Protein AF-A0A1H2RBJ6-F1 (afdb_monomer)

Secondary structure (DSSP, 8-state):
----HHHHHHHHHHHHHHHHHHHHHHHHTSPPPPP--------SHHHHHTTSPPTTSTT-EE-B-TTSPBPPTTSTHHHH--PBTT-TTHHHHHHHHH--STTEEEEEEE-SSS-EEEEEEEE--TTTHHHHHHHHHH---EEEPBPP-S-S-TTEEEEEEEB--EEESSEEEEEEEEEEEE-TTS-EEEEEEEEEEEEEEETTEEEEEEETT--HHHHHHHHHHHHHHHHHHH---TTSEEE--SSB-------BT--SS---HHHHHHHHHHHHHHHTT-HHHHHHHS-S--EESS----GGGS-----HHHHHHHHTSPPEEETTEEEEEETTEEEEEEEEEETTEEEEEEEEEES-TTTT-HHHHSS--S-GGGG--HHHHTTTSSTT--TTPPPEEEEEEEE--SSSSSPEEEEEEE---SSS--PEEEEEE-TTS-TTS--EEEEEESSPBPTTSSBPEEEEEEEETTEEEEEEEE--TT-GGG---EEEEEEEEE-TTS-EEEEEEEEEE--

Nearest PDB structures (foldseek):
  3uid-assembly1_A  TM=2.727E-01  e=2.117E-02  Mycolicibacterium smegmatis MC2 155
  2bzd-assembly2_B  TM=2.987E-01  e=8.912E-01  Micromonospora viridifaciens
  1w8o-assembly1_A  TM=2.996E-01  e=8.912E-01  Micromonospora viridifaciens
  1wcq-assembly3_C  TM=2.997E-01  e=1.310E+00  Mi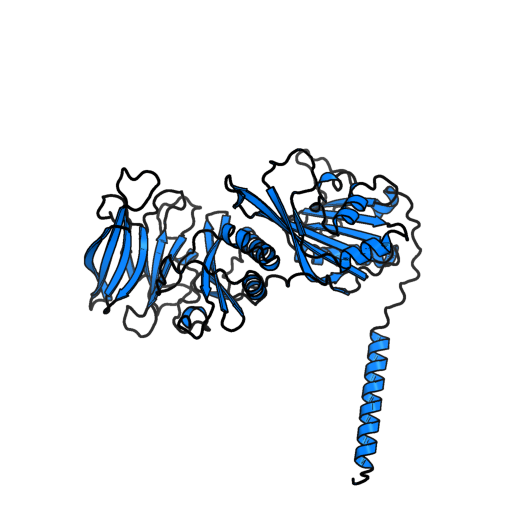cromonospora viridifaciens
  2p4b-assembly1_B  TM=2.225E-01  e=5.782E+00  Escherichia coli K-12

Solvent-accessible surface area (backbone atoms only — not comparable to full-atom values): 27977 Å² total; per-residue (Å²): 133,84,87,50,72,67,58,56,52,51,52,51,50,53,51,49,52,51,51,49,53,50,50,49,49,53,59,73,64,47,74,78,76,71,69,94,47,75,72,65,87,73,73,40,42,74,57,48,50,69,72,52,80,52,66,67,48,82,66,34,31,64,46,60,46,100,86,69,47,70,71,73,75,58,72,71,54,55,80,71,57,52,46,25,66,88,33,56,55,27,71,54,31,47,55,64,37,67,38,86,56,72,40,36,34,34,44,64,28,34,40,92,57,92,41,40,37,39,42,35,41,32,57,49,56,84,81,46,35,59,60,50,51,49,26,34,52,68,31,52,65,40,69,28,51,56,50,83,77,94,78,70,73,97,43,53,37,35,35,37,31,27,35,34,46,83,38,46,7,68,38,18,32,33,32,39,32,27,35,28,32,46,46,101,85,70,42,55,32,67,63,40,60,35,38,15,37,38,38,31,33,24,86,47,38,38,36,40,37,40,24,61,75,34,40,63,64,62,52,60,71,46,46,63,67,58,26,58,53,42,27,53,48,67,60,42,48,32,78,35,78,15,57,10,49,70,38,39,70,58,69,39,77,72,48,48,79,55,60,101,69,65,79,42,72,55,27,50,39,49,54,47,38,38,33,43,35,9,53,72,59,33,41,71,46,33,54,42,54,37,49,75,71,35,48,76,56,82,68,81,64,52,77,94,60,71,75,67,73,58,62,18,57,57,46,20,58,18,39,45,22,68,25,36,46,43,66,58,24,42,35,20,52,49,91,47,29,37,43,34,29,31,68,38,57,42,53,97,45,36,42,54,32,37,24,47,74,41,76,50,29,87,77,80,41,49,68,81,65,40,79,80,79,56,44,56,44,46,71,24,58,56,63,73,73,36,64,76,56,52,80,87,51,64,97,46,69,42,69,39,70,60,34,46,37,77,42,54,77,85,72,80,86,35,23,18,43,34,38,29,34,31,54,48,89,58,96,60,85,35,42,22,32,31,38,34,29,43,14,85,33,53,22,90,60,61,40,75,73,47,72,80,40,67,75,45,69,27,97,54,69,33,47,25,27,69,77,44,63,47,78,57,97,82,25,42,37,39,33,21,39,18,29,50,95,80,42,75,89,75,53,57,57,30,34,34,37,42,30,30,36,70,43,97,88,72,50,73,40,84,71,48,76,50,78,44,74,58,130

Organism: NCBI:txid418495

Foldseek 3Di:
DDPDVVVVVVVVVVVVVVVVVVVVVVVVPPPDQQPPFDADPQQAQVSVVVLDDDAVPDFFHFDQPPVRDGDDKAQPLQPPLFDAPPFLCNVVSCCANVCPDRFKTKDWGQGPPRKIKIKMKGQADQVVQVSVQCSLQVGAKDKHDGDDDDDDDPFKIKTWFWEWDKAFAPGKTKTWMWIFGQDPVGATADIGTAWIWMWHDWNRMIMIMTIGLRDPVVVRVCQVVSVVSCCNHNVTRRRDIDISPHGAYFFALPAPLDPPDGQPSQAVSLLRSLLRCLRVQNVSNNVNSADDAQEEDDDPPDVVPPDDPDRSNVVNVQRNAHWYDWPQWIWGDDPQKIWIWHWDFFFVDIHIHGHDIGPGCPPPVVCRVDPNPAFLQRSAPVQVQCVVPQPPDPPGGTKDFSYWYWDPLLVPRGTKIWTWIFRDPPPPPTQTWIWIWDRVDHNHHTHTLDTPDDQDADPQRHHWDFDDWHQDPSKIKTKTFDPHPPPPPPDGQKIKIWIWHQDPVRDTDTPDMDIDGDD

InterPro domains:
  IPR006311 Twin-arginine translocation pathway, signal sequence [PS51318] (1-36)

Sequence (519 aa):
MPDDPRLRRRLLVLGSVGAIALAAGILLNRSPEPPAGRSIDIHSTEALAKLLPQAGEGPFQSRTEADGSATDNGQLLVSDVAAPEGCPIDAIAEEIVWGGDAGTVAAQYSLPNPAQVLVGVARLDRREVQPVRDALRSGGHCTGQPARYGIVDDEDVDVWTKVSRPWFGEESALYRTASYRLDADQRPADLVPGPAWTFTLSGQWLVAMRVDDGSLETAASIHPQLFARWDSELGTAFLRPAESGGGCGSVDLDVEDLPAERLGDSATRALIGLHDVACQGRGDVALTAVSDPLFLDDRVVGRDFLSEIPDSPTLAALLETRAVHRNGAIIYRNGDSAAVFSTVHDGSWAWIAWSAYVRHCSATATEICGPDPNGPLGGADWQAVLADACSPVDQGDAVLIDHSLFHDVTGDGRKDALLTVACDLGNTIGIGEVRVYDGASDPRNPRLLQVLLRGDQGELGTGLRPDLLAVIDGELWIASLTWRDDDAWKRPSVRQVDRFRRLPNGAFQHAGRSVEPVR

Structure (mmCIF, N/CA/C/O backbone):
data_AF-A0A1H2RBJ6-F1
#
_entry.id   AF-A0A1H2RBJ6-F1
#
loop_
_atom_site.group_PDB
_atom_site.id
_atom_site.type_symbol
_atom_site.label_atom_id
_atom_site.label_alt_id
_atom_site.label_comp_id
_atom_site.label_asym_id
_atom_site.label_entity_id
_atom_site.label_seq_id
_atom_site.pdbx_PDB_ins_code
_atom_site.Cartn_x
_atom_site.Cartn_y
_atom_site.Cartn_z
_atom_site.occupancy
_atom_site.B_iso_or_equiv
_atom_site.auth_seq_id
_atom_site.auth_comp_id
_atom_site.auth_asym_id
_atom_site.auth_atom_id
_atom_site.pdbx_PDB_model_num
ATOM 1 N N . MET A 1 1 ? -9.973 -62.571 13.137 1.00 51.53 1 MET A N 1
ATOM 2 C CA . MET A 1 1 ? -9.202 -61.426 13.669 1.00 51.53 1 MET A CA 1
ATOM 3 C C . MET A 1 1 ? -8.499 -61.905 14.924 1.00 51.53 1 MET A C 1
ATOM 5 O O . MET A 1 1 ? -9.195 -62.450 15.771 1.00 51.53 1 MET A O 1
ATOM 9 N N . PRO A 1 2 ? -7.162 -61.842 15.017 1.00 48.84 2 PRO A N 1
ATOM 10 C CA . PRO A 1 2 ? -6.462 -62.376 16.175 1.00 48.84 2 PRO A CA 1
ATOM 11 C C . PRO A 1 2 ? -6.609 -61.415 17.362 1.00 48.84 2 PRO A C 1
ATOM 13 O O . PRO A 1 2 ? -6.279 -60.234 17.258 1.00 48.84 2 PRO A O 1
ATOM 16 N N . ASP A 1 3 ? -7.116 -61.939 18.477 1.00 63.53 3 ASP A N 1
ATOM 17 C CA . ASP A 1 3 ? -7.125 -61.295 19.790 1.00 63.53 3 ASP A CA 1
ATOM 18 C C . ASP A 1 3 ? -5.684 -61.179 20.305 1.00 63.53 3 ASP A C 1
ATOM 20 O O . ASP A 1 3 ? -5.215 -62.018 21.073 1.00 63.53 3 ASP A O 1
ATOM 24 N N . ASP A 1 4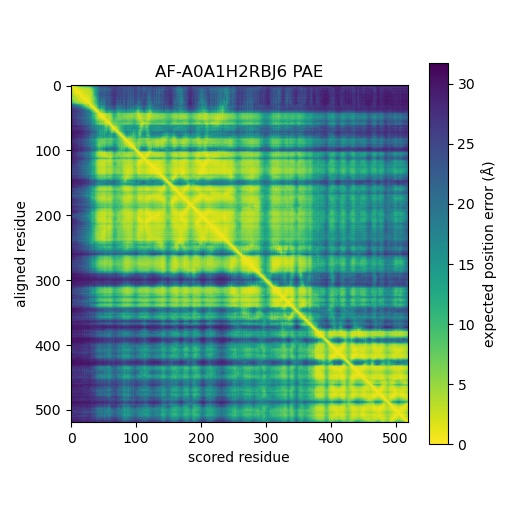 ? -4.946 -60.160 19.857 1.00 73.81 4 ASP A N 1
ATOM 25 C CA . ASP A 1 4 ? -3.645 -59.842 20.444 1.00 73.81 4 ASP A CA 1
ATOM 26 C C . ASP A 1 4 ? -3.849 -58.965 21.700 1.00 73.81 4 ASP A C 1
ATOM 28 O O . ASP A 1 4 ? -4.168 -57.770 21.594 1.00 73.81 4 ASP A O 1
ATOM 32 N N . PRO A 1 5 ? -3.647 -59.512 22.915 1.00 75.94 5 PRO A N 1
ATOM 33 C CA . PRO A 1 5 ? -3.807 -58.766 24.161 1.00 75.94 5 PRO A CA 1
ATOM 34 C C . PRO A 1 5 ? -2.829 -57.585 24.277 1.00 75.94 5 PRO A C 1
ATOM 36 O O . PRO A 1 5 ? -3.085 -56.643 25.033 1.00 75.94 5 PRO A O 1
ATOM 39 N N . ARG A 1 6 ? -1.725 -57.585 23.515 1.00 74.38 6 ARG A N 1
ATOM 40 C CA . ARG A 1 6 ? -0.774 -56.465 23.467 1.00 74.38 6 ARG A CA 1
ATOM 41 C C . ARG A 1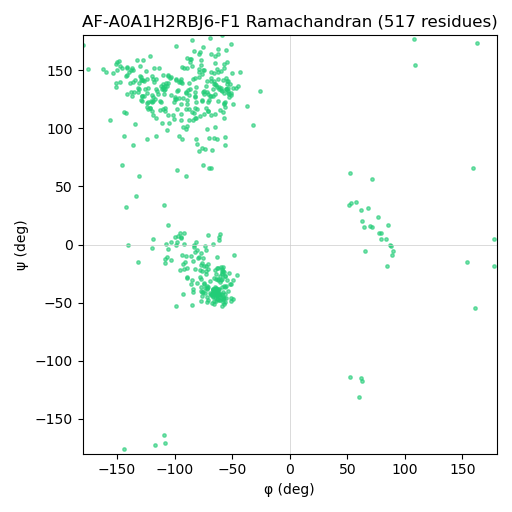 6 ? -1.332 -55.286 22.677 1.00 74.38 6 ARG A C 1
ATOM 43 O O . ARG A 1 6 ? -1.094 -54.144 23.069 1.00 74.38 6 ARG A O 1
ATOM 50 N N . LEU A 1 7 ? -2.118 -55.544 21.631 1.00 73.88 7 LEU A N 1
ATOM 51 C CA . LEU A 1 7 ? -2.774 -54.501 20.841 1.00 73.88 7 LEU A CA 1
ATOM 52 C C . LEU A 1 7 ? -3.862 -53.793 21.663 1.00 73.88 7 LEU A C 1
ATOM 54 O O . LEU A 1 7 ? -3.896 -52.565 21.709 1.00 73.88 7 LEU A O 1
ATOM 58 N N . ARG A 1 8 ? -4.674 -54.553 22.416 1.00 76.38 8 ARG A N 1
ATOM 59 C CA . ARG A 1 8 ? -5.672 -53.992 23.350 1.00 76.38 8 ARG A CA 1
ATOM 60 C C . ARG A 1 8 ? -5.042 -53.127 24.440 1.00 76.38 8 ARG A C 1
ATOM 62 O O . ARG A 1 8 ? -5.549 -52.045 24.719 1.00 76.38 8 ARG A O 1
ATOM 69 N N . ARG A 1 9 ? -3.920 -53.562 25.030 1.00 78.19 9 ARG A N 1
ATOM 70 C CA . ARG A 1 9 ? -3.190 -52.744 26.017 1.00 78.19 9 ARG A CA 1
ATOM 71 C C . ARG A 1 9 ? -2.647 -51.452 25.411 1.00 78.19 9 ARG A C 1
ATOM 73 O O . ARG A 1 9 ? -2.762 -50.411 26.045 1.00 78.19 9 ARG A O 1
ATOM 80 N N . ARG A 1 10 ? -2.095 -51.497 24.195 1.00 77.62 10 ARG A N 1
ATOM 81 C CA . ARG A 1 10 ? -1.584 -50.297 23.512 1.00 77.62 10 ARG A CA 1
ATOM 82 C C . ARG A 1 10 ? -2.698 -49.304 23.185 1.00 77.62 10 ARG A C 1
ATOM 84 O O . ARG A 1 10 ? -2.517 -48.118 23.431 1.00 77.62 10 ARG A O 1
ATOM 91 N N . LEU A 1 11 ? -3.851 -49.782 22.719 1.00 74.69 11 LEU A N 1
ATOM 92 C CA . LEU A 1 11 ? -5.013 -48.932 22.438 1.00 74.69 11 LEU A CA 1
ATOM 93 C C . LEU A 1 11 ? -5.600 -48.301 23.709 1.00 74.69 11 LEU A C 1
ATOM 95 O O . LEU A 1 11 ? -5.947 -47.125 23.693 1.00 74.69 11 LEU A O 1
ATOM 99 N N . LEU A 1 12 ? -5.648 -49.036 24.825 1.00 78.75 12 LEU A N 1
ATOM 100 C CA . LEU A 1 12 ? -6.076 -48.487 26.117 1.00 78.75 12 LEU A CA 1
ATOM 101 C C . LEU A 1 12 ? -5.127 -47.401 26.633 1.00 78.75 12 LEU A C 1
ATOM 103 O O . LEU A 1 12 ? -5.597 -46.375 27.120 1.00 78.75 12 LEU A O 1
ATOM 107 N N . VAL A 1 13 ? -3.811 -47.597 26.501 1.00 81.75 13 VAL A N 1
ATOM 108 C CA . VAL A 1 13 ? -2.805 -46.595 26.896 1.00 81.75 13 VAL A CA 1
ATOM 109 C C . VAL A 1 13 ? -2.887 -45.354 26.003 1.00 81.75 13 VAL A C 1
ATOM 111 O O . VAL A 1 13 ? -2.910 -44.244 26.517 1.00 81.75 13 VAL A O 1
ATOM 114 N N . LEU A 1 14 ? -3.016 -45.518 24.683 1.00 75.38 14 LEU A N 1
ATOM 115 C CA . LEU A 1 14 ? -3.203 -44.394 23.755 1.00 75.38 14 LEU A CA 1
ATOM 116 C C . LEU A 1 14 ? -4.497 -43.619 24.034 1.00 75.38 14 LEU A C 1
ATOM 118 O O . LEU A 1 14 ? -4.473 -42.392 24.069 1.00 75.38 14 LEU A O 1
ATOM 122 N N . GLY A 1 15 ? -5.604 -44.317 24.302 1.00 80.44 15 GLY A N 1
ATOM 123 C CA . GLY A 1 15 ? -6.873 -43.682 24.659 1.00 80.44 15 GLY A CA 1
ATOM 124 C C . GLY A 1 15 ? -6.809 -42.920 25.985 1.00 80.44 15 GLY A C 1
ATOM 125 O O . GLY A 1 15 ? -7.351 -41.824 26.089 1.00 80.44 15 GLY A O 1
ATOM 126 N N . SER A 1 16 ? -6.101 -43.453 26.985 1.00 77.62 16 SER A N 1
ATOM 127 C CA . SER A 1 16 ? -5.936 -42.773 28.277 1.00 77.62 16 SER A CA 1
ATOM 128 C C . SER A 1 16 ? -4.967 -41.590 28.203 1.00 77.62 16 SER A C 1
ATOM 130 O O . SER A 1 16 ? -5.265 -40.550 28.781 1.00 77.62 16 SER A O 1
ATOM 132 N N . VAL A 1 17 ? -3.882 -41.676 27.426 1.00 81.06 17 VAL A N 1
ATOM 133 C CA . VAL A 1 17 ? -3.002 -40.524 27.152 1.00 81.06 17 VAL A CA 1
ATOM 134 C C . VAL A 1 17 ? -3.754 -39.430 26.390 1.00 81.06 17 VAL A C 1
ATOM 136 O O . VAL A 1 17 ? -3.661 -38.265 26.767 1.00 81.06 17 VAL A O 1
ATOM 139 N N . GLY A 1 18 ? -4.558 -39.791 25.384 1.00 79.62 18 GLY A N 1
ATOM 140 C CA . GLY A 1 18 ? -5.400 -38.839 24.654 1.00 79.62 18 GLY A CA 1
ATOM 141 C C . GLY A 1 18 ? -6.434 -38.152 25.550 1.00 79.62 18 GLY A C 1
ATOM 142 O O . GLY A 1 18 ? -6.575 -36.934 25.503 1.00 79.62 18 GLY A O 1
ATOM 143 N N . ALA A 1 19 ? -7.106 -38.905 26.426 1.00 78.31 19 ALA A N 1
ATOM 144 C CA . ALA A 1 19 ? -8.074 -38.347 27.370 1.00 78.31 19 ALA A CA 1
ATOM 145 C C . ALA A 1 19 ? -7.421 -37.434 28.423 1.00 78.31 19 ALA A C 1
ATOM 147 O O . ALA A 1 19 ? -7.986 -36.396 28.761 1.00 78.31 19 ALA A O 1
ATOM 148 N N . ILE A 1 20 ? -6.225 -37.781 28.916 1.00 82.19 20 ILE A N 1
ATOM 149 C CA . ILE A 1 20 ? -5.467 -36.945 29.860 1.00 82.19 20 ILE A CA 1
ATOM 150 C C . ILE A 1 20 ? -4.975 -35.668 29.174 1.00 82.19 20 ILE A C 1
ATOM 152 O O . ILE A 1 20 ? -5.101 -34.597 29.756 1.00 82.19 20 ILE A O 1
ATOM 156 N N . ALA A 1 21 ? -4.472 -35.754 27.940 1.00 73.62 21 ALA A N 1
ATOM 157 C CA . ALA A 1 21 ? -4.057 -34.584 27.168 1.00 73.62 21 ALA A CA 1
ATOM 158 C C . ALA A 1 21 ? -5.241 -33.649 26.871 1.00 73.62 21 ALA A C 1
ATOM 160 O O . ALA A 1 21 ? -5.106 -32.437 27.007 1.00 73.62 21 ALA A O 1
ATOM 161 N N . LEU A 1 22 ? -6.418 -34.200 26.551 1.00 65.19 22 LEU A N 1
ATOM 162 C CA . LEU A 1 22 ? -7.641 -33.421 26.349 1.00 65.19 22 LEU A CA 1
ATOM 163 C C . LEU A 1 22 ? -8.119 -32.768 27.654 1.00 65.19 22 LEU A C 1
ATOM 165 O O . LEU A 1 22 ? -8.446 -31.587 27.669 1.00 65.19 22 LEU A O 1
ATOM 169 N N . ALA A 1 23 ? -8.124 -33.509 28.765 1.00 71.62 23 ALA A N 1
ATOM 170 C CA . ALA A 1 23 ? -8.515 -32.981 30.069 1.00 71.62 23 ALA A CA 1
ATOM 171 C C . ALA A 1 23 ? -7.539 -31.904 30.568 1.00 71.62 23 ALA A C 1
ATOM 173 O O . ALA A 1 23 ? -7.984 -30.885 31.087 1.00 71.62 23 ALA A O 1
ATOM 174 N N . ALA A 1 24 ? -6.232 -32.097 30.370 1.00 74.38 24 ALA A N 1
ATOM 175 C CA . ALA A 1 24 ? -5.205 -31.103 30.664 1.00 74.38 24 ALA A CA 1
ATOM 176 C C . ALA A 1 24 ? -5.329 -29.882 29.745 1.00 74.38 24 ALA A C 1
ATOM 178 O O . ALA A 1 24 ? -5.239 -28.766 30.234 1.00 74.38 24 ALA A O 1
ATOM 179 N N . GLY A 1 25 ? -5.619 -30.073 28.455 1.00 69.50 25 GLY A N 1
ATOM 180 C CA . GLY A 1 25 ? -5.912 -28.986 27.521 1.00 69.50 25 GLY A CA 1
ATOM 181 C C . GLY A 1 25 ? -7.140 -28.179 27.940 1.00 69.50 25 GLY A C 1
ATOM 182 O O . GLY A 1 25 ? -7.082 -26.960 27.965 1.00 69.50 25 GLY A O 1
ATOM 183 N N . ILE A 1 26 ? -8.222 -28.834 28.373 1.00 64.88 26 ILE A N 1
ATOM 184 C CA . ILE A 1 26 ? -9.423 -28.162 28.894 1.00 64.88 26 ILE A CA 1
ATOM 185 C C . ILE A 1 26 ? -9.128 -27.441 30.216 1.00 64.88 26 ILE A C 1
ATOM 187 O O . ILE A 1 26 ? -9.631 -26.345 30.419 1.00 64.88 26 ILE A O 1
ATOM 191 N N . LEU A 1 27 ? -8.326 -28.025 31.113 1.00 61.22 27 LEU A N 1
ATOM 192 C CA . LEU A 1 27 ? -7.951 -27.415 32.396 1.00 61.22 27 LEU A CA 1
ATOM 193 C C . LEU A 1 27 ? -6.971 -26.248 32.246 1.00 61.22 27 LEU A C 1
ATOM 195 O O . LEU A 1 27 ? -7.086 -25.283 32.988 1.00 61.22 27 LEU A O 1
ATOM 199 N N . LEU A 1 28 ? -6.041 -26.320 31.296 1.00 68.81 28 LEU A N 1
ATOM 200 C CA . LEU A 1 28 ? -5.121 -25.230 30.965 1.00 68.81 28 LEU A CA 1
ATOM 201 C C . LEU A 1 28 ? -5.802 -24.145 30.122 1.00 68.81 28 LEU A C 1
ATOM 203 O O . LEU A 1 28 ? -5.365 -23.002 30.143 1.00 68.81 28 LEU A O 1
ATOM 207 N N . ASN A 1 29 ? -6.892 -24.489 29.432 1.00 52.81 29 ASN A N 1
ATOM 208 C CA . ASN A 1 29 ? -7.765 -23.550 28.729 1.00 52.81 29 ASN A CA 1
ATOM 209 C C . ASN A 1 29 ? -8.975 -23.110 29.579 1.00 52.81 29 ASN A C 1
ATOM 211 O O . ASN A 1 29 ? -9.861 -22.414 29.082 1.00 52.81 29 ASN A O 1
ATOM 215 N N . ARG A 1 30 ? -9.049 -23.509 30.862 1.00 41.72 30 ARG A N 1
ATOM 216 C CA . ARG A 1 30 ? -9.979 -22.880 31.806 1.00 41.72 30 ARG A CA 1
ATOM 217 C C . ARG A 1 30 ? -9.436 -21.494 32.084 1.00 41.72 30 ARG A C 1
ATOM 219 O O . ARG A 1 30 ? -8.358 -21.355 32.655 1.00 41.72 30 ARG A O 1
ATOM 226 N N . SER A 1 31 ? -10.196 -20.492 31.661 1.00 43.75 31 SER A N 1
ATOM 227 C CA . SER A 1 31 ? -9.908 -19.100 31.965 1.00 43.75 31 SER A CA 1
ATOM 228 C C . SER A 1 31 ? -9.652 -18.955 33.470 1.00 43.75 31 SER A C 1
ATOM 230 O O . SER A 1 31 ? -10.413 -19.534 34.255 1.00 43.75 31 SER A O 1
ATOM 232 N N . PRO A 1 32 ? -8.600 -18.229 33.890 1.00 51.53 32 PRO A N 1
ATOM 233 C CA . PRO A 1 32 ? -8.496 -17.816 35.280 1.00 51.53 32 PRO A CA 1
ATOM 234 C C . PRO A 1 32 ? -9.817 -17.142 35.660 1.00 51.53 32 PRO A C 1
ATOM 236 O O . PRO A 1 32 ? -10.319 -16.309 34.903 1.00 51.53 32 PRO A O 1
ATOM 239 N N . GLU A 1 33 ? -10.417 -17.554 36.782 1.00 47.31 33 GLU A N 1
ATOM 240 C CA . GLU A 1 33 ? -11.551 -16.814 37.334 1.00 47.31 33 GLU A CA 1
ATOM 241 C C . GLU A 1 33 ? -11.102 -15.355 37.464 1.00 47.31 33 GLU A C 1
ATOM 243 O O . GLU A 1 33 ? -10.017 -15.121 38.016 1.00 47.31 33 GLU A O 1
ATOM 248 N N . PRO A 1 34 ? -11.862 -14.390 36.908 1.00 49.28 34 PRO A N 1
ATOM 249 C CA . PRO A 1 34 ? -11.486 -12.994 37.012 1.00 49.28 34 PRO A CA 1
ATOM 250 C C . PRO A 1 34 ? -11.278 -12.695 38.499 1.00 49.28 34 PRO A C 1
ATOM 252 O O . PRO A 1 34 ? -12.094 -13.129 39.324 1.00 49.28 34 PRO A O 1
ATOM 255 N N . PRO A 1 35 ? -10.163 -12.042 38.874 1.00 48.97 35 PRO A N 1
ATOM 256 C CA . PRO A 1 35 ? -9.913 -11.722 40.267 1.00 48.97 35 PRO A CA 1
ATOM 257 C C . PRO A 1 35 ? -11.150 -11.013 40.814 1.00 48.97 35 PRO A C 1
ATOM 259 O O . PRO A 1 35 ? -11.742 -10.183 40.124 1.00 48.97 35 PRO A O 1
ATOM 262 N N . ALA A 1 36 ? -11.556 -11.349 42.041 1.00 50.06 36 ALA A N 1
ATOM 263 C CA . ALA A 1 36 ? -12.611 -10.641 42.760 1.00 50.06 36 ALA A CA 1
ATOM 264 C C . ALA A 1 36 ? -12.112 -9.229 43.123 1.00 50.06 36 ALA A C 1
ATOM 266 O O . ALA A 1 36 ? -11.845 -8.908 44.281 1.00 50.06 36 ALA A O 1
ATOM 267 N N . GLY A 1 37 ? -11.889 -8.414 42.095 1.00 48.34 37 GLY A N 1
ATOM 268 C CA . GLY A 1 37 ? -11.559 -7.013 42.171 1.00 48.34 37 GLY A CA 1
ATOM 269 C C . GLY A 1 37 ? -12.762 -6.252 42.695 1.00 48.34 37 GLY A C 1
ATOM 270 O O . GLY A 1 37 ? -13.922 -6.625 42.507 1.00 48.34 37 GLY A O 1
ATOM 271 N N . ARG A 1 38 ? -12.472 -5.181 43.420 1.00 46.69 38 ARG A N 1
ATOM 272 C CA . ARG A 1 38 ? -13.466 -4.264 43.959 1.00 46.69 38 ARG A CA 1
ATOM 273 C C . ARG A 1 38 ? -14.150 -3.590 42.765 1.00 46.69 38 ARG A C 1
ATOM 275 O O . ARG A 1 38 ? -13.546 -2.701 42.182 1.00 46.69 38 ARG A O 1
ATOM 282 N N . SER A 1 39 ? -15.355 -4.028 42.385 1.00 50.31 39 SER A N 1
ATOM 283 C CA . SER A 1 39 ? -16.051 -3.457 41.225 1.00 50.31 39 SER A CA 1
ATOM 284 C C . SER A 1 39 ? -16.228 -1.957 41.439 1.00 50.31 39 SER A C 1
ATOM 286 O O . SER A 1 39 ? -16.920 -1.541 42.376 1.00 50.31 39 SER A O 1
ATOM 288 N N . ILE A 1 40 ? -15.572 -1.148 40.615 1.00 54.81 40 ILE A N 1
ATOM 289 C CA . ILE A 1 40 ? -15.766 0.296 40.637 1.00 54.81 40 ILE A CA 1
ATOM 290 C C . ILE A 1 40 ? -17.161 0.550 40.069 1.00 54.81 40 ILE A C 1
ATOM 292 O O . ILE A 1 40 ? -17.483 0.111 38.966 1.00 54.81 40 ILE A O 1
ATOM 296 N N . ASP A 1 41 ? -18.008 1.218 40.847 1.00 60.19 41 ASP A N 1
ATOM 297 C CA . ASP A 1 41 ? -19.338 1.591 40.388 1.00 60.19 41 ASP A CA 1
ATOM 298 C C . ASP A 1 41 ? -19.238 2.860 39.539 1.00 60.19 41 ASP A C 1
ATOM 300 O O . ASP A 1 41 ? -19.193 3.985 40.042 1.00 60.19 41 ASP A O 1
ATOM 304 N N . ILE A 1 42 ? -19.064 2.661 38.235 1.00 64.50 42 ILE A N 1
ATOM 305 C CA . ILE A 1 42 ? -18.830 3.742 37.285 1.00 64.50 42 ILE A CA 1
ATOM 306 C C . ILE A 1 42 ? -20.179 4.227 36.756 1.00 64.50 42 ILE A C 1
ATOM 308 O O . ILE A 1 42 ? -20.785 3.605 35.881 1.00 64.50 42 ILE A O 1
ATOM 312 N N . HIS A 1 43 ? -20.640 5.337 37.332 1.00 68.88 43 HIS A N 1
ATOM 313 C CA . HIS A 1 43 ? -21.907 5.998 37.004 1.00 68.88 43 HIS A CA 1
ATOM 314 C C . HIS A 1 43 ? -21.736 7.429 36.471 1.00 68.88 43 HIS A C 1
ATOM 316 O O . HIS A 1 43 ? -22.727 8.125 36.268 1.00 68.88 43 HIS A O 1
ATOM 322 N N . SER A 1 44 ? -20.502 7.898 36.270 1.00 73.75 44 SER A N 1
ATOM 323 C CA . SER A 1 44 ? -20.236 9.243 35.756 1.00 73.75 44 SER A CA 1
ATOM 324 C C . SER A 1 44 ? -19.114 9.253 34.723 1.00 73.75 44 SER A C 1
ATOM 326 O O . SER A 1 44 ? -18.163 8.474 34.809 1.00 73.75 44 SER A O 1
ATOM 328 N N . THR A 1 45 ? -19.193 10.198 33.786 1.00 72.00 45 THR A N 1
ATOM 329 C CA . THR A 1 45 ? -18.143 10.486 32.798 1.00 72.00 45 THR A CA 1
ATOM 330 C C . THR A 1 45 ? -16.802 10.801 33.465 1.00 72.00 45 THR A C 1
ATOM 332 O O . THR A 1 45 ? -15.763 10.350 33.001 1.00 72.00 45 THR A O 1
ATOM 335 N N . GLU A 1 46 ? -16.804 11.486 34.615 1.00 76.75 46 GLU A N 1
ATOM 336 C CA . GLU A 1 46 ? -15.577 11.771 35.375 1.00 76.75 46 GLU A CA 1
ATOM 337 C C . GLU A 1 46 ? -14.914 10.492 35.920 1.00 76.75 46 GLU A C 1
ATOM 339 O O . GLU A 1 46 ? -13.688 10.388 35.972 1.00 76.75 46 GLU A O 1
ATOM 344 N N . ALA A 1 47 ? -15.707 9.499 36.338 1.00 78.62 47 ALA A N 1
ATOM 345 C CA . ALA A 1 47 ? -15.180 8.213 36.784 1.00 78.62 47 ALA A CA 1
ATOM 346 C C . ALA A 1 47 ? -14.647 7.381 35.607 1.00 78.62 47 ALA A C 1
ATOM 348 O O . ALA A 1 47 ? -13.603 6.748 35.748 1.00 78.62 47 ALA A O 1
ATOM 349 N N . LEU A 1 48 ? -15.310 7.436 34.446 1.00 75.31 48 LEU A N 1
ATOM 350 C CA . LEU A 1 48 ? -14.824 6.828 33.203 1.00 75.31 48 LEU A CA 1
ATOM 351 C C . LEU A 1 48 ? -13.506 7.457 32.739 1.00 75.31 48 LEU A C 1
ATOM 353 O O . LEU A 1 48 ? -12.574 6.738 32.399 1.00 75.31 48 LEU A O 1
ATOM 357 N N . ALA A 1 49 ? -13.384 8.784 32.795 1.00 79.06 49 ALA A N 1
ATOM 358 C CA . ALA A 1 49 ? -12.166 9.495 32.408 1.00 79.06 49 ALA A CA 1
ATOM 359 C C . ALA A 1 49 ? -10.935 9.058 33.213 1.00 79.06 49 ALA A C 1
ATOM 361 O O . ALA A 1 49 ? -9.826 9.061 32.693 1.00 79.06 49 ALA A O 1
ATOM 362 N N . LYS A 1 50 ? -11.119 8.620 34.466 1.00 83.00 50 LYS A N 1
ATOM 363 C CA . LYS A 1 50 ? -10.025 8.103 35.309 1.00 83.00 50 LYS A CA 1
ATOM 364 C C . LYS A 1 50 ? -9.495 6.742 34.850 1.00 83.00 50 LYS A C 1
ATOM 366 O O . LYS A 1 50 ? -8.408 6.359 35.287 1.00 83.00 50 LYS A O 1
ATOM 371 N N . LEU A 1 51 ? -10.236 6.019 34.007 1.00 78.69 51 LEU A N 1
ATOM 372 C CA . LEU A 1 51 ? -9.790 4.765 33.396 1.00 78.69 51 LEU A CA 1
ATOM 373 C C . LEU A 1 51 ? -8.824 4.992 32.232 1.00 78.69 51 LEU A C 1
ATOM 375 O O . LEU A 1 51 ? -8.007 4.117 31.949 1.00 78.69 51 LEU A O 1
ATOM 379 N N . LEU A 1 52 ? -8.931 6.133 31.553 1.00 82.56 52 LEU A N 1
ATOM 380 C CA . LEU A 1 52 ? -8.053 6.482 30.447 1.00 82.56 52 LEU A CA 1
ATOM 381 C C . LEU A 1 52 ? -6.647 6.823 30.983 1.00 82.56 52 LEU A C 1
ATOM 383 O O . LEU A 1 52 ? -6.536 7.446 32.046 1.00 82.56 52 LEU A O 1
ATOM 387 N N . PRO A 1 53 ? -5.566 6.412 30.292 1.00 80.00 53 PRO A N 1
ATOM 388 C CA . PRO A 1 53 ? -4.207 6.793 30.662 1.00 80.00 53 PRO A CA 1
ATOM 389 C C . PRO A 1 53 ? -4.049 8.302 30.776 1.00 80.00 53 PRO A C 1
ATOM 391 O O . PRO A 1 53 ? -4.578 9.060 29.952 1.00 80.00 53 PRO A O 1
ATOM 394 N N . GLN A 1 54 ? -3.282 8.737 31.774 1.00 78.56 54 GLN A N 1
ATOM 395 C CA . GLN A 1 54 ? -2.880 10.136 31.848 1.00 78.56 54 GLN A CA 1
ATOM 396 C C . GLN A 1 54 ? -1.804 10.425 30.799 1.00 78.56 54 GLN A C 1
ATOM 398 O O . GLN A 1 54 ? -0.986 9.571 30.463 1.00 78.56 54 GLN A O 1
ATOM 403 N N . ALA A 1 55 ? -1.766 11.659 30.304 1.00 70.25 55 ALA A N 1
ATOM 404 C CA . ALA A 1 55 ? -0.655 12.106 29.479 1.00 70.25 55 ALA A CA 1
ATOM 405 C C . ALA A 1 55 ? 0.685 11.950 30.224 1.00 70.25 55 ALA A C 1
ATOM 407 O O . ALA A 1 55 ? 0.829 12.389 31.364 1.00 70.25 55 ALA A O 1
ATOM 408 N N . GLY A 1 56 ? 1.666 11.339 29.564 1.00 70.81 56 GLY A N 1
ATOM 409 C CA . GLY A 1 56 ? 2.971 10.974 30.115 1.00 70.81 56 GLY A CA 1
ATOM 410 C C . GLY A 1 56 ? 3.027 9.576 30.744 1.00 70.81 56 GLY A C 1
ATOM 411 O O . GLY A 1 56 ? 4.108 9.134 31.133 1.00 70.81 56 GLY A O 1
ATOM 412 N N . GLU A 1 57 ? 1.901 8.866 30.848 1.00 78.25 57 GLU A N 1
ATOM 413 C CA . GLU A 1 57 ? 1.869 7.471 31.285 1.00 78.25 57 GLU A CA 1
ATOM 414 C C . GLU A 1 57 ? 2.204 6.553 30.099 1.00 78.25 57 GLU A C 1
ATOM 416 O O . GLU A 1 57 ? 1.493 6.520 29.100 1.00 78.25 57 GLU A O 1
ATOM 421 N N . GLY A 1 58 ? 3.305 5.802 30.178 1.00 82.44 58 GLY A N 1
ATOM 422 C CA . GLY A 1 58 ? 3.708 4.897 29.095 1.00 82.44 58 GLY A CA 1
ATOM 423 C C . GLY A 1 58 ? 3.959 5.633 27.762 1.00 82.44 58 GLY A C 1
ATOM 424 O O . GLY A 1 58 ? 4.704 6.615 27.753 1.00 82.44 58 GLY A O 1
ATOM 425 N N . PRO A 1 59 ? 3.405 5.165 26.624 1.00 79.38 59 PRO A N 1
ATOM 426 C CA . PRO A 1 59 ? 3.605 5.788 25.315 1.00 79.38 59 PRO A CA 1
ATOM 427 C C . PRO A 1 59 ? 2.683 6.991 25.057 1.00 79.38 59 PRO A C 1
ATOM 429 O O . PRO A 1 59 ? 2.827 7.645 24.029 1.00 79.38 59 PRO A O 1
ATOM 432 N N . PHE A 1 60 ? 1.727 7.273 25.943 1.00 82.12 60 PHE A N 1
ATOM 433 C CA . PHE A 1 60 ? 0.685 8.267 25.711 1.00 82.12 60 PHE A CA 1
ATOM 434 C C . PHE A 1 60 ? 1.186 9.672 26.042 1.00 82.12 60 PHE A C 1
ATOM 436 O O . PHE A 1 60 ? 1.434 9.984 27.203 1.00 82.12 60 PHE A O 1
ATOM 443 N N . GLN A 1 61 ? 1.315 10.549 25.051 1.00 81.31 61 GLN A N 1
ATOM 444 C CA . GLN A 1 61 ? 1.674 11.956 25.254 1.00 81.31 61 GLN A CA 1
ATOM 445 C C . GLN A 1 61 ? 0.430 12.843 25.106 1.00 81.31 61 GLN A C 1
ATOM 447 O O . GLN A 1 61 ? -0.432 12.564 24.271 1.00 81.31 61 GLN A O 1
ATOM 452 N N . SER A 1 62 ? 0.321 13.910 25.912 1.00 68.62 62 SER A N 1
ATOM 453 C CA . SER A 1 62 ? -0.753 14.900 25.742 1.00 68.62 62 SER A CA 1
ATOM 454 C C . SER A 1 62 ? -0.605 15.577 24.393 1.00 68.62 62 SER A C 1
ATOM 456 O O . SER A 1 62 ? 0.486 16.046 24.055 1.00 68.62 62 SER A O 1
ATOM 458 N N . ARG A 1 63 ? -1.717 15.724 23.677 1.00 66.19 63 ARG A N 1
ATOM 459 C CA . ARG A 1 63 ? -1.783 16.676 22.579 1.00 66.19 63 ARG A CA 1
ATOM 460 C C . ARG A 1 63 ? -1.726 18.083 23.171 1.00 66.19 63 ARG A C 1
ATOM 462 O O . ARG A 1 63 ? -2.638 18.512 23.873 1.00 66.19 63 ARG A O 1
ATOM 469 N N . THR A 1 64 ? -0.624 18.770 22.911 1.00 59.16 64 THR A N 1
ATOM 470 C CA . THR A 1 64 ? -0.555 20.216 23.080 1.00 59.16 64 THR A CA 1
ATOM 471 C C . THR A 1 64 ? -0.994 20.823 21.755 1.00 59.16 64 THR A C 1
ATOM 473 O O . THR A 1 64 ? -0.400 20.522 20.717 1.00 59.16 64 THR A O 1
ATOM 476 N N . GLU A 1 65 ? -2.050 21.630 21.754 1.00 60.34 65 GLU A N 1
ATOM 477 C CA . GLU A 1 65 ? -2.411 22.410 20.576 1.00 60.34 65 GLU A CA 1
ATOM 478 C C . GLU A 1 65 ? -1.292 23.398 20.218 1.00 60.34 65 GLU A C 1
ATOM 480 O O . GLU A 1 65 ? -0.389 23.675 21.014 1.00 60.34 65 GLU A O 1
ATOM 485 N N . ALA A 1 66 ? -1.335 23.940 18.998 1.00 56.53 66 ALA A N 1
ATOM 486 C CA . ALA A 1 66 ? -0.332 24.889 18.509 1.00 56.53 66 ALA A CA 1
ATOM 487 C C . ALA A 1 66 ? -0.204 26.146 19.397 1.00 56.53 66 ALA A C 1
ATOM 489 O O . ALA A 1 66 ? 0.814 26.836 19.347 1.00 56.53 66 ALA A O 1
ATOM 490 N N . ASP A 1 67 ? -1.218 26.431 20.216 1.00 54.19 67 ASP A N 1
ATOM 491 C CA . ASP A 1 67 ? -1.261 27.537 21.170 1.00 54.19 67 ASP A CA 1
ATOM 492 C C . ASP A 1 67 ? -0.766 27.174 22.587 1.00 54.19 67 ASP A C 1
ATOM 494 O O . ASP A 1 67 ? -0.739 28.034 23.470 1.00 54.19 67 ASP A O 1
ATOM 498 N N . GLY A 1 68 ? -0.337 25.929 22.816 1.00 51.78 68 GLY A N 1
ATOM 499 C CA . GLY A 1 68 ? 0.129 25.463 24.121 1.00 51.78 68 GLY A CA 1
ATOM 500 C C . GLY A 1 68 ? -0.972 24.918 25.039 1.00 51.78 68 GLY A C 1
ATOM 501 O O . GLY A 1 68 ? -0.653 24.492 26.152 1.00 51.78 68 GLY A O 1
ATOM 502 N N . SER A 1 69 ? -2.242 24.929 24.622 1.00 50.12 69 SER A N 1
ATOM 503 C CA . SER A 1 69 ? -3.346 24.385 25.416 1.00 50.12 69 SER A CA 1
ATOM 504 C C . SER A 1 69 ? -3.403 22.856 25.329 1.00 50.12 69 SER A C 1
ATOM 506 O O . SER A 1 69 ? -3.069 22.253 24.309 1.00 50.12 69 SER A O 1
ATOM 508 N N . ALA A 1 70 ? -3.774 22.203 26.431 1.00 53.34 70 ALA A N 1
ATOM 509 C CA . ALA A 1 70 ? -4.073 20.776 26.423 1.00 53.34 70 ALA A CA 1
ATOM 510 C C . ALA A 1 70 ? -5.511 20.592 25.931 1.00 53.34 70 ALA A C 1
ATOM 512 O O . ALA A 1 70 ? -6.423 21.212 26.481 1.00 53.34 70 ALA A O 1
ATOM 513 N N . THR A 1 71 ? -5.712 19.757 24.913 1.00 55.84 71 THR A N 1
ATOM 514 C CA . THR A 1 71 ? -7.051 19.465 24.394 1.00 55.84 71 THR A CA 1
ATOM 515 C C . THR A 1 71 ? -7.876 18.743 25.465 1.00 55.84 71 THR A C 1
ATOM 517 O O . THR A 1 71 ? -7.403 17.781 26.073 1.00 55.84 71 THR A O 1
ATOM 520 N N . ASP A 1 72 ? -9.090 19.229 25.733 1.00 53.38 72 ASP A N 1
ATOM 521 C CA . ASP A 1 72 ? -9.943 18.706 26.804 1.00 53.38 72 ASP A CA 1
ATOM 522 C C . ASP A 1 72 ? -10.504 17.318 26.433 1.00 53.38 72 ASP A C 1
ATOM 524 O O . ASP A 1 72 ? -11.014 17.097 25.329 1.00 53.38 72 ASP A O 1
ATOM 528 N N . ASN A 1 73 ? -10.393 16.364 27.360 1.00 54.62 73 ASN A N 1
ATOM 529 C CA . ASN A 1 73 ? -10.809 14.975 27.168 1.00 54.62 73 ASN A CA 1
ATOM 530 C C . ASN A 1 73 ? -12.343 14.893 27.149 1.00 54.62 73 ASN A C 1
ATOM 532 O O . ASN A 1 73 ? -12.973 14.881 28.206 1.00 54.62 73 ASN A O 1
ATOM 536 N N . GLY A 1 74 ? -12.961 14.820 25.966 1.00 49.72 74 GLY A N 1
ATOM 537 C CA . GLY A 1 74 ? -14.370 14.421 25.875 1.00 49.72 74 GLY A CA 1
ATOM 538 C C . GLY A 1 74 ? -15.183 14.906 24.677 1.00 49.72 74 GLY A C 1
ATOM 539 O O . GLY A 1 74 ? -16.245 14.342 24.447 1.00 49.72 74 GLY A O 1
ATOM 540 N N . GLN A 1 75 ? -14.733 15.901 23.900 1.00 51.34 75 GLN A N 1
ATOM 541 C CA . GLN A 1 75 ? -15.549 16.458 22.797 1.00 51.34 75 GLN A CA 1
ATOM 542 C C . GLN A 1 75 ? -15.154 16.010 21.380 1.00 51.34 75 GLN A C 1
ATOM 544 O O . GLN A 1 75 ? -15.940 16.195 20.457 1.00 51.34 75 GLN A O 1
ATOM 549 N N . LEU A 1 76 ? -13.981 15.401 21.185 1.00 53.03 76 LEU A N 1
ATOM 550 C CA . LEU A 1 76 ? -13.446 15.130 19.840 1.00 53.03 76 LEU A CA 1
ATOM 551 C C . LEU A 1 76 ? -13.953 13.846 19.169 1.00 53.03 76 LEU A C 1
ATOM 553 O O . LEU A 1 76 ? -13.775 13.691 17.968 1.00 53.03 76 LEU A O 1
ATOM 557 N N . LEU A 1 77 ? -14.581 12.920 19.900 1.00 52.78 77 LEU A N 1
ATOM 558 C CA . LEU A 1 77 ? -14.992 11.645 19.296 1.00 52.78 77 LEU A CA 1
ATOM 559 C C . LEU A 1 77 ? -16.241 11.783 18.407 1.00 52.78 77 LEU A C 1
ATOM 561 O O . LEU A 1 77 ? -16.502 10.901 17.599 1.00 52.78 77 LEU A O 1
ATOM 565 N N . VAL A 1 78 ? -16.984 12.891 18.518 1.00 50.03 78 VAL A N 1
ATOM 566 C CA . VAL A 1 78 ? -18.300 13.046 17.877 1.00 50.03 78 VAL A CA 1
ATOM 567 C C . VAL A 1 78 ? -18.211 13.330 16.366 1.00 50.03 78 VAL A C 1
ATOM 569 O O . VAL A 1 78 ? -19.098 12.964 15.603 1.00 50.03 78 VAL A O 1
ATOM 572 N N . SER A 1 79 ? -17.144 13.983 15.903 1.00 52.59 79 SER A N 1
ATOM 573 C CA . SER A 1 79 ? -16.987 14.322 14.479 1.00 52.59 79 SER A CA 1
ATOM 574 C C . SER A 1 79 ? -16.283 13.240 13.662 1.00 52.59 79 SER A C 1
ATOM 576 O O . SER A 1 79 ? -16.410 13.223 12.443 1.00 52.59 79 SER A O 1
ATOM 578 N N . ASP A 1 80 ? -15.542 12.350 14.324 1.00 56.88 80 ASP A N 1
ATOM 579 C CA . ASP A 1 80 ? -14.469 11.598 13.670 1.00 56.88 80 ASP A CA 1
ATOM 580 C C . ASP A 1 80 ? -14.787 10.111 13.456 1.00 56.88 80 ASP A C 1
ATOM 582 O O . ASP A 1 80 ? -14.106 9.460 12.668 1.00 56.88 80 ASP A O 1
ATOM 586 N N . VAL A 1 81 ? -15.808 9.557 14.125 1.00 61.88 81 VAL A N 1
ATOM 587 C CA . VAL A 1 81 ? -16.285 8.179 13.891 1.00 61.88 81 VAL A CA 1
ATOM 588 C C . VAL A 1 81 ? -17.501 8.205 12.955 1.00 61.88 81 VAL A C 1
ATOM 590 O O . VAL A 1 81 ? -18.610 7.859 13.348 1.00 61.88 81 VAL A O 1
ATOM 593 N N . ALA A 1 82 ? -17.324 8.649 11.713 1.00 65.00 82 ALA A N 1
ATOM 594 C CA . ALA A 1 82 ? -18.366 8.537 10.692 1.00 65.00 82 ALA A CA 1
ATOM 595 C C . ALA A 1 82 ? -18.146 7.243 9.901 1.00 65.00 82 ALA A C 1
ATOM 597 O O . ALA A 1 82 ? -17.400 7.216 8.923 1.00 65.00 82 ALA A O 1
ATOM 598 N N . ALA A 1 83 ? -18.758 6.143 10.345 1.00 72.06 83 ALA A N 1
ATOM 599 C CA . ALA A 1 83 ? -18.851 4.976 9.478 1.00 72.06 83 ALA A CA 1
ATOM 600 C C . ALA A 1 83 ? -19.750 5.324 8.270 1.00 72.06 83 ALA A C 1
ATOM 602 O O . ALA A 1 83 ? -20.675 6.127 8.410 1.00 72.06 83 ALA A O 1
ATOM 603 N N . PRO A 1 84 ? -19.506 4.753 7.079 1.00 76.38 84 PRO A N 1
ATOM 604 C CA . PRO A 1 84 ? -20.395 4.937 5.944 1.00 76.38 84 PRO A CA 1
ATOM 605 C C . PRO A 1 84 ? -21.808 4.460 6.280 1.00 76.38 84 PRO A C 1
ATOM 607 O O . PRO A 1 84 ? -21.974 3.424 6.927 1.00 76.38 84 PRO A O 1
ATOM 610 N N . GLU A 1 85 ? -22.826 5.178 5.806 1.00 76.12 85 GLU A N 1
ATOM 611 C CA . GLU A 1 85 ? -24.223 4.801 6.043 1.00 76.12 85 GLU A CA 1
ATOM 612 C C . GLU A 1 85 ? -24.471 3.345 5.602 1.00 76.12 85 GLU A C 1
ATOM 614 O O . GLU A 1 85 ? -24.103 2.929 4.500 1.00 76.12 85 GLU A O 1
ATOM 619 N N . GLY A 1 86 ? -25.081 2.545 6.481 1.00 75.19 86 GLY A N 1
ATOM 620 C CA . GLY A 1 86 ? -25.361 1.130 6.217 1.00 75.19 86 GLY A CA 1
ATOM 621 C C . GLY A 1 86 ? -24.232 0.159 6.583 1.00 75.19 86 GLY A C 1
ATOM 622 O O . GLY A 1 86 ? -24.415 -1.056 6.455 1.00 75.19 86 GLY A O 1
ATOM 623 N N . CYS A 1 87 ? -23.101 0.644 7.102 1.00 82.94 87 CYS A N 1
ATOM 624 C CA . CYS A 1 87 ? -22.146 -0.220 7.790 1.00 82.94 87 CYS A CA 1
ATOM 625 C C . CYS A 1 87 ? -22.792 -0.819 9.056 1.00 82.94 87 CYS A C 1
ATOM 627 O O . CYS A 1 87 ? -23.377 -0.083 9.845 1.00 82.94 87 CYS A O 1
ATOM 629 N N . PRO A 1 88 ? -22.607 -2.114 9.371 1.00 81.56 88 PRO A N 1
ATOM 630 C CA . PRO A 1 88 ? -23.064 -2.671 10.650 1.00 81.56 88 PRO A CA 1
ATOM 631 C C . PRO A 1 88 ? -22.459 -1.974 11.878 1.00 81.56 88 PRO A C 1
ATOM 633 O O . PRO A 1 88 ? -23.057 -1.995 12.951 1.00 81.56 88 PRO A O 1
ATOM 636 N N . ILE A 1 89 ? -21.283 -1.354 11.718 1.00 79.75 89 ILE A N 1
ATOM 637 C CA . ILE A 1 89 ? -20.620 -0.575 12.768 1.00 79.75 89 ILE A CA 1
ATOM 638 C C . ILE A 1 89 ? -21.195 0.841 12.927 1.00 79.75 89 ILE A C 1
ATOM 640 O O . ILE A 1 89 ? -20.897 1.486 13.920 1.00 79.75 89 ILE A O 1
ATOM 644 N N . ASP A 1 90 ? -22.029 1.321 12.005 1.00 79.19 90 ASP A N 1
ATOM 645 C CA . ASP A 1 90 ? -22.616 2.667 12.047 1.00 79.19 90 ASP A CA 1
ATOM 646 C C . ASP A 1 90 ? -23.475 2.871 13.302 1.00 79.19 90 ASP A C 1
ATOM 648 O O . ASP A 1 90 ? -23.234 3.780 14.088 1.00 79.19 90 ASP A O 1
ATOM 652 N N . ALA A 1 91 ? -24.353 1.910 13.609 1.00 71.69 91 ALA A N 1
ATOM 653 C CA . ALA A 1 91 ? -25.143 1.928 14.843 1.00 71.69 91 ALA A CA 1
ATOM 654 C C . ALA A 1 91 ? -24.272 1.930 16.118 1.00 71.69 91 ALA A C 1
ATOM 656 O O . ALA A 1 91 ? -24.658 2.493 17.138 1.00 71.69 91 ALA A O 1
ATOM 657 N N . ILE A 1 92 ? -23.088 1.310 16.063 1.00 74.38 92 ILE A N 1
ATOM 658 C CA . ILE A 1 92 ? -22.127 1.297 17.175 1.00 74.38 92 ILE A CA 1
ATOM 659 C C . ILE A 1 92 ? -21.408 2.644 17.276 1.00 74.38 92 ILE A C 1
ATOM 661 O O . ILE A 1 92 ? -21.220 3.168 18.373 1.00 74.38 92 ILE A O 1
ATOM 665 N N . ALA A 1 93 ? -20.986 3.189 16.135 1.00 69.75 93 ALA A N 1
ATOM 666 C CA . ALA A 1 93 ? -20.353 4.490 16.051 1.00 69.75 93 ALA A CA 1
ATOM 667 C C . ALA A 1 93 ? -21.290 5.552 16.621 1.00 69.75 93 ALA A C 1
ATOM 669 O O . ALA A 1 93 ? -20.864 6.288 17.501 1.00 69.75 93 ALA A O 1
ATOM 670 N N . GLU A 1 94 ? -22.568 5.551 16.236 1.00 67.62 94 GLU A N 1
ATOM 671 C CA . GLU A 1 94 ? -23.565 6.476 16.769 1.00 67.62 94 GLU A CA 1
ATOM 672 C C . GLU A 1 94 ? -23.683 6.419 18.301 1.00 67.62 94 GLU A C 1
ATOM 674 O O . GLU A 1 94 ? -23.727 7.467 18.943 1.00 67.62 94 GLU A O 1
ATOM 679 N N . GLU A 1 95 ? -23.679 5.232 18.915 1.00 63.84 95 GLU A N 1
ATOM 680 C CA . GLU A 1 95 ? -23.744 5.096 20.380 1.00 63.84 95 GLU A CA 1
ATOM 681 C C . GLU A 1 95 ? -22.514 5.699 21.086 1.00 63.84 95 GLU A C 1
ATOM 683 O O . GLU A 1 95 ? -22.639 6.339 22.134 1.00 63.84 95 GLU A O 1
ATOM 688 N N . ILE A 1 96 ? -21.319 5.543 20.505 1.00 64.25 96 ILE A N 1
ATOM 689 C CA . ILE A 1 96 ? -20.076 6.113 21.047 1.00 64.25 96 ILE A CA 1
ATOM 690 C C . ILE A 1 96 ? -20.004 7.630 20.791 1.00 64.25 96 ILE A C 1
ATOM 692 O O . ILE A 1 96 ? -19.573 8.395 21.653 1.00 64.25 96 ILE A O 1
ATOM 696 N N . VAL A 1 97 ? -20.414 8.059 19.601 1.00 57.56 97 VAL A N 1
ATOM 697 C CA . VAL A 1 97 ? -20.357 9.434 19.087 1.00 57.56 97 VAL A CA 1
ATOM 698 C C . VAL A 1 97 ? -21.378 10.326 19.783 1.00 57.56 97 VAL A C 1
ATOM 700 O O . VAL A 1 97 ? -21.055 11.435 20.195 1.00 57.56 97 VAL A O 1
ATOM 703 N N . TRP A 1 98 ? -22.611 9.857 19.946 1.00 51.41 98 TRP A N 1
ATOM 704 C CA . TRP A 1 98 ? -23.736 10.691 20.377 1.00 51.41 98 TRP A CA 1
ATOM 705 C C . TRP A 1 98 ? -24.165 10.468 21.822 1.00 51.41 98 TRP A C 1
ATOM 707 O O . TRP A 1 98 ? -25.031 11.193 22.320 1.00 51.41 98 TRP A O 1
ATOM 717 N N . GLY A 1 99 ? -23.548 9.513 22.520 1.00 51.59 99 GLY A N 1
ATOM 718 C CA . GLY A 1 99 ? -23.754 9.267 23.942 1.00 51.59 99 GLY A CA 1
ATOM 719 C C . GLY A 1 99 ? -23.177 10.382 24.817 1.00 51.59 99 GLY A C 1
ATOM 720 O O . GLY A 1 99 ? -22.256 10.149 25.591 1.00 51.59 99 GLY A O 1
ATOM 721 N N . GLY A 1 100 ? -23.729 11.596 24.735 1.00 49.81 100 GLY A N 1
ATOM 722 C CA . GLY A 1 100 ? -23.510 12.669 25.714 1.00 49.81 100 GLY A CA 1
ATOM 723 C C . GLY A 1 100 ? -24.095 12.360 27.102 1.00 49.81 100 GLY A C 1
ATOM 724 O O . GLY A 1 100 ? -23.985 13.179 28.015 1.00 49.81 100 GLY A O 1
ATOM 725 N N . ASP A 1 101 ? -24.713 11.189 27.263 1.00 55.72 101 ASP A N 1
ATOM 726 C CA . ASP A 1 101 ? -25.206 10.653 28.525 1.00 55.72 101 ASP A CA 1
ATOM 727 C C . ASP A 1 101 ? -24.094 9.943 29.327 1.00 55.72 101 ASP A C 1
ATOM 729 O O . ASP A 1 101 ? -22.995 9.660 28.846 1.00 55.72 101 ASP A O 1
ATOM 733 N N . ALA A 1 102 ? -24.366 9.671 30.607 1.00 53.41 102 ALA A N 1
ATOM 734 C CA . ALA A 1 102 ? -23.428 9.047 31.539 1.00 53.41 102 ALA A CA 1
ATOM 735 C C . ALA A 1 102 ? -23.039 7.620 31.096 1.00 53.41 102 ALA A C 1
ATOM 737 O O . ALA A 1 102 ? -23.684 6.651 31.486 1.00 53.41 102 ALA A O 1
ATOM 738 N N . GLY A 1 103 ? -21.973 7.475 30.307 1.00 69.88 103 GLY A N 1
ATOM 739 C CA . GLY A 1 103 ? -21.568 6.152 29.821 1.00 69.88 103 GLY A CA 1
ATOM 740 C C . GLY A 1 103 ? -20.373 6.106 28.875 1.00 69.88 103 GLY A C 1
ATOM 741 O O . GLY A 1 103 ? -19.760 5.042 28.784 1.00 69.88 103 GLY A O 1
ATOM 742 N N . THR A 1 104 ? -20.001 7.228 28.252 1.00 76.44 104 THR A N 1
ATOM 743 C CA . THR A 1 104 ? -18.915 7.275 27.259 1.00 76.44 104 THR A CA 1
ATOM 744 C C . THR A 1 104 ? -17.835 8.289 27.633 1.00 76.44 104 THR A C 1
ATOM 746 O O . THR A 1 104 ? -18.123 9.356 28.175 1.00 76.44 104 THR A O 1
ATOM 749 N N . VAL A 1 105 ? -16.573 7.956 27.358 1.00 80.00 105 VAL A N 1
ATOM 750 C CA . VAL A 1 105 ? -15.434 8.873 27.473 1.00 80.00 105 VAL A CA 1
ATOM 751 C C . VAL A 1 105 ? -14.438 8.661 26.338 1.00 80.00 105 VAL A C 1
ATOM 753 O O . VAL A 1 105 ? -14.304 7.559 25.811 1.00 80.00 105 VAL A O 1
ATOM 756 N N . ALA A 1 106 ? -13.726 9.724 25.989 1.00 80.62 106 ALA A N 1
ATOM 757 C CA . ALA A 1 106 ? -12.816 9.805 24.863 1.00 80.62 106 ALA A CA 1
ATOM 758 C C . ALA A 1 106 ? -11.517 10.510 25.264 1.00 80.62 106 ALA A C 1
ATOM 760 O O . ALA A 1 106 ? -11.574 11.536 25.945 1.00 80.62 106 ALA A O 1
ATOM 761 N N . ALA A 1 107 ? -10.372 10.024 24.791 1.00 81.38 107 ALA A N 1
ATOM 762 C CA . ALA A 1 107 ? -9.118 10.774 24.820 1.00 81.38 107 ALA A CA 1
ATOM 763 C C . ALA A 1 107 ? -8.327 10.580 23.531 1.00 81.38 107 ALA A C 1
ATOM 765 O O . ALA A 1 107 ? -8.359 9.513 22.916 1.00 81.38 107 ALA A O 1
ATOM 766 N N . GLN A 1 108 ? -7.594 11.622 23.152 1.00 84.00 108 GLN A N 1
ATOM 767 C CA . GLN A 1 108 ? -6.651 11.593 22.045 1.00 84.00 108 GLN A CA 1
ATOM 768 C C . GLN A 1 108 ? -5.224 11.670 22.585 1.00 84.00 108 GLN A C 1
ATOM 770 O O . GLN A 1 108 ? -4.922 12.459 23.481 1.00 84.00 108 GLN A O 1
ATOM 775 N N . TYR A 1 109 ? -4.340 10.873 22.003 1.00 84.50 109 TYR A N 1
ATOM 776 C CA . TYR A 1 109 ? -2.951 10.740 22.400 1.00 84.50 109 TYR A CA 1
ATOM 777 C C . TYR A 1 109 ? -2.033 10.899 21.199 1.00 84.50 109 TYR A C 1
ATOM 779 O O . TYR A 1 109 ? -2.331 10.409 20.111 1.00 84.50 109 TYR A O 1
ATOM 787 N N . SER A 1 110 ? -0.881 11.520 21.426 1.00 85.69 110 SER A N 1
ATOM 788 C CA . SER A 1 110 ? 0.262 11.410 20.520 1.00 85.69 110 SER A CA 1
ATOM 789 C C . SER A 1 110 ? 1.176 10.291 21.008 1.00 85.69 110 SER A C 1
ATOM 791 O O . SER A 1 110 ? 1.388 10.146 22.215 1.00 85.69 110 SER A O 1
ATOM 793 N N . LEU A 1 111 ? 1.724 9.503 20.088 1.00 83.81 111 LEU A N 1
ATOM 794 C CA . LEU A 1 111 ? 2.713 8.472 20.401 1.00 83.81 111 LEU A CA 1
ATOM 795 C C . LEU A 1 111 ? 4.143 8.975 20.120 1.00 83.81 111 LEU A C 1
ATOM 797 O O . LEU A 1 111 ? 4.324 10.047 19.542 1.00 83.81 111 LEU A O 1
ATOM 801 N N . PRO A 1 112 ? 5.193 8.229 20.526 1.00 76.81 112 PRO A N 1
ATOM 802 C CA . PRO A 1 112 ? 6.579 8.572 20.191 1.00 76.81 112 PRO A CA 1
ATOM 803 C C . PRO A 1 112 ? 6.865 8.556 18.684 1.00 76.81 112 PRO A C 1
ATOM 805 O O . PRO A 1 112 ? 7.705 9.314 18.207 1.00 76.81 112 PRO A O 1
ATOM 808 N N . ASN A 1 113 ? 6.151 7.707 17.944 1.00 71.75 113 ASN A N 1
ATOM 809 C CA . ASN A 1 113 ? 6.024 7.829 16.497 1.00 71.75 113 ASN A CA 1
ATOM 810 C C . ASN A 1 113 ? 4.889 8.826 16.239 1.00 71.75 113 ASN A C 1
ATOM 812 O O . ASN A 1 113 ? 3.909 8.766 16.976 1.00 71.75 113 ASN A O 1
ATOM 816 N N . PRO A 1 114 ? 4.957 9.701 15.222 1.00 74.56 114 PRO A N 1
ATOM 817 C CA . PRO A 1 114 ? 4.010 10.810 15.015 1.00 74.56 114 PRO A CA 1
ATOM 818 C C . PRO A 1 114 ? 2.538 10.398 14.794 1.00 74.56 114 PRO A C 1
ATOM 820 O O . PRO A 1 114 ? 1.698 11.249 14.510 1.00 74.56 114 PRO A O 1
ATOM 823 N N . ALA A 1 115 ? 2.215 9.114 14.935 1.00 83.75 115 ALA A N 1
ATOM 824 C CA . ALA A 1 115 ? 0.869 8.590 14.990 1.00 83.75 115 ALA A CA 1
ATOM 825 C C . ALA A 1 115 ? 0.071 9.208 16.146 1.00 83.75 115 ALA A C 1
ATOM 827 O O . ALA A 1 115 ? 0.505 9.261 17.304 1.00 83.75 115 ALA A O 1
ATOM 828 N N . GLN A 1 116 ? -1.138 9.635 15.808 1.00 88.12 116 GLN A N 1
ATOM 829 C CA . GLN A 1 116 ? -2.158 10.028 16.763 1.00 88.12 116 GLN A CA 1
ATOM 830 C C . GLN A 1 116 ? -3.126 8.867 16.958 1.00 88.12 116 GLN A C 1
ATOM 832 O O . GLN A 1 116 ? -3.455 8.137 16.017 1.00 88.12 116 GLN A O 1
ATOM 837 N N . VAL A 1 117 ? -3.562 8.693 18.201 1.00 88.56 117 VAL A N 1
ATOM 838 C CA . VAL A 1 117 ? -4.500 7.645 18.585 1.00 88.56 117 VAL A CA 1
ATOM 839 C C . VAL A 1 117 ? -5.649 8.248 19.356 1.00 88.56 117 VAL A C 1
ATOM 841 O O . VAL A 1 117 ? -5.445 8.945 20.346 1.00 88.56 117 VAL A O 1
ATOM 844 N N . LEU A 1 118 ? -6.861 7.943 18.921 1.00 87.31 118 LEU A N 1
ATOM 845 C CA . LEU A 1 118 ? -8.087 8.282 19.626 1.00 87.31 118 LEU A CA 1
ATOM 846 C C . LEU A 1 118 ? -8.609 7.019 20.303 1.00 87.31 118 LEU A C 1
ATOM 848 O O . LEU A 1 118 ? -8.743 5.990 19.647 1.00 87.31 118 LEU A O 1
ATOM 852 N N . VAL A 1 119 ? -8.905 7.087 21.598 1.00 87.31 119 VAL A N 1
ATOM 853 C CA . VAL A 1 119 ? -9.451 5.973 22.380 1.00 87.31 119 VAL A CA 1
ATOM 854 C C . VAL A 1 119 ? -10.782 6.403 22.977 1.00 87.31 119 VAL A C 1
ATOM 856 O O . VAL A 1 119 ? -10.838 7.333 23.780 1.00 87.31 119 VAL A O 1
ATOM 859 N N . GLY A 1 120 ? -11.847 5.712 22.586 1.00 85.38 120 GLY A N 1
ATOM 860 C CA . GLY A 1 120 ? -13.183 5.826 23.151 1.00 85.38 120 GLY A CA 1
ATOM 861 C C . GLY A 1 120 ? -13.522 4.599 23.992 1.00 85.38 120 GLY A C 1
ATOM 862 O O . GLY A 1 120 ? -13.228 3.469 23.602 1.00 85.38 120 GLY A O 1
ATOM 863 N N . VAL A 1 121 ? -14.158 4.811 25.140 1.00 86.25 121 VAL A N 1
ATOM 864 C CA . VAL A 1 121 ? -14.664 3.748 26.014 1.00 86.25 121 VAL A CA 1
ATOM 865 C C . VAL A 1 121 ? -16.120 4.032 26.328 1.00 86.25 121 VAL A C 1
ATOM 867 O O . VAL A 1 121 ? -16.442 5.120 26.800 1.00 86.25 121 VAL A O 1
ATOM 870 N N . ALA A 1 122 ? -16.977 3.040 26.109 1.00 86.44 122 ALA A N 1
ATOM 871 C CA . ALA A 1 122 ? -18.401 3.105 26.391 1.00 86.44 122 ALA A CA 1
ATOM 872 C C . ALA A 1 122 ? -18.845 1.924 27.262 1.00 86.44 122 ALA A C 1
ATOM 874 O O . ALA A 1 122 ? -18.397 0.785 27.088 1.00 86.44 122 ALA A O 1
ATOM 875 N N . ARG A 1 123 ? -19.756 2.191 28.199 1.00 88.25 123 ARG A N 1
ATOM 876 C CA . ARG A 1 123 ? -20.491 1.161 28.936 1.00 88.25 123 ARG A CA 1
ATOM 877 C C . ARG A 1 123 ? -21.884 1.014 28.334 1.00 88.25 123 ARG A C 1
ATOM 879 O O . ARG A 1 123 ? -22.739 1.860 28.558 1.00 88.25 123 ARG A O 1
ATOM 886 N N . LEU A 1 124 ? -22.107 -0.091 27.639 1.00 85.88 124 LEU A N 1
ATOM 887 C CA . LEU A 1 124 ? -23.367 -0.411 26.975 1.00 85.88 124 LEU A CA 1
ATOM 888 C C . LEU A 1 124 ? -24.433 -0.870 27.972 1.00 85.88 124 LEU A C 1
ATOM 890 O O . LEU A 1 124 ? -24.139 -1.606 28.933 1.00 85.88 124 LEU A O 1
ATOM 894 N N . ASP A 1 125 ? -25.697 -0.554 27.699 1.00 86.19 125 ASP A N 1
ATOM 895 C CA . ASP A 1 125 ? -26.796 -1.213 28.387 1.00 86.19 125 ASP A CA 1
ATOM 896 C C . ASP A 1 125 ? -26.801 -2.707 28.052 1.00 86.19 125 ASP A C 1
ATOM 898 O O . ASP A 1 125 ? -26.447 -3.156 26.962 1.00 86.19 125 ASP A O 1
ATOM 902 N N . ARG A 1 126 ? -27.289 -3.535 28.981 1.00 89.69 126 ARG A N 1
ATOM 903 C CA . ARG A 1 126 ? -27.354 -4.996 28.771 1.00 89.69 126 ARG A CA 1
ATOM 904 C C . ARG A 1 126 ? -28.127 -5.399 27.512 1.00 89.69 126 ARG A C 1
ATOM 906 O O . ARG A 1 126 ? -27.883 -6.477 26.979 1.00 89.69 126 ARG A O 1
ATOM 913 N N . ARG A 1 127 ? -29.079 -4.568 27.081 1.00 88.50 127 ARG A N 1
ATOM 914 C CA . ARG A 1 127 ? -29.887 -4.784 25.873 1.00 88.50 127 ARG A CA 1
ATOM 915 C C . ARG A 1 127 ? -29.126 -4.472 24.578 1.00 88.50 127 ARG A C 1
ATOM 917 O O . ARG A 1 127 ? -29.501 -5.013 23.547 1.00 88.50 127 ARG A O 1
ATOM 924 N N . GLU A 1 128 ? -28.083 -3.647 24.649 1.00 88.12 128 GLU A N 1
ATOM 925 C CA . GLU A 1 128 ? -27.258 -3.200 23.514 1.00 88.12 128 GLU A CA 1
ATOM 926 C C . GLU A 1 128 ? -26.081 -4.149 23.268 1.00 88.12 128 GLU A C 1
ATOM 928 O O . GLU A 1 128 ? -25.690 -4.368 22.127 1.00 88.12 128 GLU A O 1
ATOM 933 N N . VAL A 1 129 ? -25.585 -4.828 24.312 1.00 90.50 129 VAL A N 1
ATOM 934 C CA . VAL A 1 129 ? -24.449 -5.767 24.208 1.00 90.50 129 VAL A CA 1
ATOM 935 C C . VAL A 1 129 ? -24.619 -6.801 23.096 1.00 90.50 129 VAL A C 1
ATOM 937 O O . VAL A 1 129 ? -23.673 -7.069 22.361 1.00 90.50 129 VAL A O 1
ATOM 940 N N . GLN A 1 130 ? -25.794 -7.428 22.993 1.00 93.25 130 GLN A N 1
ATOM 941 C CA . GLN A 1 130 ? -26.007 -8.488 22.008 1.00 93.25 130 GLN A CA 1
ATOM 942 C C . GLN A 1 130 ? -26.067 -7.939 20.569 1.00 93.25 130 GLN A C 1
ATOM 944 O O . GLN A 1 130 ? -25.329 -8.470 19.742 1.00 93.25 130 GLN A O 1
ATOM 949 N N . PRO A 1 131 ? -26.831 -6.868 20.268 1.00 90.31 131 PRO A N 1
ATOM 950 C CA . PRO A 1 131 ? -26.734 -6.158 18.991 1.00 90.31 131 PRO A CA 1
ATOM 951 C C . PRO A 1 131 ? -25.307 -5.755 18.604 1.00 90.31 131 PRO A C 1
ATOM 953 O O . PRO A 1 131 ? -24.878 -6.062 17.495 1.00 90.31 131 PRO A O 1
ATOM 956 N N . VAL A 1 132 ? -24.546 -5.144 19.522 1.00 90.25 132 VAL A N 1
ATOM 957 C CA . VAL A 1 132 ? -23.155 -4.734 19.263 1.00 90.25 132 VAL A CA 1
ATOM 958 C C . VAL A 1 132 ? -22.278 -5.947 18.966 1.00 90.25 132 VAL A C 1
ATOM 960 O O . VAL A 1 132 ? -21.549 -5.966 17.979 1.00 90.25 132 VAL A O 1
ATOM 963 N N . ARG A 1 133 ? -22.376 -7.004 19.777 1.00 92.38 133 ARG A N 1
ATOM 964 C CA . ARG A 1 133 ? -21.670 -8.271 19.544 1.00 92.38 133 ARG A CA 1
ATOM 965 C C . ARG A 1 133 ? -21.974 -8.849 18.166 1.00 92.38 133 ARG A C 1
ATOM 967 O O . ARG A 1 133 ? -21.056 -9.287 17.476 1.00 92.38 133 ARG A O 1
ATOM 974 N N . ASP A 1 134 ? -23.245 -8.877 17.783 1.00 90.81 134 ASP A N 1
ATOM 975 C CA . ASP A 1 134 ? -23.655 -9.414 16.491 1.00 90.81 134 ASP A CA 1
ATOM 976 C C . ASP A 1 134 ? -23.108 -8.550 15.351 1.00 90.81 134 ASP A C 1
ATOM 978 O O . ASP A 1 134 ? -22.526 -9.106 14.426 1.00 90.81 134 ASP A O 1
ATOM 982 N N . ALA A 1 135 ? -23.155 -7.220 15.469 1.00 89.38 135 ALA A N 1
ATOM 983 C CA . ALA A 1 135 ? -22.575 -6.297 14.495 1.00 89.38 135 ALA A CA 1
ATOM 984 C C . ALA A 1 135 ? -21.045 -6.431 14.361 1.00 89.38 135 ALA A C 1
ATOM 986 O O . ALA A 1 135 ? -20.533 -6.447 13.241 1.00 89.38 135 ALA A O 1
ATOM 987 N N . LEU A 1 136 ? -20.303 -6.603 15.463 1.00 90.75 136 LEU A N 1
ATOM 988 C CA . LEU A 1 136 ? -18.854 -6.851 15.418 1.00 90.75 136 LEU A CA 1
ATOM 989 C C . LEU A 1 136 ? -18.525 -8.164 14.692 1.00 90.75 136 LEU A C 1
ATOM 991 O O . LEU A 1 136 ? -17.612 -8.212 13.865 1.00 90.75 136 LEU A O 1
ATOM 995 N N . ARG A 1 137 ? -19.302 -9.223 14.944 1.00 89.50 137 ARG A N 1
ATOM 996 C CA . ARG A 1 137 ? -19.114 -10.537 14.309 1.00 89.50 137 ARG A CA 1
ATOM 997 C C . ARG A 1 137 ? -19.511 -10.545 12.840 1.00 89.50 137 ARG A C 1
ATOM 999 O O . ARG A 1 137 ? -18.749 -11.026 12.008 1.00 89.50 137 ARG A O 1
ATOM 1006 N N . SER A 1 138 ? -20.702 -10.042 12.526 1.00 86.50 138 SER A N 1
ATOM 1007 C CA . SER A 1 138 ? -21.285 -10.099 11.184 1.00 86.50 138 SER A CA 1
ATOM 1008 C C . SER A 1 138 ? -20.853 -8.950 10.283 1.00 86.50 138 SER A C 1
ATOM 1010 O O . SER A 1 138 ? -21.168 -8.986 9.097 1.00 86.50 138 SER A O 1
ATOM 1012 N N . GLY A 1 139 ? -20.182 -7.929 10.828 1.00 83.06 139 GLY A N 1
ATOM 1013 C CA . GLY A 1 139 ? -19.622 -6.833 10.046 1.00 83.06 139 GLY A CA 1
ATOM 1014 C C . GLY A 1 139 ? -18.785 -7.384 8.898 1.00 83.06 139 GLY A C 1
ATOM 1015 O O . GLY A 1 139 ? -17.948 -8.255 9.129 1.00 83.06 139 GLY A O 1
ATOM 1016 N N . GLY A 1 140 ? -19.050 -6.925 7.680 1.00 85.88 140 GLY A N 1
ATOM 1017 C CA . GLY A 1 140 ? -18.228 -7.197 6.505 1.00 85.88 140 GLY A CA 1
ATOM 1018 C C . GLY A 1 140 ? -17.495 -5.933 6.073 1.00 85.88 140 GLY A C 1
ATOM 1019 O O . GLY A 1 140 ? -17.426 -4.959 6.819 1.00 85.88 140 GLY A O 1
ATOM 1020 N N . HIS A 1 141 ? -16.972 -5.935 4.853 1.00 89.00 141 HIS A N 1
ATOM 1021 C CA . HIS A 1 141 ? -16.528 -4.703 4.207 1.00 89.00 141 HIS A CA 1
ATOM 1022 C C . HIS A 1 141 ? -17.700 -3.740 4.007 1.00 89.00 141 HIS A C 1
ATOM 1024 O O . HIS A 1 141 ? -18.825 -4.181 3.757 1.00 89.00 141 HIS A O 1
ATOM 1030 N N . CYS A 1 142 ? -17.427 -2.441 4.060 1.00 86.88 142 CYS A N 1
ATOM 1031 C CA . CYS A 1 142 ? -18.391 -1.422 3.674 1.00 86.88 142 CYS A CA 1
ATOM 1032 C C . CYS A 1 142 ? -17.762 -0.427 2.706 1.00 86.88 142 CYS A C 1
ATOM 1034 O O . CYS A 1 142 ? -16.563 -0.150 2.745 1.00 86.88 142 CYS A O 1
ATOM 1036 N N . THR A 1 143 ? -18.610 0.175 1.886 1.00 83.56 143 THR A N 1
ATOM 1037 C CA . THR A 1 143 ? -18.268 1.343 1.084 1.00 83.56 143 THR A CA 1
ATOM 1038 C C . THR A 1 143 ? -19.449 2.296 1.120 1.00 83.56 143 THR A C 1
ATOM 1040 O O . THR A 1 143 ? -20.592 1.853 1.003 1.00 83.56 143 THR A O 1
ATOM 1043 N N . GLY A 1 144 ? -19.189 3.589 1.235 1.00 78.94 144 GLY A N 1
ATOM 1044 C CA . GLY A 1 144 ? -20.224 4.603 1.116 1.00 78.94 144 GLY A CA 1
ATOM 1045 C C . GLY A 1 144 ? -19.652 5.997 1.286 1.00 78.94 144 GLY A C 1
ATOM 1046 O O . GLY A 1 144 ? -18.488 6.169 1.635 1.00 78.94 144 GLY A O 1
ATOM 1047 N N . GLN A 1 145 ? -20.478 7.002 1.022 1.00 72.00 145 GLN A N 1
ATOM 1048 C CA . GLN A 1 145 ? -20.115 8.362 1.391 1.00 72.00 145 GLN A CA 1
ATOM 1049 C C . GLN A 1 145 ? -20.118 8.471 2.923 1.00 72.00 145 GLN A C 1
ATOM 1051 O O . GLN A 1 145 ? -20.992 7.868 3.564 1.00 72.00 145 GLN A O 1
ATOM 1056 N N . PRO A 1 146 ? -19.163 9.202 3.520 1.00 63.88 146 PRO A N 1
ATOM 1057 C CA . PRO A 1 146 ? -19.154 9.420 4.957 1.00 63.88 146 PRO A CA 1
ATOM 1058 C C . PRO A 1 146 ? -20.493 10.001 5.419 1.00 63.88 146 PRO A C 1
ATOM 1060 O O . PRO A 1 146 ? -21.071 10.882 4.770 1.00 63.88 146 PRO A O 1
ATOM 1063 N N . ALA A 1 147 ? -20.999 9.500 6.550 1.00 57.16 147 ALA A N 1
ATOM 1064 C CA . ALA A 1 147 ? -22.203 10.032 7.169 1.00 57.16 147 ALA A CA 1
ATOM 1065 C C . ALA A 1 147 ? -22.012 11.540 7.430 1.00 57.16 147 ALA A C 1
ATOM 1067 O O . ALA A 1 147 ? -21.086 11.979 8.111 1.00 57.16 147 ALA A O 1
ATOM 1068 N N . ARG A 1 148 ? -22.865 12.341 6.787 1.00 53.44 148 ARG A N 1
ATOM 1069 C CA . ARG A 1 148 ? -22.718 13.788 6.577 1.00 53.44 148 ARG A CA 1
ATOM 1070 C C . ARG A 1 148 ? -22.366 14.585 7.839 1.00 53.44 148 ARG A C 1
ATOM 1072 O O . ARG A 1 148 ? -23.209 14.747 8.716 1.00 53.44 148 ARG A O 1
ATOM 1079 N N . TYR A 1 149 ? -21.230 15.285 7.796 1.00 52.22 149 TYR A N 1
ATOM 1080 C CA . TYR A 1 149 ? -20.951 16.463 8.630 1.00 52.22 149 TYR A CA 1
ATOM 1081 C C . TYR A 1 149 ? -20.410 17.651 7.813 1.00 52.22 149 TYR A C 1
ATOM 1083 O O . TYR A 1 149 ? -19.335 18.184 8.053 1.00 52.22 149 TYR A O 1
ATOM 1091 N N . GLY A 1 150 ? -21.200 18.092 6.831 1.00 49.31 150 GLY A N 1
ATOM 1092 C CA . GLY A 1 150 ? -21.296 19.492 6.386 1.00 49.31 150 GLY A CA 1
ATOM 1093 C C . GLY A 1 150 ? -20.098 20.199 5.730 1.00 49.31 150 GLY A C 1
ATOM 1094 O O . GLY A 1 150 ? -20.297 21.335 5.305 1.00 49.31 150 GLY A O 1
ATOM 1095 N N . ILE A 1 151 ? -18.897 19.613 5.644 1.00 51.50 151 ILE A N 1
ATOM 1096 C CA . ILE A 1 151 ? -17.692 20.310 5.132 1.00 51.50 151 ILE A CA 1
ATOM 1097 C C . ILE A 1 151 ? -16.779 19.402 4.282 1.00 51.50 151 ILE A C 1
ATOM 1099 O O . ILE A 1 151 ? -15.565 19.574 4.279 1.00 51.50 151 ILE A O 1
ATOM 1103 N N . VAL A 1 152 ? -17.326 18.432 3.553 1.00 53.00 152 VAL A N 1
ATOM 1104 C CA . VAL A 1 152 ? -16.531 17.640 2.598 1.00 53.00 152 VAL A CA 1
ATOM 1105 C C . VAL A 1 152 ? -17.169 17.771 1.224 1.00 53.00 152 VAL A C 1
ATOM 1107 O O . VAL A 1 152 ? -18.397 17.743 1.122 1.00 53.00 152 VAL A O 1
ATOM 1110 N N . ASP A 1 153 ? -16.344 18.001 0.202 1.00 60.06 153 ASP A N 1
ATOM 1111 C CA . ASP A 1 153 ? -16.769 18.019 -1.196 1.00 60.06 153 ASP A CA 1
ATOM 1112 C C . ASP A 1 153 ? -17.505 16.698 -1.503 1.00 60.06 153 ASP A C 1
ATOM 1114 O O . ASP A 1 153 ? -17.042 15.631 -1.102 1.00 60.06 153 ASP A O 1
ATOM 1118 N N . ASP A 1 154 ? -18.660 16.757 -2.180 1.00 62.00 154 ASP A N 1
ATOM 1119 C CA . ASP A 1 154 ? -19.600 15.635 -2.422 1.00 62.00 154 ASP A CA 1
ATOM 1120 C C . ASP A 1 154 ? -19.001 14.435 -3.215 1.00 62.00 154 ASP A C 1
ATOM 1122 O O . ASP A 1 154 ? -19.725 13.528 -3.636 1.00 62.00 154 ASP A O 1
ATOM 1126 N N . GLU A 1 155 ? -17.689 14.421 -3.448 1.00 72.31 155 GLU A N 1
ATOM 1127 C CA . GLU A 1 155 ? -16.976 13.538 -4.373 1.00 72.31 155 GLU A CA 1
ATOM 1128 C C . GLU A 1 155 ? -16.123 12.463 -3.676 1.00 72.31 155 GLU A C 1
ATOM 1130 O O . GLU A 1 155 ? -15.712 11.512 -4.346 1.00 72.31 155 GLU A O 1
ATOM 1135 N N . ASP A 1 156 ? -15.887 12.564 -2.361 1.00 80.25 156 ASP A N 1
ATOM 1136 C CA . ASP A 1 156 ? -15.103 11.577 -1.606 1.00 80.25 156 ASP A CA 1
ATOM 1137 C C . ASP A 1 156 ? -15.970 10.357 -1.209 1.00 80.25 156 ASP A C 1
ATOM 1139 O O . ASP A 1 156 ? -17.080 10.481 -0.678 1.00 80.25 156 ASP A O 1
ATOM 1143 N N . VAL A 1 157 ? -15.458 9.149 -1.458 1.00 81.38 157 VAL A N 1
ATOM 1144 C CA . VAL A 1 157 ? -16.073 7.872 -1.067 1.00 81.38 157 VAL A CA 1
ATOM 1145 C C . VAL A 1 157 ? -15.157 7.139 -0.097 1.00 81.38 157 VAL A C 1
ATOM 1147 O O . VAL A 1 157 ? -14.014 6.844 -0.442 1.00 81.38 157 VAL A O 1
ATOM 1150 N N . ASP A 1 158 ? -15.690 6.770 1.068 1.00 85.06 158 ASP A N 1
ATOM 1151 C CA . ASP A 1 158 ? -14.965 6.025 2.091 1.00 85.06 158 ASP A CA 1
ATOM 1152 C C . ASP A 1 158 ? -15.178 4.518 1.951 1.00 85.06 158 ASP A C 1
ATOM 1154 O O . ASP A 1 158 ? -16.275 3.993 1.729 1.00 85.06 158 ASP A O 1
ATOM 1158 N N . VAL A 1 159 ? -14.083 3.801 2.137 1.00 85.62 159 VAL A N 1
ATOM 1159 C CA . VAL A 1 159 ? -13.960 2.360 1.995 1.00 85.62 159 VAL A CA 1
ATOM 1160 C C . VAL A 1 159 ? -13.480 1.813 3.328 1.00 85.62 159 VAL A C 1
ATOM 1162 O O . VAL A 1 159 ? -12.391 2.148 3.773 1.00 85.62 159 VAL A O 1
ATOM 1165 N N . TRP A 1 160 ? -14.284 0.970 3.973 1.00 90.31 160 TRP A N 1
ATOM 1166 C CA . TRP A 1 160 ? -13.969 0.346 5.259 1.00 90.31 160 TRP A CA 1
ATOM 1167 C C . TRP A 1 160 ? -13.737 -1.148 5.062 1.00 90.31 160 TRP A C 1
ATOM 1169 O O . TRP A 1 160 ? -14.671 -1.935 4.883 1.00 90.31 160 TRP A O 1
ATOM 1179 N N . THR A 1 161 ? -12.475 -1.557 5.100 1.00 89.81 161 THR A N 1
ATOM 1180 C CA . THR A 1 161 ? -12.064 -2.943 4.897 1.00 89.81 161 THR A CA 1
ATOM 1181 C C . THR A 1 161 ? -11.922 -3.646 6.230 1.00 89.81 161 THR A C 1
ATOM 1183 O O . THR A 1 161 ? -11.001 -3.353 6.992 1.00 89.81 161 THR A O 1
ATOM 1186 N N . LYS A 1 162 ? -12.804 -4.613 6.507 1.00 91.56 162 LYS A N 1
ATOM 1187 C CA . LYS A 1 162 ? -12.641 -5.478 7.673 1.00 91.56 162 LYS A CA 1
ATOM 1188 C C . LYS A 1 162 ? -11.416 -6.379 7.524 1.00 91.56 162 LYS A C 1
ATOM 1190 O O . LYS A 1 162 ? -11.247 -7.027 6.493 1.00 91.56 162 LYS A O 1
ATOM 1195 N N . VAL A 1 163 ? -10.606 -6.470 8.573 1.00 89.31 163 VAL A N 1
ATOM 1196 C CA . VAL A 1 163 ? -9.389 -7.289 8.611 1.00 89.31 163 VAL A CA 1
ATOM 1197 C C . VAL A 1 163 ? -9.587 -8.485 9.538 1.00 89.31 163 VAL A C 1
ATOM 1199 O O . VAL A 1 163 ? -9.988 -8.341 10.695 1.00 89.31 163 VAL A O 1
ATOM 1202 N N . SER A 1 164 ? -9.271 -9.669 9.026 1.00 89.06 164 SER A N 1
ATOM 1203 C CA . SER A 1 164 ? -9.293 -10.945 9.726 1.00 89.06 164 SER A CA 1
ATOM 1204 C C . SER A 1 164 ? -7.936 -11.269 10.325 1.00 89.06 164 SER A C 1
ATOM 1206 O O . SER A 1 164 ? -7.018 -11.728 9.648 1.00 89.06 164 SER A O 1
ATOM 1208 N N . ARG A 1 165 ? -7.812 -11.045 11.634 1.00 86.62 165 ARG A N 1
ATOM 1209 C CA . ARG A 1 165 ? -6.642 -11.435 12.429 1.00 86.62 165 ARG A CA 1
ATOM 1210 C C . ARG A 1 165 ? -7.035 -11.720 13.880 1.00 86.62 165 ARG A C 1
ATOM 1212 O O . ARG A 1 165 ? -8.033 -11.166 14.356 1.00 86.62 165 ARG A O 1
ATOM 1219 N N . PRO A 1 166 ? -6.248 -12.540 14.602 1.00 85.50 166 PRO A N 1
ATOM 1220 C CA . PRO A 1 166 ? -6.339 -12.620 16.050 1.00 85.50 166 PRO A CA 1
ATOM 1221 C C . PRO A 1 166 ? -6.167 -11.234 16.670 1.00 85.50 166 PRO A C 1
ATOM 1223 O O . PRO A 1 166 ? -5.266 -10.473 16.301 1.00 85.50 166 PRO A O 1
ATOM 1226 N N . TRP A 1 167 ? -7.040 -10.926 17.612 1.00 91.25 167 TRP A N 1
ATOM 1227 C CA . TRP A 1 167 ? -7.147 -9.646 18.282 1.00 91.25 167 TRP A CA 1
ATOM 1228 C C . TRP A 1 167 ? -7.517 -9.823 19.753 1.00 91.25 167 TRP A C 1
ATOM 1230 O O . TRP A 1 167 ? -7.585 -10.936 20.257 1.00 91.25 167 TRP A O 1
ATOM 1240 N N . PHE A 1 168 ? -7.715 -8.714 20.445 1.00 91.06 168 PHE A N 1
ATOM 1241 C CA . PHE A 1 168 ? -8.123 -8.628 21.840 1.00 91.06 168 PHE A CA 1
ATOM 1242 C C . PHE A 1 168 ? -9.654 -8.674 21.967 1.00 91.06 168 PHE A C 1
ATOM 1244 O O . PHE A 1 168 ? -10.360 -8.347 21.017 1.00 91.06 168 PHE A O 1
ATOM 1251 N N . GLY A 1 169 ? -10.166 -9.023 23.144 1.00 91.06 169 GLY A N 1
ATOM 1252 C CA . GLY A 1 169 ? -11.581 -8.975 23.507 1.00 91.06 169 GLY A CA 1
ATOM 1253 C C . GLY A 1 169 ? -12.266 -10.330 23.632 1.00 91.06 169 GLY A C 1
ATOM 1254 O O . GLY A 1 169 ? -11.706 -11.392 23.372 1.00 91.06 169 GLY A O 1
ATOM 1255 N N . GLU A 1 170 ? -13.539 -10.285 24.024 1.00 92.88 170 GLU A N 1
ATOM 1256 C CA . GLU A 1 170 ? -14.459 -11.394 23.758 1.00 92.88 170 GLU A CA 1
ATOM 1257 C C . GLU A 1 170 ? -14.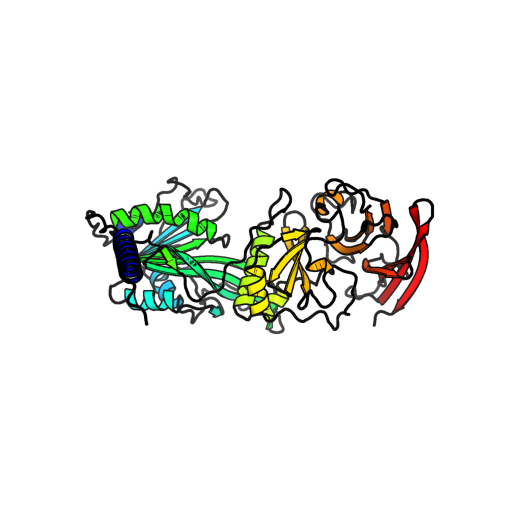898 -11.368 22.294 1.00 92.88 170 GLU A C 1
ATOM 1259 O O . GLU A 1 170 ? -15.057 -12.417 21.680 1.00 92.88 170 GLU A O 1
ATOM 1264 N N . GLU A 1 171 ? -15.071 -10.161 21.752 1.00 93.50 171 GLU A N 1
ATOM 1265 C CA . GLU A 1 171 ? -15.424 -9.898 20.362 1.00 93.50 171 GLU A CA 1
ATOM 1266 C C . GLU A 1 171 ? -14.659 -8.686 19.864 1.00 93.50 171 GLU A C 1
ATOM 1268 O O . GLU A 1 171 ? -14.448 -7.726 20.613 1.00 93.50 171 GLU A O 1
ATOM 1273 N N . SER A 1 172 ? -14.295 -8.709 18.586 1.00 93.06 172 SER A N 1
ATOM 1274 C CA . SER A 1 172 ? -13.616 -7.581 17.970 1.00 93.06 172 SER A CA 1
ATOM 1275 C C . SER A 1 172 ? -13.974 -7.419 16.504 1.00 93.06 172 SER A C 1
ATOM 1277 O O . SER A 1 172 ? -14.310 -8.391 15.827 1.00 93.06 172 SER A O 1
ATOM 1279 N N . ALA A 1 173 ? -13.869 -6.188 16.020 1.00 92.00 173 ALA A N 1
ATOM 1280 C CA . ALA A 1 173 ? -13.858 -5.889 14.602 1.00 92.00 173 ALA A CA 1
ATOM 1281 C C . ALA A 1 173 ? -12.750 -4.880 14.310 1.00 92.00 173 ALA A C 1
ATOM 1283 O O . ALA A 1 173 ? -12.623 -3.861 14.993 1.00 92.00 173 ALA A O 1
ATOM 1284 N N . LEU A 1 174 ? -11.946 -5.182 13.298 1.00 92.56 174 LEU A N 1
ATOM 1285 C CA . LEU A 1 174 ? -10.841 -4.348 12.847 1.00 92.56 174 LEU A CA 1
ATOM 1286 C C . LEU A 1 174 ? -11.150 -3.858 11.455 1.00 92.56 174 LEU A C 1
ATOM 1288 O O . LEU A 1 174 ? -11.463 -4.668 10.587 1.00 92.56 174 LEU A O 1
ATOM 1292 N N . TYR A 1 175 ? -11.020 -2.560 11.249 1.00 91.12 175 TYR A N 1
ATOM 1293 C CA . TYR A 1 175 ? -11.213 -1.940 9.956 1.00 91.12 175 TYR A CA 1
ATOM 1294 C C . TYR A 1 175 ? -9.987 -1.118 9.602 1.00 91.12 175 TYR A C 1
ATOM 1296 O O . TYR A 1 175 ? -9.409 -0.436 10.444 1.00 91.12 175 TYR A O 1
ATOM 1304 N N . ARG A 1 176 ? -9.603 -1.169 8.338 1.00 90.50 176 ARG A N 1
ATOM 1305 C CA . ARG A 1 176 ? -8.766 -0.150 7.716 1.00 90.50 176 ARG A CA 1
ATOM 1306 C C . ARG A 1 176 ? -9.649 0.683 6.817 1.00 90.50 176 ARG A C 1
ATOM 1308 O O . ARG A 1 176 ? -10.606 0.159 6.245 1.00 90.50 176 ARG A O 1
ATOM 1315 N N . THR A 1 177 ? -9.355 1.969 6.738 1.00 87.25 177 THR A N 1
ATOM 1316 C CA . THR A 1 177 ? -10.121 2.877 5.895 1.00 87.25 177 THR A CA 1
ATOM 1317 C C . THR A 1 177 ? -9.262 3.387 4.758 1.00 87.25 177 THR A C 1
ATOM 1319 O O . THR A 1 177 ? -8.041 3.459 4.874 1.00 87.25 177 THR A O 1
ATOM 1322 N N . ALA A 1 178 ? -9.898 3.709 3.647 1.00 85.19 178 ALA A N 1
ATOM 1323 C CA . ALA A 1 178 ? -9.316 4.463 2.552 1.00 85.19 178 ALA A CA 1
ATOM 1324 C C . ALA A 1 178 ? -10.418 5.332 1.951 1.00 85.19 178 ALA A C 1
ATOM 1326 O O . ALA A 1 178 ? -11.586 4.951 2.005 1.00 85.19 178 ALA A O 1
ATOM 1327 N N . SER A 1 179 ? -10.057 6.465 1.374 1.00 84.12 179 SER A N 1
ATOM 1328 C CA . SER A 1 179 ? -10.969 7.306 0.613 1.00 84.12 179 SER A CA 1
ATOM 1329 C C . SER A 1 179 ? -10.498 7.414 -0.830 1.00 84.12 179 SER A C 1
ATOM 1331 O O . SER A 1 179 ? -9.313 7.270 -1.121 1.00 84.12 179 SER A O 1
ATOM 1333 N N . TYR A 1 180 ? -11.419 7.619 -1.760 1.00 83.00 180 TYR A N 1
ATOM 1334 C CA . TYR A 1 180 ? -11.085 7.970 -3.137 1.00 83.00 180 TYR A CA 1
ATOM 1335 C C . TYR A 1 180 ? -12.088 8.992 -3.661 1.00 83.00 180 TYR A C 1
ATOM 1337 O O . TYR A 1 180 ? -13.241 9.019 -3.229 1.00 83.00 180 TYR A O 1
ATOM 1345 N N . ARG A 1 181 ? -11.655 9.808 -4.618 1.00 83.44 181 ARG A N 1
ATOM 1346 C CA . ARG A 1 181 ? -12.496 10.783 -5.313 1.00 83.44 181 ARG A CA 1
ATOM 1347 C C . ARG A 1 181 ? -13.154 10.181 -6.530 1.00 83.44 181 ARG A C 1
ATOM 1349 O O . ARG A 1 181 ? -12.607 9.282 -7.160 1.00 83.44 181 ARG A O 1
ATOM 1356 N N . LEU A 1 182 ? -14.316 10.697 -6.892 1.00 80.88 182 LEU A N 1
ATOM 1357 C CA . LEU A 1 182 ? -14.918 10.432 -8.190 1.00 80.88 182 LEU A CA 1
ATOM 1358 C C . LEU A 1 182 ? -14.569 11.566 -9.154 1.00 80.88 182 LEU A C 1
ATOM 1360 O O . LEU A 1 182 ? -14.820 12.729 -8.861 1.00 80.88 182 LEU A O 1
ATOM 1364 N N . ASP A 1 183 ? -14.003 11.233 -10.315 1.00 79.94 183 ASP A N 1
ATOM 1365 C CA . ASP A 1 183 ? -13.785 12.207 -11.382 1.00 79.94 183 ASP A CA 1
ATOM 1366 C C . ASP A 1 183 ? -15.119 12.662 -12.017 1.00 79.94 183 ASP A C 1
ATOM 1368 O O . ASP A 1 183 ? -16.210 12.171 -11.701 1.00 79.94 183 ASP A O 1
ATOM 1372 N N . ALA A 1 184 ? -15.045 13.596 -12.970 1.00 80.62 184 ALA A N 1
ATOM 1373 C CA . ALA A 1 184 ? -16.222 14.101 -13.683 1.00 80.62 184 ALA A CA 1
ATOM 1374 C C . ALA A 1 184 ? -17.018 13.006 -14.432 1.00 80.62 184 ALA A C 1
ATOM 1376 O O . ALA A 1 184 ? -18.206 13.193 -14.703 1.00 80.62 184 ALA A O 1
ATOM 1377 N N . ASP A 1 185 ? -16.386 11.868 -14.737 1.00 78.31 185 ASP A N 1
ATOM 1378 C CA . ASP A 1 185 ? -16.991 10.696 -15.374 1.00 78.31 185 ASP A CA 1
ATOM 1379 C C . ASP A 1 185 ? -17.439 9.633 -14.345 1.00 78.31 185 ASP A C 1
ATOM 1381 O O . ASP A 1 185 ? -17.818 8.525 -14.732 1.00 78.31 185 ASP A O 1
ATOM 1385 N N . GLN A 1 186 ? -17.425 9.958 -13.045 1.00 79.88 186 GLN A N 1
ATOM 1386 C CA . GLN A 1 186 ? -17.747 9.061 -11.927 1.00 79.88 186 GLN A CA 1
ATOM 1387 C C . GLN A 1 186 ? -16.808 7.852 -11.815 1.00 79.88 186 GLN A C 1
ATOM 1389 O O . GLN A 1 186 ? -17.206 6.781 -11.347 1.00 79.88 186 GLN A O 1
ATOM 1394 N N . ARG A 1 187 ? -15.555 8.003 -12.246 1.00 75.50 187 ARG A N 1
ATOM 1395 C CA . ARG A 1 187 ? -14.516 6.989 -12.053 1.00 75.50 187 ARG A CA 1
ATOM 1396 C C . ARG A 1 187 ? -13.723 7.288 -10.787 1.00 75.50 187 ARG A C 1
ATOM 1398 O O . ARG A 1 187 ? -13.453 8.458 -10.524 1.00 75.50 187 ARG A O 1
ATOM 1405 N N . PRO A 1 188 ? -13.319 6.260 -10.026 1.00 75.62 188 PRO A N 1
ATOM 1406 C CA . PRO A 1 188 ? -12.417 6.449 -8.901 1.00 75.62 188 PRO A CA 1
ATOM 1407 C C . PRO A 1 188 ? -11.114 7.146 -9.328 1.00 75.62 188 PRO A C 1
ATOM 1409 O O . PRO A 1 188 ? -10.592 6.910 -10.416 1.00 75.62 188 PRO A O 1
ATOM 1412 N N . ALA A 1 189 ? -10.595 8.008 -8.470 1.00 73.38 189 ALA A N 1
ATOM 1413 C CA . ALA A 1 189 ? -9.343 8.735 -8.606 1.00 73.38 189 ALA A CA 1
ATOM 1414 C C . ALA A 1 189 ? -8.780 8.990 -7.201 1.00 73.38 189 ALA A C 1
ATOM 1416 O O . ALA A 1 189 ? -9.530 8.983 -6.228 1.00 73.38 189 ALA A O 1
ATOM 1417 N N . ASP A 1 190 ? -7.470 9.207 -7.086 1.00 73.38 190 ASP A N 1
ATOM 1418 C CA . ASP A 1 190 ? -6.818 9.620 -5.836 1.00 73.38 190 ASP A CA 1
ATOM 1419 C C . ASP A 1 190 ? -7.147 8.715 -4.631 1.00 73.38 190 ASP A C 1
ATOM 1421 O O . ASP A 1 190 ? -7.735 9.163 -3.649 1.00 73.38 190 ASP A O 1
ATOM 1425 N N . LEU A 1 191 ? -6.785 7.425 -4.691 1.00 78.88 191 LEU A N 1
ATOM 1426 C CA . LEU A 1 191 ? -6.933 6.544 -3.527 1.00 78.88 191 LEU A CA 1
ATOM 1427 C C . LEU A 1 191 ? -6.001 7.014 -2.398 1.00 78.88 191 LEU A C 1
ATOM 1429 O O . LEU A 1 191 ? -4.778 6.895 -2.495 1.00 78.88 191 LEU A O 1
ATOM 1433 N N . VAL A 1 192 ? -6.586 7.501 -1.309 1.00 80.38 192 VAL A N 1
ATOM 1434 C CA . VAL A 1 192 ? -5.899 7.960 -0.105 1.00 80.38 192 VAL A CA 1
ATOM 1435 C C . VAL A 1 192 ? -6.145 6.961 1.028 1.00 80.38 192 VAL A C 1
ATOM 1437 O O . VAL A 1 192 ? -7.272 6.798 1.491 1.00 80.38 192 VAL A O 1
ATOM 1440 N N . PRO A 1 193 ? -5.104 6.280 1.523 1.00 80.44 193 PRO A N 1
ATOM 1441 C CA . PRO A 1 193 ? -5.209 5.441 2.711 1.00 80.44 193 PRO A CA 1
ATOM 1442 C C . PRO A 1 193 ? -5.605 6.273 3.939 1.00 80.44 193 PRO A C 1
ATOM 1444 O O . PRO A 1 193 ? -5.051 7.347 4.177 1.00 80.44 193 PRO A O 1
ATOM 1447 N N . GLY A 1 194 ? -6.548 5.762 4.722 1.00 84.75 194 GLY A N 1
ATOM 1448 C CA . GLY A 1 194 ? -7.104 6.396 5.913 1.00 84.75 194 GLY A CA 1
ATOM 1449 C C . GLY A 1 194 ? -6.669 5.721 7.223 1.00 84.75 194 GLY A C 1
ATOM 1450 O O . GLY A 1 194 ? -5.787 4.856 7.232 1.00 84.75 194 GLY A O 1
ATOM 1451 N N . PRO A 1 195 ? -7.274 6.110 8.360 1.00 88.44 195 PRO A N 1
ATOM 1452 C CA . PRO A 1 195 ? -6.981 5.520 9.661 1.00 88.44 195 PRO A CA 1
ATOM 1453 C C . PRO A 1 195 ? -7.372 4.039 9.766 1.00 88.44 195 PRO A C 1
ATOM 1455 O O . PRO A 1 195 ? -8.219 3.519 9.031 1.00 88.44 195 PRO A O 1
ATOM 1458 N N . ALA A 1 196 ? -6.804 3.371 10.767 1.00 90.19 196 ALA A N 1
ATOM 1459 C CA . ALA A 1 196 ? -7.278 2.076 11.231 1.00 90.19 196 ALA A CA 1
ATOM 1460 C C . ALA A 1 196 ? -8.229 2.260 12.413 1.00 90.19 196 ALA A C 1
ATOM 1462 O O . ALA A 1 196 ? -7.976 3.068 13.306 1.00 90.19 196 ALA A O 1
ATOM 1463 N N . TRP A 1 197 ? -9.290 1.465 12.439 1.00 92.00 197 TRP A N 1
ATOM 1464 C CA . TRP A 1 197 ? -10.265 1.402 13.512 1.00 92.00 197 TRP A CA 1
ATOM 1465 C C . TRP A 1 197 ? -10.282 0.024 14.139 1.00 92.00 197 TRP A C 1
ATOM 1467 O O . TRP A 1 197 ? -10.249 -1.001 13.458 1.00 92.00 197 TRP A O 1
ATOM 1477 N N . THR A 1 198 ? -10.392 -0.008 15.456 1.00 92.50 198 THR A N 1
ATOM 1478 C CA . THR A 1 198 ? -10.565 -1.251 16.193 1.00 92.50 198 THR A CA 1
ATOM 1479 C C . THR A 1 198 ? -11.700 -1.082 17.178 1.00 92.50 198 THR A C 1
ATOM 1481 O O . THR A 1 198 ? -11.785 -0.070 17.869 1.00 92.50 198 THR A O 1
ATOM 1484 N N . PHE A 1 199 ? -12.574 -2.075 17.230 1.00 92.56 199 PHE A N 1
ATOM 1485 C CA . PHE A 1 199 ? -13.698 -2.131 18.146 1.00 92.56 199 PHE A CA 1
ATOM 1486 C C . PHE A 1 199 ? -13.558 -3.413 18.943 1.00 92.56 199 PHE A C 1
ATOM 1488 O O . PHE A 1 199 ? -13.465 -4.487 18.355 1.00 92.56 199 PHE A O 1
ATOM 1495 N N . THR A 1 200 ? -13.509 -3.303 20.264 1.00 93.62 200 THR A N 1
ATOM 1496 C CA . THR A 1 200 ? -13.274 -4.430 21.165 1.00 93.62 200 THR A CA 1
ATOM 1497 C C . THR A 1 200 ? -14.337 -4.444 22.250 1.00 93.62 200 THR A C 1
ATOM 1499 O O . THR A 1 200 ? -14.497 -3.464 22.974 1.00 93.62 200 THR A O 1
ATOM 1502 N N . LEU A 1 201 ? -15.052 -5.558 22.387 1.00 93.62 201 LEU A N 1
ATOM 1503 C CA . LEU A 1 201 ? -16.107 -5.742 23.379 1.00 93.62 201 LEU A CA 1
ATOM 1504 C C . LEU A 1 201 ? -15.687 -6.780 24.427 1.00 93.62 201 LEU A C 1
ATOM 1506 O O . LEU A 1 201 ? -15.184 -7.857 24.096 1.00 93.62 201 LEU A O 1
ATOM 1510 N N . SER A 1 202 ? -15.950 -6.475 25.697 1.00 95.06 202 SER A N 1
ATOM 1511 C CA . SER A 1 202 ? -15.859 -7.420 26.811 1.00 95.06 202 SER A CA 1
ATOM 1512 C C . SER A 1 202 ? -16.989 -7.168 27.810 1.00 95.06 202 SER A C 1
ATOM 1514 O O . SER A 1 202 ? -17.013 -6.149 28.506 1.00 95.06 202 SER A O 1
ATOM 1516 N N . GLY A 1 203 ? -17.919 -8.113 27.945 1.00 93.38 203 GLY A N 1
ATOM 1517 C CA . GLY A 1 203 ? -19.095 -7.925 28.794 1.00 93.38 203 GLY A CA 1
ATOM 1518 C C . GLY A 1 203 ? -19.967 -6.755 28.317 1.00 93.38 203 GLY A C 1
ATOM 1519 O O . GLY A 1 203 ? -20.554 -6.828 27.244 1.00 93.38 203 GLY A O 1
ATOM 1520 N N . GLN A 1 204 ? -20.080 -5.696 29.127 1.00 92.31 204 GLN A N 1
ATOM 1521 C CA . GLN A 1 204 ? -20.807 -4.459 28.781 1.00 92.31 204 GLN A CA 1
ATOM 1522 C C . GLN A 1 204 ? -19.887 -3.334 28.287 1.00 92.31 204 GLN A C 1
ATOM 1524 O O . GLN A 1 204 ? -20.363 -2.237 28.020 1.00 92.31 204 GLN A O 1
ATOM 1529 N N . TRP A 1 205 ? -18.579 -3.569 28.230 1.00 92.19 205 TRP A N 1
ATOM 1530 C CA . TRP A 1 205 ? -17.600 -2.534 27.933 1.00 92.19 205 TRP A CA 1
ATOM 1531 C C . TRP A 1 205 ? -17.161 -2.631 26.484 1.00 92.19 205 TRP A C 1
ATOM 1533 O O . TRP A 1 205 ? -16.662 -3.674 26.057 1.00 92.19 205 TRP A O 1
ATOM 1543 N N . LEU A 1 206 ? -17.344 -1.538 25.755 1.00 90.94 206 LEU A N 1
ATOM 1544 C CA . LEU A 1 206 ? -16.916 -1.373 24.379 1.00 90.94 206 LEU A CA 1
ATOM 1545 C C . LEU A 1 206 ? -15.776 -0.362 24.326 1.00 90.94 206 LEU A C 1
ATOM 1547 O O . LEU A 1 206 ? -15.850 0.709 24.925 1.00 90.94 206 LEU A O 1
ATOM 1551 N N . VAL A 1 207 ? -14.732 -0.710 23.589 1.00 90.88 207 VAL A N 1
ATOM 1552 C CA . VAL A 1 207 ? -13.579 0.147 23.342 1.00 90.88 207 VAL A CA 1
ATOM 1553 C C . VAL A 1 207 ? -13.472 0.347 21.846 1.00 90.88 207 VAL A C 1
ATOM 1555 O O . VAL A 1 207 ? -13.374 -0.631 21.107 1.00 90.88 207 VAL A O 1
ATOM 1558 N N . ALA A 1 208 ? -13.476 1.601 21.414 1.00 90.69 208 ALA A N 1
ATOM 1559 C CA . ALA A 1 208 ? -13.140 1.980 20.053 1.00 90.69 208 ALA A CA 1
ATOM 1560 C C . ALA A 1 208 ? -11.780 2.674 20.050 1.00 90.69 208 ALA A C 1
ATOM 1562 O O . ALA A 1 208 ? -11.502 3.517 20.902 1.00 90.69 208 ALA A O 1
ATOM 1563 N N . MET A 1 209 ? -10.930 2.335 19.091 1.00 90.69 209 MET A N 1
ATOM 1564 C CA . MET A 1 209 ? -9.653 3.005 18.890 1.00 90.69 209 MET A CA 1
ATOM 1565 C C . MET A 1 209 ? -9.479 3.353 17.421 1.00 90.69 209 MET A C 1
ATOM 1567 O O . MET A 1 209 ? -9.653 2.481 16.572 1.00 90.69 209 MET A O 1
ATOM 1571 N N . ARG A 1 210 ? -9.099 4.601 17.149 1.00 91.19 210 ARG A N 1
ATOM 1572 C CA . ARG A 1 210 ? -8.648 5.079 15.840 1.00 91.19 210 ARG A CA 1
ATOM 1573 C C . ARG A 1 210 ? -7.145 5.294 15.886 1.00 91.19 210 ARG A C 1
ATOM 1575 O O . ARG A 1 210 ? -6.656 5.891 16.844 1.00 91.19 210 ARG A O 1
ATOM 1582 N N . VAL A 1 211 ? -6.437 4.872 14.849 1.00 90.31 211 VAL A N 1
ATOM 1583 C CA . VAL A 1 211 ? -5.011 5.152 14.664 1.00 90.31 211 VAL A CA 1
ATOM 1584 C C . VAL A 1 211 ? -4.813 5.838 13.318 1.00 90.31 211 VAL A C 1
ATOM 1586 O O . VAL A 1 211 ? -5.124 5.262 12.276 1.00 90.31 211 VAL A O 1
ATOM 1589 N N . ASP A 1 212 ? -4.306 7.070 13.346 1.00 86.88 212 ASP A N 1
ATOM 1590 C CA . ASP A 1 212 ? -4.259 7.953 12.171 1.00 86.88 212 ASP A CA 1
ATOM 1591 C C . ASP A 1 212 ? -3.251 7.545 11.098 1.00 86.88 212 ASP A C 1
ATOM 1593 O O . ASP A 1 212 ? -3.399 7.924 9.940 1.00 86.88 212 ASP A O 1
ATOM 1597 N N . ASP A 1 213 ? -2.245 6.752 11.455 1.00 83.00 213 ASP A N 1
ATOM 1598 C CA . ASP A 1 213 ? -1.268 6.222 10.501 1.00 83.00 213 ASP A CA 1
ATOM 1599 C C . ASP A 1 213 ? -1.781 4.987 9.728 1.00 83.00 213 ASP A C 1
ATOM 1601 O O . ASP A 1 213 ? -1.089 4.498 8.835 1.00 83.00 213 ASP A O 1
ATOM 1605 N N . GLY A 1 214 ? -2.975 4.472 10.058 1.00 84.12 214 GLY A N 1
ATOM 1606 C CA . GLY A 1 214 ? -3.531 3.257 9.452 1.00 84.12 214 GLY A CA 1
ATOM 1607 C C . GLY A 1 214 ? -2.969 1.941 10.015 1.00 84.12 214 GLY A C 1
ATOM 1608 O O . GLY A 1 214 ? -3.307 0.859 9.525 1.00 84.12 214 GLY A O 1
ATOM 1609 N N . SER A 1 215 ? -2.117 1.992 11.042 1.00 84.69 215 SER A N 1
ATOM 1610 C CA . SER A 1 215 ? -1.390 0.833 11.558 1.00 84.69 215 SER A CA 1
ATOM 1611 C C . SER A 1 215 ? -2.177 0.056 12.614 1.00 84.69 215 SER A C 1
ATOM 1613 O O . SER A 1 215 ? -2.437 0.520 13.730 1.00 84.69 215 SER A O 1
ATOM 1615 N N . LEU A 1 216 ? -2.489 -1.203 12.293 1.00 87.56 216 LEU A N 1
ATOM 1616 C CA . LEU A 1 216 ? -3.039 -2.152 13.264 1.00 87.56 216 LEU A CA 1
ATOM 1617 C C . LEU A 1 216 ? -1.966 -2.600 14.266 1.00 87.56 216 LEU A C 1
ATOM 1619 O O . LEU A 1 216 ? -2.282 -2.967 15.392 1.00 87.56 216 LEU A O 1
ATOM 1623 N N . GLU A 1 217 ? -0.692 -2.547 13.898 1.00 87.50 217 GLU A N 1
ATOM 1624 C CA . GLU A 1 217 ? 0.438 -2.869 14.767 1.00 87.50 217 GLU A CA 1
ATOM 1625 C C . GLU A 1 217 ? 0.587 -1.810 15.862 1.00 87.50 217 GLU A C 1
ATOM 1627 O O . GLU A 1 217 ? 0.760 -2.154 17.035 1.00 87.50 217 GLU A O 1
ATOM 1632 N N . THR A 1 218 ? 0.428 -0.532 15.500 1.00 88.31 218 THR A N 1
ATOM 1633 C CA . THR A 1 218 ? 0.357 0.573 16.458 1.00 88.31 218 THR A CA 1
ATOM 1634 C C . THR A 1 218 ? -0.787 0.331 17.446 1.00 88.31 218 THR A C 1
ATOM 1636 O O . THR A 1 218 ? -0.531 0.293 18.652 1.00 88.31 218 THR A O 1
ATOM 1639 N N . ALA A 1 219 ? -2.008 0.034 16.974 1.00 89.06 219 ALA A N 1
ATOM 1640 C CA . ALA A 1 219 ? -3.139 -0.301 17.853 1.00 89.06 219 ALA A CA 1
ATOM 1641 C C . ALA A 1 219 ? -2.838 -1.504 18.773 1.00 89.06 219 ALA A C 1
ATOM 1643 O O . ALA A 1 219 ? -3.064 -1.459 19.986 1.00 89.06 219 ALA A O 1
ATOM 1644 N N . ALA A 1 220 ? -2.266 -2.576 18.216 1.00 90.44 220 ALA A N 1
ATOM 1645 C CA . ALA A 1 220 ? -1.934 -3.792 18.955 1.00 90.44 220 ALA A CA 1
ATOM 1646 C C . ALA A 1 220 ? -0.870 -3.571 20.040 1.00 90.44 220 ALA A C 1
ATOM 1648 O O . ALA A 1 220 ? -0.885 -4.264 21.055 1.00 90.44 220 ALA A O 1
ATOM 1649 N N . SER A 1 221 ? 0.042 -2.612 19.854 1.00 89.12 221 SER A N 1
ATOM 1650 C CA . SER A 1 221 ? 1.066 -2.273 20.853 1.00 89.12 221 SER A CA 1
ATOM 1651 C C . SER A 1 221 ? 0.502 -1.528 22.075 1.00 89.12 221 SER A C 1
ATOM 1653 O O . SER A 1 221 ? 1.078 -1.566 23.169 1.00 89.12 221 SER A O 1
ATOM 1655 N N . ILE A 1 222 ? -0.648 -0.875 21.898 1.00 88.25 222 ILE A N 1
ATOM 1656 C CA . ILE A 1 222 ? -1.298 -0.018 22.892 1.00 88.25 222 ILE A CA 1
ATOM 1657 C C . ILE A 1 222 ? -2.303 -0.814 23.724 1.00 88.25 222 ILE A C 1
ATOM 1659 O O . ILE A 1 222 ? -2.338 -0.684 24.951 1.00 88.25 222 ILE A O 1
ATOM 1663 N N . HIS A 1 223 ? -3.092 -1.672 23.072 1.00 90.88 223 HIS A N 1
ATOM 1664 C CA . HIS A 1 223 ? -4.153 -2.450 23.708 1.00 90.88 223 HIS A CA 1
ATOM 1665 C C . HIS A 1 223 ? -3.730 -3.192 24.982 1.00 90.88 223 HIS A C 1
ATOM 1667 O O . HIS A 1 223 ? -4.424 -3.036 25.985 1.00 90.88 223 HIS A O 1
ATOM 1673 N N . PRO A 1 224 ? -2.597 -3.922 25.036 1.00 90.38 224 PRO A N 1
ATOM 1674 C CA . PRO A 1 224 ? -2.197 -4.623 26.249 1.00 90.38 224 PRO A CA 1
ATOM 1675 C C . PRO A 1 224 ? -2.059 -3.719 27.478 1.00 90.38 224 PRO A C 1
ATOM 1677 O O . PRO A 1 224 ? -2.387 -4.134 28.586 1.00 90.38 224 PRO A O 1
ATOM 1680 N N . GLN A 1 225 ? -1.596 -2.483 27.281 1.00 85.81 225 GLN A N 1
ATOM 1681 C CA . GLN A 1 225 ? -1.373 -1.519 28.358 1.00 85.81 225 GLN A CA 1
ATOM 1682 C C . GLN A 1 225 ? -2.700 -0.965 28.889 1.00 85.81 225 GLN A C 1
ATOM 1684 O O . GLN A 1 225 ? -2.888 -0.882 30.101 1.00 85.81 225 GLN A O 1
ATOM 1689 N N . LEU A 1 226 ? -3.642 -0.661 27.988 1.00 86.50 226 LEU A N 1
ATOM 1690 C CA . LEU A 1 226 ? -5.001 -0.237 28.342 1.00 86.50 226 LEU A CA 1
ATOM 1691 C C . LEU A 1 226 ? -5.775 -1.365 29.037 1.00 86.50 226 LEU A C 1
ATOM 1693 O O . LEU A 1 226 ? -6.327 -1.202 30.126 1.00 86.50 226 LEU A O 1
ATOM 1697 N N . PHE A 1 227 ? -5.780 -2.540 28.414 1.00 92.44 227 PHE A N 1
ATOM 1698 C CA . PHE A 1 227 ? -6.634 -3.659 28.786 1.00 92.44 227 PHE A CA 1
ATOM 1699 C C . PHE A 1 227 ? -6.179 -4.369 30.053 1.00 92.44 227 PHE A C 1
ATOM 1701 O O . PHE A 1 227 ? -7.031 -4.782 30.832 1.00 92.44 227 PHE A O 1
ATOM 1708 N N . ALA A 1 228 ? -4.873 -4.452 30.332 1.00 88.06 228 ALA A N 1
ATOM 1709 C CA . ALA A 1 228 ? -4.391 -5.027 31.590 1.00 88.06 228 ALA A CA 1
ATOM 1710 C C . ALA A 1 228 ? -4.958 -4.294 32.814 1.00 88.06 228 ALA A C 1
ATOM 1712 O O . ALA A 1 228 ? -5.349 -4.923 33.801 1.00 88.06 228 ALA A O 1
ATOM 1713 N N . ARG A 1 229 ? -5.033 -2.961 32.737 1.00 84.38 229 ARG A N 1
ATOM 1714 C CA . ARG A 1 229 ? -5.608 -2.137 33.797 1.00 84.38 229 ARG A CA 1
ATOM 1715 C C . ARG A 1 229 ? -7.112 -2.376 33.911 1.00 84.38 229 ARG A C 1
ATOM 1717 O O . ARG A 1 229 ? -7.593 -2.688 35.001 1.00 84.38 229 ARG A O 1
ATOM 1724 N N . TRP A 1 230 ? -7.840 -2.307 32.800 1.00 88.38 230 TRP A N 1
ATOM 1725 C CA . TRP A 1 230 ? -9.300 -2.458 32.794 1.00 88.38 230 TRP A CA 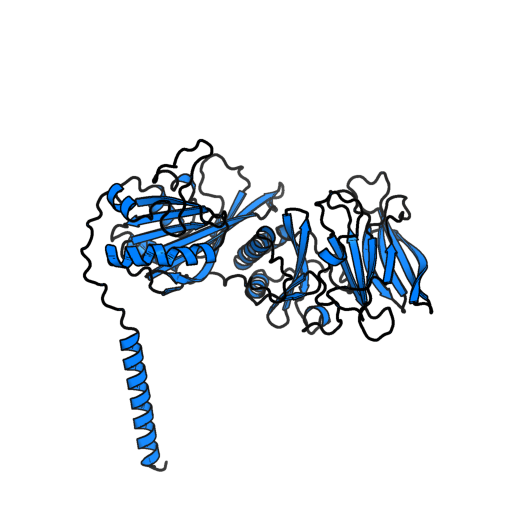1
ATOM 1726 C C . TRP A 1 230 ? -9.773 -3.858 33.175 1.00 88.38 230 TRP A C 1
ATOM 1728 O O . TRP A 1 230 ? -10.703 -3.969 33.967 1.00 88.38 230 TRP A O 1
ATOM 1738 N N . ASP A 1 231 ? -9.094 -4.917 32.739 1.00 90.75 231 ASP A N 1
ATOM 1739 C CA . ASP A 1 231 ? -9.422 -6.288 33.146 1.00 90.75 231 ASP A CA 1
ATOM 1740 C C . ASP A 1 231 ? -9.346 -6.456 34.665 1.00 90.75 231 ASP A C 1
ATOM 1742 O O . ASP A 1 231 ? -10.202 -7.104 35.270 1.00 90.75 231 ASP A O 1
ATOM 1746 N N . SER A 1 232 ? -8.381 -5.792 35.305 1.00 84.94 232 SER A N 1
ATOM 1747 C CA . SER A 1 232 ? -8.246 -5.814 36.761 1.00 84.94 232 SER A CA 1
ATOM 1748 C C . SER A 1 232 ? -9.259 -4.923 37.498 1.00 84.94 232 SER A C 1
ATOM 1750 O O . SER A 1 232 ? -9.773 -5.324 38.544 1.00 84.94 232 SER A O 1
ATOM 1752 N N . GLU A 1 233 ? -9.557 -3.729 36.974 1.00 84.81 233 GLU A N 1
ATOM 1753 C CA . GLU A 1 233 ? -10.399 -2.722 37.642 1.00 84.81 233 GLU A CA 1
ATOM 1754 C C . GLU A 1 233 ? -11.903 -2.928 37.384 1.00 84.81 233 GLU A C 1
ATOM 1756 O O . GLU A 1 233 ? -12.730 -2.665 38.261 1.00 84.81 233 GLU A O 1
ATOM 1761 N N . LEU A 1 234 ? -12.261 -3.413 36.193 1.00 85.31 234 LEU A N 1
ATOM 1762 C CA . LEU A 1 234 ? -13.640 -3.550 35.712 1.00 85.31 234 LEU A CA 1
ATOM 1763 C C . LEU A 1 234 ? -14.126 -5.002 35.693 1.00 85.31 234 LEU A C 1
ATOM 1765 O O . LEU A 1 234 ? -15.319 -5.238 35.494 1.00 85.31 234 LEU A O 1
ATOM 1769 N N . GLY A 1 235 ? -13.226 -5.970 35.893 1.00 87.69 235 GLY A N 1
ATOM 1770 C CA . GLY A 1 235 ? -13.544 -7.393 35.769 1.00 87.69 235 GLY A CA 1
ATOM 1771 C C . GLY A 1 235 ? -13.857 -7.805 34.328 1.00 87.69 235 GLY A C 1
ATOM 1772 O O . GLY A 1 235 ? -14.705 -8.671 34.108 1.00 87.69 235 GLY A O 1
ATOM 1773 N N . THR A 1 236 ? -13.229 -7.147 33.353 1.00 92.19 236 THR A N 1
ATOM 1774 C CA . THR A 1 236 ? -13.315 -7.489 31.929 1.00 92.19 236 THR A CA 1
ATOM 1775 C C . THR A 1 236 ? -12.312 -8.584 31.553 1.00 92.19 236 THR A C 1
ATOM 1777 O O . THR A 1 236 ? -11.538 -9.064 32.381 1.00 92.19 236 THR A O 1
ATOM 1780 N N . ALA A 1 237 ? -12.366 -9.018 30.297 1.00 93.56 237 ALA A N 1
ATOM 1781 C CA . ALA A 1 237 ? -11.460 -9.984 29.694 1.00 93.56 237 ALA A CA 1
ATOM 1782 C C . ALA A 1 237 ? -10.977 -9.489 28.320 1.00 93.56 237 ALA A C 1
ATOM 1784 O O . ALA A 1 237 ? -10.910 -10.256 27.361 1.00 93.56 237 ALA A O 1
ATOM 1785 N N . PHE A 1 238 ? -10.659 -8.200 28.208 1.00 93.88 238 PHE A N 1
ATOM 1786 C CA . PHE A 1 238 ? -10.160 -7.593 26.984 1.00 93.88 238 PHE A CA 1
ATOM 1787 C C . PHE A 1 238 ? -8.848 -8.213 26.503 1.00 93.88 238 PHE A C 1
ATOM 1789 O O . PHE A 1 238 ? -8.637 -8.325 25.306 1.00 93.88 238 PHE A O 1
ATOM 1796 N N . LEU A 1 239 ? -7.967 -8.683 27.386 1.00 93.00 239 LEU A N 1
ATOM 1797 C CA . LEU A 1 239 ? -6.730 -9.351 26.959 1.00 93.00 239 LEU A CA 1
ATOM 1798 C C . LEU A 1 239 ? -6.946 -10.756 26.385 1.00 93.00 239 LEU A C 1
ATOM 1800 O O . LEU A 1 239 ? -5.993 -11.393 25.928 1.00 93.00 239 LEU A O 1
ATOM 1804 N N . ARG A 1 240 ? -8.177 -11.271 26.420 1.00 89.69 240 ARG A N 1
ATOM 1805 C CA . ARG A 1 240 ? -8.491 -12.551 25.803 1.00 89.69 240 ARG A CA 1
ATOM 1806 C C . ARG A 1 240 ? -8.328 -12.437 24.283 1.00 89.69 240 ARG A C 1
ATOM 1808 O O . ARG A 1 240 ? -8.752 -11.442 23.709 1.00 89.69 240 ARG A O 1
ATOM 1815 N N . PRO A 1 241 ? -7.734 -13.442 23.623 1.00 87.19 241 PRO A N 1
ATOM 1816 C CA . PRO A 1 241 ? -7.703 -13.459 22.176 1.00 87.19 241 PRO A CA 1
ATOM 1817 C C . PRO A 1 241 ? -9.100 -13.751 21.605 1.00 87.19 241 PRO A C 1
ATOM 1819 O O . PRO A 1 241 ? -9.721 -14.754 21.975 1.00 87.19 241 PRO A O 1
ATOM 1822 N N . ALA A 1 242 ? -9.546 -12.917 20.672 1.00 81.75 242 ALA A N 1
ATOM 1823 C CA . ALA A 1 242 ? -10.710 -13.116 19.813 1.00 81.75 242 ALA A CA 1
ATOM 1824 C C . ALA A 1 242 ? -10.311 -12.871 18.354 1.00 81.75 242 ALA A C 1
ATOM 1826 O O . ALA A 1 242 ? -9.482 -12.016 18.073 1.00 81.75 242 ALA A O 1
ATOM 1827 N N . GLU A 1 243 ? -10.875 -13.609 17.401 1.00 80.69 243 GLU A N 1
ATOM 1828 C CA . GLU A 1 243 ? -10.676 -13.283 15.985 1.00 80.69 243 GLU A CA 1
ATOM 1829 C C . GLU A 1 243 ? -11.620 -12.158 15.560 1.00 80.69 243 GLU A C 1
ATOM 1831 O O . GLU A 1 243 ? -12.823 -12.216 15.820 1.00 80.69 243 GLU A O 1
ATOM 1836 N N . SER A 1 244 ? -11.096 -11.181 14.821 1.00 85.06 244 SER A N 1
ATOM 1837 C CA . SER A 1 244 ? -11.916 -10.279 14.006 1.00 85.06 244 SER A CA 1
ATOM 1838 C C . SER A 1 244 ? -12.383 -11.018 12.745 1.00 85.06 244 SER A C 1
ATOM 1840 O O . SER A 1 244 ? -11.903 -10.773 11.647 1.00 85.06 244 SER A O 1
ATOM 1842 N N . GLY A 1 245 ? -13.260 -12.012 12.893 1.00 75.88 245 GLY A N 1
ATOM 1843 C CA . GLY A 1 245 ? -13.650 -12.893 11.785 1.00 75.88 245 GLY A CA 1
ATOM 1844 C C . GLY A 1 245 ? -14.401 -12.179 10.650 1.00 75.88 245 GLY A C 1
ATOM 1845 O O . GLY A 1 245 ? -15.051 -11.156 10.865 1.00 75.88 245 GLY A O 1
ATOM 1846 N N . GLY A 1 246 ? -14.363 -12.750 9.440 1.00 73.06 246 GLY A N 1
ATOM 1847 C CA . GLY A 1 246 ? -15.182 -12.303 8.299 1.00 73.06 246 GLY A CA 1
ATOM 1848 C C . GLY A 1 246 ? -14.606 -11.154 7.459 1.00 73.06 246 GLY A C 1
ATOM 1849 O O . GLY A 1 246 ? -15.362 -10.524 6.726 1.00 73.06 246 GLY A O 1
ATOM 1850 N N . GLY A 1 247 ? -13.303 -10.876 7.574 1.00 80.50 247 GLY A N 1
ATOM 1851 C CA . GLY A 1 247 ? -12.577 -9.888 6.764 1.00 80.50 247 GLY A CA 1
ATOM 1852 C C . GLY A 1 247 ? -11.468 -10.495 5.891 1.00 80.50 247 GLY A C 1
ATOM 1853 O O . GLY A 1 247 ? -11.317 -11.715 5.835 1.00 80.50 247 GLY A O 1
ATOM 1854 N N . CYS A 1 248 ? -10.675 -9.634 5.252 1.00 83.31 248 CYS A N 1
ATOM 1855 C CA . CYS A 1 248 ? -9.490 -10.009 4.465 1.00 83.31 248 CYS A CA 1
ATOM 1856 C C . CYS A 1 248 ? -8.378 -10.551 5.356 1.00 83.31 248 CYS A C 1
ATOM 1858 O O . CYS A 1 248 ? -8.353 -10.255 6.552 1.00 83.31 248 CYS A O 1
ATOM 1860 N N . GLY A 1 249 ? -7.384 -11.228 4.787 1.00 81.81 249 GLY A N 1
ATOM 1861 C CA . GLY A 1 249 ? -6.084 -11.299 5.439 1.00 81.81 249 GLY A CA 1
ATOM 1862 C C . GLY A 1 249 ? -5.483 -9.902 5.650 1.00 81.81 249 GLY A C 1
ATOM 1863 O O . GLY A 1 249 ? -6.074 -8.863 5.350 1.00 81.81 249 GLY A O 1
ATOM 1864 N N . SER A 1 250 ? -4.296 -9.855 6.241 1.00 76.75 250 SER A N 1
ATOM 1865 C CA . SER A 1 250 ? -3.506 -8.622 6.269 1.00 76.75 250 SER A CA 1
ATOM 1866 C C . SER A 1 250 ? -2.465 -8.694 5.165 1.00 76.75 250 SER A C 1
ATOM 1868 O O . SER A 1 250 ? -1.882 -9.757 4.964 1.00 76.75 250 SER A O 1
ATOM 1870 N N . VAL A 1 251 ? -2.199 -7.564 4.504 1.00 77.12 251 VAL A N 1
ATOM 1871 C CA . VAL A 1 251 ? -1.024 -7.435 3.631 1.00 77.12 251 VAL A CA 1
ATOM 1872 C C . VAL A 1 251 ? 0.218 -7.844 4.403 1.00 77.12 251 VAL A C 1
ATOM 1874 O O . VAL A 1 251 ? 0.444 -7.334 5.507 1.00 77.12 251 VAL A O 1
ATOM 1877 N N . ASP A 1 252 ? 1.021 -8.726 3.817 1.00 77.94 252 ASP A N 1
ATOM 1878 C CA . ASP A 1 252 ? 2.347 -9.006 4.345 1.00 77.94 252 ASP A CA 1
ATOM 1879 C C . ASP A 1 252 ? 3.305 -7.914 3.857 1.00 77.94 252 ASP A C 1
ATOM 1881 O O . ASP A 1 252 ? 3.613 -7.779 2.669 1.00 77.94 252 ASP A O 1
ATOM 1885 N N . LEU A 1 253 ? 3.708 -7.069 4.798 1.00 73.56 253 LEU A N 1
ATOM 1886 C CA . LEU A 1 253 ? 4.607 -5.941 4.569 1.00 73.56 253 LEU A CA 1
ATOM 1887 C C . LEU A 1 253 ? 6.026 -6.246 5.060 1.00 73.56 253 LEU A C 1
ATOM 1889 O O . LEU A 1 253 ? 6.892 -5.373 4.989 1.00 73.56 253 LEU A O 1
ATOM 1893 N N . ASP A 1 254 ? 6.280 -7.458 5.571 1.00 70.31 254 ASP A N 1
ATOM 1894 C CA . ASP A 1 254 ? 7.620 -7.894 5.953 1.00 70.31 254 ASP A CA 1
ATOM 1895 C C . ASP A 1 254 ? 8.403 -8.297 4.700 1.00 70.31 254 ASP A C 1
ATOM 1897 O O . ASP A 1 254 ? 8.497 -9.467 4.316 1.00 70.31 254 ASP A O 1
ATOM 1901 N N . VAL A 1 255 ? 8.921 -7.282 4.009 1.00 65.94 255 VAL A N 1
ATOM 1902 C CA . VAL A 1 255 ? 9.672 -7.473 2.771 1.00 65.94 255 VAL A CA 1
ATOM 1903 C C . VAL A 1 255 ? 11.120 -7.834 3.105 1.00 65.94 255 VAL A C 1
ATOM 1905 O O . VAL A 1 255 ? 11.912 -7.005 3.560 1.00 65.94 255 VAL A O 1
ATOM 1908 N N . GLU A 1 256 ? 11.469 -9.094 2.859 1.00 57.56 256 GLU A N 1
ATOM 1909 C CA . GLU A 1 256 ? 12.835 -9.598 3.003 1.00 57.56 256 GLU A CA 1
ATOM 1910 C C . GLU A 1 256 ? 13.787 -8.877 2.028 1.00 57.56 256 GLU A C 1
ATOM 1912 O O . GLU A 1 256 ? 13.411 -8.578 0.892 1.00 57.56 256 GLU A O 1
ATOM 1917 N N . ASP A 1 257 ? 15.017 -8.604 2.478 1.00 56.16 257 ASP A N 1
ATOM 1918 C CA . ASP A 1 257 ? 16.103 -8.008 1.682 1.00 56.16 257 ASP A CA 1
ATOM 1919 C C . ASP A 1 257 ? 15.857 -6.582 1.138 1.00 56.16 257 ASP A C 1
ATOM 1921 O O . ASP A 1 257 ? 16.553 -6.134 0.220 1.00 56.16 257 ASP A O 1
ATOM 1925 N N . LEU A 1 258 ? 14.923 -5.817 1.721 1.00 59.12 258 LEU A N 1
ATOM 1926 C CA . LEU A 1 258 ? 14.918 -4.366 1.510 1.00 59.12 258 LEU A CA 1
ATOM 1927 C C . LEU A 1 258 ? 16.251 -3.766 2.010 1.00 59.12 258 LEU A C 1
ATOM 1929 O O . LEU A 1 258 ? 16.692 -4.117 3.115 1.00 59.12 258 LEU A O 1
ATOM 1933 N N . PRO A 1 259 ? 16.902 -2.860 1.247 1.00 51.12 259 PRO A N 1
ATOM 1934 C CA . PRO A 1 259 ? 18.024 -2.079 1.764 1.00 51.12 259 PRO A CA 1
ATOM 1935 C C . PRO A 1 259 ? 17.615 -1.320 3.039 1.00 51.12 259 PRO A C 1
ATOM 1937 O O . PRO A 1 259 ? 16.441 -1.250 3.394 1.00 51.12 259 PRO A O 1
ATOM 1940 N N . ALA A 1 260 ? 18.590 -0.778 3.777 1.00 42.09 260 ALA A N 1
ATOM 1941 C CA . ALA A 1 260 ? 18.399 -0.228 5.130 1.00 42.09 260 ALA A CA 1
ATOM 1942 C C . ALA A 1 260 ? 17.410 0.961 5.243 1.00 42.09 260 ALA A C 1
ATOM 1944 O O . ALA A 1 260 ? 17.199 1.484 6.337 1.00 42.09 260 ALA A O 1
ATOM 1945 N N . GLU A 1 261 ? 16.757 1.335 4.151 1.00 50.53 261 GLU A N 1
ATOM 1946 C CA . GLU A 1 261 ? 15.610 2.223 4.087 1.00 50.53 261 GLU A CA 1
ATOM 1947 C C . GLU A 1 261 ? 14.382 1.355 3.781 1.00 50.53 261 GLU A C 1
ATOM 1949 O O . GLU A 1 261 ? 14.150 0.919 2.654 1.00 50.53 261 GLU A O 1
ATOM 1954 N N . ARG A 1 262 ? 13.631 1.015 4.836 1.00 60.34 262 ARG A N 1
ATOM 1955 C CA . ARG A 1 262 ? 12.361 0.283 4.722 1.00 60.34 262 ARG A CA 1
ATOM 1956 C C . ARG A 1 262 ? 11.428 1.024 3.763 1.00 60.34 262 ARG A C 1
ATOM 1958 O O . ARG A 1 262 ? 11.546 2.238 3.617 1.00 60.34 262 ARG A O 1
ATOM 1965 N N . LEU A 1 263 ? 10.469 0.299 3.182 1.00 65.88 263 LEU A N 1
ATOM 1966 C CA . LEU A 1 263 ? 9.335 0.890 2.471 1.00 65.88 263 LEU A CA 1
ATOM 1967 C C . LEU A 1 263 ? 8.865 2.161 3.182 1.00 65.88 263 LEU A C 1
ATOM 1969 O O . LEU A 1 263 ? 8.479 2.100 4.350 1.00 65.88 263 LEU A O 1
ATOM 1973 N N . GLY A 1 264 ? 8.916 3.300 2.488 1.00 67.62 264 GLY A N 1
ATOM 1974 C CA . GLY A 1 264 ? 8.443 4.556 3.060 1.00 67.62 264 GLY A CA 1
ATOM 1975 C C . GLY A 1 264 ? 6.979 4.438 3.494 1.00 67.62 264 GLY A C 1
ATOM 1976 O O . GLY A 1 264 ? 6.211 3.667 2.913 1.00 67.62 264 GLY A O 1
ATOM 1977 N N . ASP A 1 265 ? 6.568 5.216 4.495 1.00 70.12 265 ASP A N 1
ATOM 1978 C CA . ASP A 1 265 ? 5.210 5.145 5.056 1.00 70.12 265 ASP A CA 1
ATOM 1979 C C . ASP A 1 265 ? 4.123 5.336 3.986 1.00 70.12 265 ASP A C 1
ATOM 1981 O O . ASP A 1 265 ? 3.071 4.703 4.027 1.00 70.12 265 ASP A O 1
ATOM 1985 N N . SER A 1 266 ? 4.372 6.185 2.989 1.00 67.12 266 SER A N 1
ATOM 1986 C CA . SER A 1 266 ? 3.454 6.410 1.867 1.00 67.12 266 SER A CA 1
ATOM 1987 C C . SER A 1 266 ? 3.324 5.190 0.946 1.00 67.12 266 SER A C 1
ATOM 1989 O O . SER A 1 266 ? 2.209 4.809 0.603 1.00 67.12 266 SER A O 1
ATOM 1991 N N . ALA A 1 267 ? 4.431 4.517 0.628 1.00 72.50 267 ALA A N 1
ATOM 1992 C CA . ALA A 1 267 ? 4.446 3.284 -0.157 1.00 72.50 267 ALA A CA 1
ATOM 1993 C C . ALA A 1 267 ? 3.736 2.139 0.591 1.00 72.50 267 ALA A C 1
ATOM 1995 O O . ALA A 1 267 ? 2.867 1.461 0.045 1.00 72.50 267 ALA A O 1
ATOM 1996 N N . THR A 1 268 ? 4.029 1.989 1.884 1.00 77.00 268 THR A N 1
ATOM 1997 C CA . THR A 1 268 ? 3.348 1.029 2.761 1.00 77.00 268 THR A CA 1
ATOM 1998 C C . THR A 1 268 ? 1.837 1.256 2.769 1.00 77.00 268 THR A C 1
ATOM 2000 O O . THR A 1 268 ? 1.058 0.329 2.542 1.00 77.00 268 THR A O 1
ATOM 2003 N N . ARG A 1 269 ? 1.412 2.506 2.973 1.00 74.81 269 ARG A N 1
ATOM 2004 C CA . ARG A 1 269 ? -0.004 2.880 2.967 1.00 74.81 269 ARG A CA 1
ATOM 2005 C C . ARG A 1 269 ? -0.660 2.627 1.608 1.00 74.81 269 ARG A C 1
ATOM 2007 O O . ARG A 1 269 ? -1.787 2.143 1.583 1.00 74.81 269 ARG A O 1
ATOM 2014 N N . ALA A 1 270 ? 0.030 2.880 0.496 1.00 76.44 270 ALA A N 1
ATOM 2015 C CA . ALA A 1 270 ? -0.490 2.606 -0.844 1.00 76.44 270 ALA A CA 1
ATOM 2016 C C . ALA A 1 270 ? -0.750 1.106 -1.081 1.00 76.44 270 ALA A C 1
ATOM 2018 O O . ALA A 1 270 ? -1.822 0.750 -1.565 1.00 76.44 270 ALA A O 1
ATOM 2019 N N . LEU A 1 271 ? 0.171 0.214 -0.686 1.00 80.25 271 LEU A N 1
ATOM 2020 C CA . LEU A 1 271 ? -0.037 -1.244 -0.786 1.00 80.25 271 LEU A CA 1
ATOM 2021 C C . LEU A 1 271 ? -1.195 -1.726 0.083 1.00 80.25 271 LEU A C 1
ATOM 2023 O O . LEU A 1 271 ? -1.981 -2.566 -0.355 1.00 80.25 271 LEU A O 1
ATOM 2027 N N . ILE A 1 272 ? -1.309 -1.183 1.299 1.00 81.69 272 ILE A N 1
ATOM 2028 C CA . ILE A 1 272 ? -2.443 -1.448 2.186 1.00 81.69 272 ILE A CA 1
ATOM 2029 C C . ILE A 1 272 ? -3.746 -1.023 1.508 1.00 81.69 272 ILE A C 1
ATOM 2031 O O . ILE A 1 272 ? -4.649 -1.843 1.382 1.00 81.69 272 ILE A O 1
ATOM 2035 N N . GLY A 1 273 ? -3.824 0.218 1.019 1.00 80.62 273 GLY A N 1
ATOM 2036 C CA . GLY A 1 273 ? -5.006 0.737 0.334 1.00 80.62 273 GLY A CA 1
ATOM 2037 C C . GLY A 1 273 ? -5.384 -0.107 -0.883 1.00 80.62 273 GLY A C 1
ATOM 2038 O O . GLY A 1 273 ? -6.548 -0.471 -1.032 1.00 80.62 273 GLY A O 1
ATOM 2039 N N . LEU A 1 274 ? -4.400 -0.483 -1.708 1.00 82.25 274 LEU A N 1
ATOM 2040 C CA . LEU A 1 274 ? -4.596 -1.330 -2.884 1.00 82.25 274 LEU A CA 1
ATOM 2041 C C . LEU A 1 274 ? -5.147 -2.714 -2.521 1.00 82.25 274 LEU A C 1
ATOM 2043 O O . LEU A 1 274 ? -6.104 -3.179 -3.139 1.00 82.25 274 LEU A O 1
ATOM 2047 N N . HIS A 1 275 ? -4.559 -3.373 -1.523 1.00 86.44 275 HIS A N 1
ATOM 2048 C CA . HIS A 1 275 ? -5.073 -4.640 -1.006 1.00 86.44 275 HIS A CA 1
ATOM 2049 C C . HIS A 1 275 ? -6.501 -4.496 -0.502 1.00 86.44 275 HIS A C 1
ATOM 2051 O O . HIS A 1 275 ? -7.355 -5.326 -0.807 1.00 86.44 275 HIS A O 1
ATOM 2057 N N . ASP A 1 276 ? -6.753 -3.439 0.258 1.00 84.44 276 ASP A N 1
ATOM 2058 C CA . ASP A 1 276 ? -8.019 -3.220 0.925 1.00 84.44 276 ASP A CA 1
ATOM 2059 C C . ASP A 1 276 ? -9.143 -3.051 -0.103 1.00 84.44 276 ASP A C 1
ATOM 2061 O O . ASP A 1 276 ? -10.145 -3.758 -0.019 1.00 84.44 276 ASP A O 1
ATOM 2065 N N . VAL A 1 277 ? -8.955 -2.227 -1.140 1.00 83.81 277 VAL A N 1
ATOM 2066 C CA . VAL A 1 277 ? -9.939 -2.108 -2.233 1.00 83.81 277 VAL A CA 1
ATOM 2067 C C . VAL A 1 277 ? -10.045 -3.397 -3.054 1.00 83.81 277 VAL A C 1
ATOM 2069 O O . VAL A 1 277 ? -11.148 -3.817 -3.415 1.00 83.81 277 VAL A O 1
ATOM 2072 N N . ALA A 1 278 ? -8.927 -4.086 -3.303 1.00 85.25 278 ALA A N 1
ATOM 2073 C CA . ALA A 1 278 ? -8.932 -5.338 -4.047 1.00 85.25 278 ALA A CA 1
ATOM 2074 C C . ALA A 1 278 ? -9.737 -6.429 -3.327 1.00 85.25 278 ALA A C 1
ATOM 2076 O O . ALA A 1 278 ? -10.551 -7.126 -3.937 1.00 85.25 278 ALA A O 1
ATOM 2077 N N . CYS A 1 279 ? -9.577 -6.534 -2.014 1.00 87.19 279 CYS A N 1
ATOM 2078 C CA . CYS A 1 279 ? -10.274 -7.522 -1.212 1.00 87.19 279 CYS A CA 1
ATOM 2079 C C . CYS A 1 279 ? -11.794 -7.296 -1.186 1.00 87.19 279 CYS A C 1
ATOM 2081 O O . CYS A 1 279 ? -12.569 -8.251 -1.146 1.00 87.19 279 CYS A O 1
ATOM 2083 N N . GLN A 1 280 ? -12.244 -6.047 -1.323 1.00 85.56 280 GLN A N 1
ATOM 2084 C CA . GLN A 1 280 ? -13.669 -5.730 -1.461 1.00 85.56 280 GLN A CA 1
ATOM 2085 C C . GLN A 1 280 ? -14.263 -6.088 -2.829 1.00 85.56 280 GLN A C 1
ATOM 2087 O O . GLN A 1 280 ? -15.447 -5.854 -3.065 1.00 85.56 280 GLN A O 1
ATOM 2092 N N . GLY A 1 281 ? -13.466 -6.614 -3.761 1.00 86.00 281 GLY A N 1
ATOM 2093 C CA . GLY A 1 281 ? -13.911 -6.797 -5.139 1.00 86.00 281 GLY A CA 1
ATOM 2094 C C . GLY A 1 281 ? -13.875 -5.508 -5.967 1.00 86.00 281 GLY A C 1
ATOM 2095 O O . GLY A 1 281 ? -14.409 -5.495 -7.074 1.00 86.00 281 GLY A O 1
ATOM 2096 N N . ARG A 1 282 ? -13.271 -4.421 -5.456 1.00 82.62 282 ARG A N 1
ATOM 2097 C CA . ARG A 1 282 ? -13.215 -3.101 -6.110 1.00 82.62 282 ARG A CA 1
ATOM 2098 C C . ARG A 1 282 ? -11.986 -2.965 -7.003 1.00 82.62 282 ARG A C 1
ATOM 2100 O O . ARG A 1 282 ? -11.137 -2.093 -6.819 1.00 82.62 282 ARG A O 1
ATOM 2107 N N . GLY A 1 283 ? -11.885 -3.853 -7.990 1.00 77.19 283 GLY A N 1
ATOM 2108 C CA . GLY A 1 283 ? -10.820 -3.821 -8.997 1.00 77.19 283 GLY A CA 1
ATOM 2109 C C . GLY A 1 283 ? -10.805 -2.532 -9.817 1.00 77.19 283 GLY A C 1
ATOM 2110 O O . GLY A 1 283 ? -9.745 -2.111 -10.264 1.00 77.19 283 GLY A O 1
ATOM 2111 N N . ASP A 1 284 ? -11.965 -1.888 -9.959 1.00 74.44 284 ASP A N 1
ATOM 2112 C CA . ASP A 1 284 ? -12.133 -0.571 -10.572 1.00 74.44 284 ASP A CA 1
ATOM 2113 C C . ASP A 1 284 ? -11.376 0.534 -9.819 1.00 74.44 284 ASP A C 1
ATOM 2115 O O . ASP A 1 284 ? -10.785 1.393 -10.461 1.00 74.44 284 ASP A O 1
ATOM 2119 N N . VAL A 1 285 ? -11.343 0.486 -8.483 1.00 77.50 285 VAL A N 1
ATOM 2120 C CA . VAL A 1 285 ? -10.595 1.440 -7.638 1.00 77.50 285 VAL A CA 1
ATOM 2121 C C . VAL A 1 285 ? -9.131 1.031 -7.510 1.00 77.50 285 VAL A C 1
ATOM 2123 O O . VAL A 1 285 ? -8.233 1.867 -7.537 1.00 77.50 285 VAL A O 1
ATOM 2126 N N . ALA A 1 286 ? -8.867 -0.274 -7.399 1.00 73.94 286 ALA A N 1
ATOM 2127 C CA . ALA A 1 286 ? -7.502 -0.800 -7.392 1.00 73.94 286 ALA A CA 1
ATOM 2128 C C . ALA A 1 286 ? -6.719 -0.308 -8.619 1.00 73.94 286 ALA A C 1
ATOM 2130 O O . ALA A 1 286 ? -5.560 0.078 -8.510 1.00 73.94 286 ALA A O 1
ATOM 2131 N N . LEU A 1 287 ? -7.397 -0.270 -9.768 1.00 67.38 287 LEU A N 1
ATOM 2132 C CA . LEU A 1 287 ? -6.889 0.228 -11.039 1.00 67.38 287 LEU A CA 1
ATOM 2133 C C . LEU A 1 287 ? -6.496 1.701 -11.055 1.00 67.38 287 LEU A C 1
ATOM 2135 O O . LEU A 1 287 ? -5.637 2.086 -11.837 1.00 67.38 287 LEU A O 1
ATOM 2139 N N . THR A 1 288 ? -7.154 2.529 -10.256 1.00 66.06 288 THR A N 1
ATOM 2140 C CA . THR A 1 288 ? -6.949 3.981 -10.275 1.00 66.06 288 THR A CA 1
ATOM 2141 C C . THR A 1 288 ? -5.888 4.396 -9.264 1.00 66.06 288 THR A C 1
ATOM 2143 O O . THR A 1 288 ? -5.285 5.453 -9.403 1.00 66.06 288 THR A O 1
ATOM 2146 N N . ALA A 1 289 ? -5.640 3.549 -8.259 1.00 61.72 289 ALA A N 1
ATOM 2147 C CA . ALA A 1 289 ? -4.546 3.690 -7.302 1.00 61.72 289 ALA A CA 1
ATOM 2148 C C . ALA A 1 289 ? -3.176 3.335 -7.896 1.00 61.72 289 ALA A C 1
ATOM 2150 O O . ALA A 1 289 ? -2.143 3.701 -7.340 1.00 61.72 289 ALA A O 1
ATOM 2151 N N . VAL A 1 290 ? -3.165 2.604 -9.010 1.00 60.69 290 VAL A N 1
ATOM 2152 C CA . VAL A 1 290 ? -1.947 2.258 -9.730 1.00 60.69 290 VAL A CA 1
ATOM 2153 C C . VAL A 1 290 ? -1.717 3.278 -10.839 1.00 60.69 290 VAL A C 1
ATOM 2155 O O . VAL A 1 290 ? -2.416 3.309 -11.847 1.00 60.69 290 VAL A O 1
ATOM 2158 N N . SER A 1 291 ? -0.730 4.146 -10.641 1.00 48.25 291 SER A N 1
ATOM 2159 C CA . SER A 1 291 ? -0.158 4.950 -11.724 1.00 48.25 291 SER A CA 1
ATOM 2160 C C . SER A 1 291 ? 0.361 4.038 -12.841 1.00 48.25 291 SER A C 1
ATOM 2162 O O . SER A 1 291 ? 0.702 2.884 -12.565 1.00 48.25 291 SER A O 1
ATOM 2164 N N . ASP A 1 292 ? 0.437 4.582 -14.059 1.00 44.25 292 ASP A N 1
ATOM 2165 C CA . ASP A 1 292 ? 0.854 3.919 -15.302 1.00 44.25 292 ASP A CA 1
ATOM 2166 C C . ASP A 1 292 ? 1.805 2.718 -15.103 1.00 44.25 292 ASP A C 1
ATOM 2168 O O . ASP A 1 292 ? 2.798 2.838 -14.380 1.00 44.25 292 ASP A O 1
ATOM 2172 N N . PRO A 1 293 ? 1.535 1.567 -15.752 1.00 42.25 293 PRO A N 1
ATOM 2173 C CA . PRO A 1 293 ? 2.336 0.367 -15.575 1.00 42.25 293 PRO A CA 1
ATOM 2174 C C . PRO A 1 293 ? 3.810 0.635 -15.895 1.00 42.25 293 PRO A C 1
ATOM 2176 O O . PRO A 1 293 ? 4.140 1.038 -17.010 1.00 42.25 293 PRO A O 1
ATOM 2179 N N . LEU A 1 294 ? 4.690 0.379 -14.930 1.00 38.88 294 LEU A N 1
ATOM 2180 C CA . LEU A 1 294 ? 6.134 0.484 -15.098 1.00 38.88 294 LEU A CA 1
ATOM 2181 C C . LEU A 1 294 ? 6.683 -0.841 -15.638 1.00 38.88 294 LEU A C 1
ATOM 2183 O O . LEU A 1 294 ? 6.702 -1.856 -14.947 1.00 38.88 294 LEU A O 1
ATOM 2187 N N . PHE A 1 295 ? 7.082 -0.879 -16.904 1.00 41.78 295 PHE A N 1
ATOM 2188 C CA . PHE A 1 295 ? 7.359 -2.148 -17.575 1.00 41.78 295 PHE A CA 1
ATOM 2189 C C . PHE A 1 295 ? 8.687 -2.746 -17.101 1.00 41.78 295 PHE A C 1
ATOM 2191 O O . PHE A 1 295 ? 9.772 -2.256 -17.423 1.00 41.78 295 PHE A O 1
ATOM 2198 N N . LEU A 1 296 ? 8.591 -3.864 -16.389 1.00 38.69 296 LEU A N 1
ATOM 2199 C CA . LEU A 1 296 ? 9.705 -4.769 -16.150 1.00 38.69 296 LEU A CA 1
ATOM 2200 C C . LEU A 1 296 ? 9.542 -5.951 -17.117 1.00 38.69 296 LEU A C 1
ATOM 2202 O O . LEU A 1 296 ? 8.622 -6.747 -16.940 1.00 38.69 296 LEU A O 1
ATOM 2206 N N . ASP A 1 297 ? 10.446 -6.047 -18.101 1.00 39.84 297 ASP A N 1
ATOM 2207 C CA . ASP A 1 297 ? 10.746 -7.219 -18.954 1.00 39.84 297 ASP A CA 1
ATOM 2208 C C . ASP A 1 297 ? 10.329 -7.205 -20.453 1.00 39.84 297 ASP A C 1
ATOM 2210 O O . ASP A 1 297 ? 9.409 -6.523 -20.909 1.00 39.84 297 ASP A O 1
ATOM 2214 N N . ASP A 1 298 ? 11.086 -8.000 -21.220 1.00 36.78 298 ASP A N 1
ATOM 2215 C CA . ASP A 1 298 ? 11.344 -8.045 -22.667 1.00 36.78 298 ASP A CA 1
ATOM 2216 C C . ASP A 1 298 ? 10.198 -8.522 -23.572 1.00 36.78 298 ASP A C 1
ATOM 2218 O O . ASP A 1 298 ? 10.372 -8.693 -24.787 1.00 36.78 298 ASP A O 1
ATOM 2222 N N . ARG A 1 299 ? 8.996 -8.700 -23.021 1.00 37.19 299 ARG A N 1
ATOM 2223 C CA . ARG A 1 299 ? 7.818 -9.096 -23.797 1.00 37.19 299 ARG A CA 1
ATOM 2224 C C . ARG A 1 299 ? 6.788 -8.004 -23.759 1.00 37.19 299 ARG A C 1
ATOM 2226 O O . ARG A 1 299 ? 5.892 -7.982 -22.922 1.00 37.19 299 ARG A O 1
ATOM 2233 N N . VAL A 1 300 ? 6.876 -7.172 -24.790 1.00 35.12 300 VAL A N 1
ATOM 2234 C CA . VAL A 1 300 ? 5.746 -6.419 -25.324 1.00 35.12 300 VAL A CA 1
ATOM 2235 C C . VAL A 1 300 ? 4.648 -7.415 -25.688 1.00 35.12 300 VAL A C 1
ATOM 2237 O O . VAL A 1 300 ? 4.516 -7.864 -26.825 1.00 35.12 300 VAL A O 1
ATOM 2240 N N . VAL A 1 301 ? 3.825 -7.764 -24.715 1.00 33.47 301 VAL A N 1
ATOM 2241 C CA . VAL A 1 301 ? 2.415 -7.956 -24.993 1.00 33.47 301 VAL A CA 1
ATOM 2242 C C . VAL A 1 301 ? 1.907 -6.518 -25.070 1.00 33.47 301 VAL A C 1
ATOM 2244 O O . VAL A 1 301 ? 2.041 -5.781 -24.099 1.00 33.47 301 VAL A O 1
ATOM 2247 N N . GLY A 1 302 ? 1.532 -6.052 -26.268 1.00 35.00 302 GLY A N 1
ATOM 2248 C CA . GLY A 1 302 ? 1.245 -4.632 -26.530 1.00 35.00 302 GLY A CA 1
ATOM 2249 C C . GLY A 1 302 ? 0.261 -4.016 -25.529 1.00 35.00 302 GLY A C 1
ATOM 2250 O O . GLY A 1 302 ? -0.356 -4.734 -24.752 1.00 35.00 302 GLY A O 1
ATOM 2251 N N . ARG A 1 303 ? 0.048 -2.692 -25.570 1.00 38.59 303 ARG A N 1
ATOM 2252 C CA . ARG A 1 303 ? -0.975 -2.019 -24.736 1.00 38.59 303 ARG A CA 1
ATOM 2253 C C . ARG A 1 303 ? -2.339 -2.735 -24.740 1.00 38.59 303 ARG A C 1
ATOM 2255 O O . ARG A 1 303 ? -3.037 -2.684 -23.740 1.00 38.59 303 ARG A O 1
ATOM 2262 N N . ASP A 1 304 ? -2.659 -3.474 -25.802 1.00 37.62 304 ASP A N 1
ATOM 2263 C CA . ASP A 1 304 ? -3.845 -4.336 -25.923 1.00 37.62 304 ASP A CA 1
ATOM 2264 C C . ASP A 1 304 ? -3.904 -5.523 -24.929 1.00 37.62 304 ASP A C 1
ATOM 2266 O O . ASP A 1 304 ? -4.934 -6.181 -24.819 1.00 37.62 304 ASP A O 1
ATOM 2270 N N . PHE A 1 305 ? -2.819 -5.811 -24.207 1.00 35.91 305 PHE A N 1
ATOM 2271 C CA . PHE A 1 305 ? -2.702 -6.831 -23.155 1.00 35.91 305 PHE A CA 1
ATOM 2272 C C . PHE A 1 305 ? -2.317 -6.241 -21.790 1.00 35.91 305 PHE A C 1
ATOM 2274 O O . PHE A 1 305 ? -2.277 -6.965 -20.792 1.00 35.91 305 PHE A O 1
ATOM 2281 N N . LEU A 1 306 ? -2.073 -4.929 -21.721 1.00 42.59 306 LEU A N 1
ATOM 2282 C CA . LEU A 1 306 ? -2.077 -4.198 -20.459 1.00 42.59 306 LEU A CA 1
ATOM 2283 C C . LEU A 1 306 ? -3.528 -4.045 -20.020 1.00 42.59 306 LEU A C 1
ATOM 2285 O O . LEU A 1 306 ? -4.139 -3.030 -20.330 1.00 42.59 306 LEU A O 1
ATOM 2289 N N . SER A 1 307 ? -4.106 -5.066 -19.390 1.00 42.03 307 SER A N 1
ATOM 2290 C CA . SER A 1 307 ? -5.318 -4.968 -18.552 1.00 42.03 307 SER A CA 1
ATOM 2291 C C . SER A 1 307 ? -6.006 -6.320 -18.407 1.00 42.03 307 SER A C 1
ATOM 2293 O O . SER A 1 307 ? -7.158 -6.504 -18.771 1.00 42.03 307 SER A O 1
ATOM 2295 N N . GLU A 1 308 ? -5.355 -7.267 -17.753 1.00 48.78 308 GLU A N 1
ATOM 2296 C CA . GLU A 1 308 ? -6.138 -7.997 -16.765 1.00 48.78 308 GLU A CA 1
ATOM 2297 C C . GLU A 1 308 ? -5.385 -7.844 -15.460 1.00 48.78 308 GLU A C 1
ATOM 2299 O O . GLU A 1 308 ? -4.498 -8.632 -15.139 1.00 48.78 308 GLU A O 1
ATOM 2304 N N . ILE A 1 309 ? -5.741 -6.794 -14.706 1.00 53.41 309 ILE A N 1
ATOM 2305 C CA . ILE A 1 309 ? -5.616 -6.872 -13.250 1.00 53.41 309 ILE A CA 1
ATOM 2306 C C . ILE A 1 309 ? -6.190 -8.237 -12.889 1.00 53.41 309 ILE A C 1
ATOM 2308 O O . ILE A 1 309 ? -7.221 -8.630 -13.459 1.00 53.41 309 ILE A O 1
ATOM 2312 N N . PRO A 1 310 ? -5.529 -8.984 -11.998 1.00 59.50 310 PRO A N 1
ATOM 2313 C CA . PRO A 1 310 ? -6.148 -10.157 -11.420 1.00 59.50 310 PRO A CA 1
ATOM 2314 C C . PRO A 1 310 ? -7.591 -9.812 -11.049 1.00 59.50 310 PRO A C 1
ATOM 2316 O O . PRO A 1 310 ? -7.881 -8.664 -10.688 1.00 59.50 310 PRO A O 1
ATOM 2319 N N . ASP A 1 311 ? -8.500 -10.788 -11.118 1.00 75.62 311 ASP A N 1
ATOM 2320 C CA . ASP A 1 311 ? -9.739 -10.604 -10.372 1.00 75.62 311 ASP A CA 1
ATOM 2321 C C . ASP A 1 311 ? -9.357 -10.113 -8.964 1.00 75.62 311 ASP A C 1
ATOM 2323 O O . ASP A 1 311 ? -8.348 -10.530 -8.388 1.00 75.62 311 ASP A O 1
ATOM 2327 N N . SER A 1 312 ? -10.054 -9.097 -8.469 1.00 82.44 312 SER A N 1
ATOM 2328 C CA . SER A 1 312 ? -9.636 -8.389 -7.257 1.00 82.44 312 SER A CA 1
ATOM 2329 C C . SER A 1 312 ? -9.365 -9.326 -6.062 1.00 82.44 312 SER A C 1
ATOM 2331 O O . SER A 1 312 ? -8.397 -9.081 -5.340 1.00 82.44 312 SER A O 1
ATOM 2333 N N . PRO A 1 313 ? -10.091 -10.456 -5.899 1.00 84.62 313 PRO A N 1
ATOM 2334 C CA . PRO A 1 313 ? -9.734 -11.482 -4.921 1.00 84.62 313 PRO A CA 1
ATOM 2335 C C . PRO A 1 313 ? -8.333 -12.081 -5.111 1.00 84.62 313 PRO A C 1
ATOM 2337 O O . PRO A 1 313 ? -7.611 -12.253 -4.133 1.00 84.62 313 PRO A O 1
ATOM 2340 N N . THR A 1 314 ? -7.913 -12.380 -6.344 1.00 84.12 314 THR A N 1
ATOM 2341 C CA . THR A 1 314 ? -6.554 -12.862 -6.632 1.00 84.12 314 THR A CA 1
ATOM 2342 C C . THR A 1 314 ? -5.502 -11.809 -6.291 1.00 84.12 314 THR A C 1
ATOM 2344 O O . THR A 1 314 ? -4.439 -12.167 -5.788 1.00 84.12 314 THR A O 1
ATOM 2347 N N . LEU A 1 315 ? -5.778 -10.520 -6.528 1.00 84.00 315 LEU A N 1
ATOM 2348 C CA . LEU A 1 315 ? -4.861 -9.442 -6.143 1.00 84.00 315 LEU A CA 1
ATOM 2349 C C . LEU A 1 315 ? -4.686 -9.368 -4.622 1.00 84.00 315 LEU A C 1
ATOM 2351 O O . LEU A 1 315 ? -3.558 -9.338 -4.136 1.00 84.00 315 LEU A O 1
ATOM 2355 N N . ALA A 1 316 ? -5.794 -9.380 -3.878 1.00 86.44 316 ALA A N 1
ATOM 2356 C CA . ALA A 1 316 ? -5.761 -9.388 -2.418 1.00 86.44 316 ALA A CA 1
ATOM 2357 C C . ALA A 1 316 ? -4.987 -10.607 -1.896 1.00 86.44 316 ALA A C 1
ATOM 2359 O O . ALA A 1 316 ? -4.014 -10.456 -1.163 1.00 86.44 316 ALA A O 1
ATOM 2360 N N . ALA A 1 317 ? -5.316 -11.803 -2.393 1.00 86.81 317 ALA A N 1
ATOM 2361 C CA . ALA A 1 317 ? -4.645 -13.043 -2.017 1.00 86.81 317 ALA A CA 1
ATOM 2362 C C . ALA A 1 317 ? -3.157 -13.094 -2.408 1.00 86.81 317 ALA A C 1
ATOM 2364 O O . ALA A 1 317 ? -2.424 -13.925 -1.877 1.00 86.81 317 ALA A O 1
ATOM 2365 N N . LEU A 1 318 ? -2.699 -12.274 -3.361 1.00 86.19 318 LEU A N 1
ATOM 2366 C CA . LEU A 1 318 ? -1.276 -12.086 -3.647 1.00 86.19 318 LEU A CA 1
ATOM 2367 C C . LEU A 1 318 ? -0.628 -11.183 -2.604 1.00 86.19 318 LEU A C 1
ATOM 2369 O O . LEU A 1 318 ? 0.409 -11.549 -2.064 1.00 86.19 318 LEU A O 1
ATOM 2373 N N . LEU A 1 319 ? -1.243 -10.043 -2.299 1.00 87.50 319 LEU A N 1
ATOM 2374 C CA . LEU A 1 319 ? -0.740 -9.069 -1.324 1.00 87.50 319 LEU A CA 1
ATOM 2375 C C . LEU A 1 319 ? -0.703 -9.612 0.118 1.00 87.50 319 LEU A C 1
ATOM 2377 O O . LEU A 1 319 ? 0.080 -9.144 0.938 1.00 87.50 319 LEU A O 1
ATOM 2381 N N . GLU A 1 320 ? -1.498 -10.638 0.417 1.00 88.06 320 GLU A N 1
ATOM 2382 C CA . GLU A 1 320 ? -1.438 -11.407 1.671 1.00 88.06 320 GLU A CA 1
ATOM 2383 C C . GLU A 1 320 ? -0.246 -12.385 1.743 1.00 88.06 320 GLU A C 1
ATOM 2385 O O . GLU A 1 320 ? 0.025 -12.961 2.798 1.00 88.06 320 GLU A O 1
ATOM 2390 N N . THR A 1 321 ? 0.463 -12.624 0.633 1.00 86.25 321 THR A N 1
ATOM 2391 C CA . THR A 1 321 ? 1.668 -13.470 0.621 1.00 86.25 321 THR A CA 1
ATOM 2392 C C . THR A 1 321 ? 2.916 -12.677 0.959 1.00 86.25 321 THR A C 1
ATOM 2394 O O . THR A 1 321 ? 2.981 -11.475 0.723 1.00 86.25 321 THR A O 1
ATOM 2397 N N . ARG A 1 322 ? 3.946 -13.375 1.443 1.00 84.94 322 ARG A N 1
ATOM 2398 C CA . ARG A 1 322 ? 5.238 -12.766 1.752 1.00 84.94 322 ARG A CA 1
ATOM 2399 C C . ARG A 1 322 ? 5.834 -12.067 0.532 1.00 84.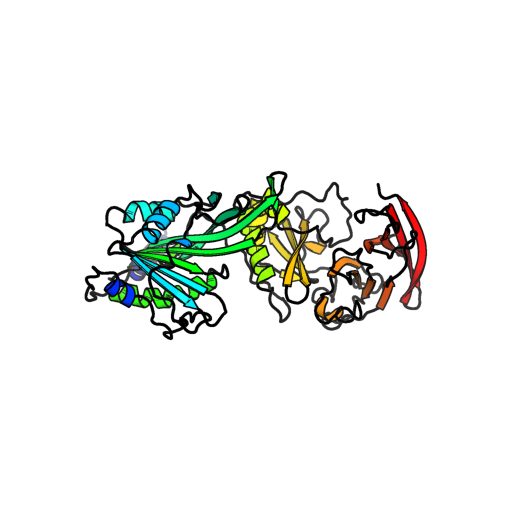94 322 ARG A C 1
ATOM 2401 O O . ARG A 1 322 ? 6.117 -12.711 -0.483 1.00 84.94 322 ARG A O 1
ATOM 2408 N N . ALA A 1 323 ? 6.067 -10.770 0.675 1.00 80.56 323 ALA A N 1
ATOM 2409 C CA . ALA A 1 323 ? 6.724 -9.950 -0.325 1.00 80.56 323 ALA A CA 1
ATOM 2410 C C . ALA A 1 323 ? 8.241 -10.192 -0.352 1.00 80.56 323 ALA A C 1
ATOM 2412 O O . ALA A 1 323 ? 8.865 -10.476 0.673 1.00 80.56 323 ALA A O 1
ATOM 2413 N N . VAL A 1 324 ? 8.855 -10.016 -1.521 1.00 76.75 324 VAL A N 1
ATOM 2414 C CA . VAL A 1 324 ? 10.316 -10.031 -1.679 1.00 76.75 324 VAL A CA 1
ATOM 2415 C C . VAL A 1 324 ? 10.753 -8.815 -2.482 1.00 76.75 324 VAL A C 1
ATOM 2417 O O . VAL A 1 324 ? 10.165 -8.532 -3.526 1.00 76.75 324 VAL A O 1
ATOM 2420 N N . HIS A 1 325 ? 11.791 -8.115 -2.025 1.00 70.88 325 HIS A N 1
ATOM 2421 C CA . HIS A 1 325 ? 12.379 -7.007 -2.772 1.00 70.88 325 HIS A CA 1
ATOM 2422 C C . HIS A 1 325 ? 13.487 -7.505 -3.707 1.00 70.88 325 HIS A C 1
ATOM 2424 O O . HIS A 1 325 ? 14.420 -8.177 -3.268 1.00 70.88 325 HIS A O 1
ATOM 2430 N N . ARG A 1 326 ? 13.386 -7.204 -5.007 1.00 65.38 326 ARG A N 1
ATOM 2431 C CA . ARG A 1 326 ? 14.353 -7.594 -6.047 1.00 65.38 326 ARG A CA 1
ATOM 2432 C C . ARG A 1 326 ? 14.377 -6.577 -7.174 1.00 65.38 326 ARG A C 1
ATOM 2434 O O . ARG A 1 326 ? 13.322 -6.193 -7.662 1.00 65.38 326 ARG A O 1
ATOM 2441 N N . ASN A 1 327 ? 15.567 -6.196 -7.637 1.00 59.16 327 ASN A N 1
ATOM 2442 C CA . ASN A 1 327 ? 15.742 -5.271 -8.765 1.00 59.16 327 ASN A CA 1
ATOM 2443 C C . ASN A 1 327 ? 14.977 -3.937 -8.621 1.00 59.16 327 ASN A C 1
ATOM 2445 O O . ASN A 1 327 ? 14.470 -3.414 -9.608 1.00 59.16 327 ASN A O 1
ATOM 2449 N N . GLY A 1 328 ? 14.867 -3.390 -7.404 1.00 57.88 328 GLY A N 1
ATOM 2450 C CA . GLY A 1 328 ? 14.082 -2.170 -7.156 1.00 57.88 328 GLY A CA 1
ATOM 2451 C C . GLY A 1 328 ? 12.563 -2.373 -7.243 1.00 57.88 328 GLY A C 1
ATOM 2452 O O . GLY A 1 328 ? 11.812 -1.407 -7.361 1.00 57.88 328 GLY A O 1
ATOM 2453 N N . ALA A 1 329 ? 12.105 -3.627 -7.217 1.00 68.00 329 ALA A N 1
ATOM 2454 C CA . ALA A 1 329 ? 10.700 -3.987 -7.239 1.00 68.00 329 ALA A CA 1
ATOM 2455 C C . ALA A 1 329 ? 10.322 -4.879 -6.053 1.00 68.00 329 ALA A C 1
ATOM 2457 O O . ALA A 1 329 ? 11.114 -5.680 -5.561 1.00 68.00 329 ALA A O 1
ATOM 2458 N N . ILE A 1 330 ? 9.080 -4.761 -5.607 1.00 74.00 330 ILE A N 1
ATOM 2459 C CA . ILE A 1 330 ? 8.453 -5.611 -4.603 1.00 74.00 330 ILE A CA 1
ATOM 2460 C C . ILE A 1 330 ? 7.606 -6.633 -5.342 1.00 74.00 330 ILE A C 1
ATOM 2462 O O . ILE A 1 330 ? 6.765 -6.282 -6.171 1.00 74.00 330 ILE A O 1
ATOM 2466 N N . ILE A 1 331 ? 7.833 -7.904 -5.038 1.00 77.75 331 ILE A N 1
ATOM 2467 C CA . ILE A 1 331 ? 7.188 -9.022 -5.712 1.00 77.75 331 ILE A CA 1
ATOM 2468 C C . ILE A 1 331 ? 6.374 -9.811 -4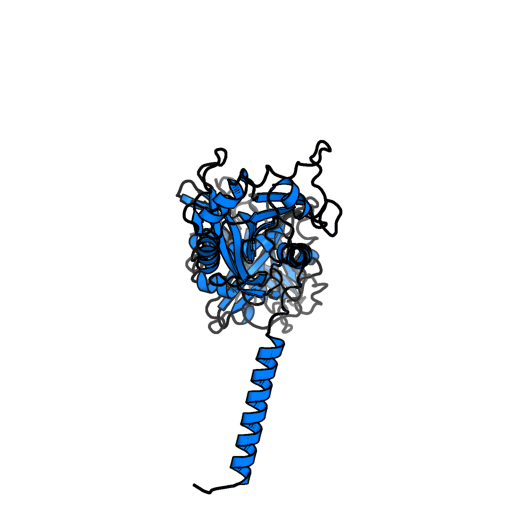.694 1.00 77.75 331 ILE A C 1
ATOM 2470 O O . ILE A 1 331 ? 6.917 -10.321 -3.716 1.00 77.75 331 ILE A O 1
ATOM 2474 N N . TYR A 1 332 ? 5.085 -9.958 -4.977 1.00 82.69 332 TYR A N 1
ATOM 2475 C CA . TYR A 1 332 ? 4.152 -10.821 -4.259 1.00 82.69 332 TYR A CA 1
ATOM 2476 C C . TYR A 1 332 ? 3.842 -12.047 -5.108 1.00 82.69 332 TYR A C 1
ATOM 2478 O O . TYR A 1 332 ? 3.654 -11.918 -6.320 1.00 82.69 332 TYR A O 1
ATOM 2486 N N . ARG A 1 333 ? 3.771 -13.240 -4.506 1.00 81.25 333 ARG A N 1
ATOM 2487 C CA . ARG A 1 333 ? 3.592 -14.486 -5.264 1.00 81.25 333 ARG A CA 1
ATOM 2488 C C . ARG A 1 333 ? 2.673 -15.477 -4.565 1.00 81.25 333 ARG A C 1
ATOM 2490 O O . ARG A 1 333 ? 2.931 -15.909 -3.448 1.00 81.25 333 ARG A O 1
ATOM 2497 N N . ASN A 1 334 ? 1.696 -15.975 -5.318 1.00 81.62 334 ASN A N 1
ATOM 2498 C CA . ASN A 1 334 ? 0.780 -17.024 -4.893 1.00 81.62 334 ASN A CA 1
ATOM 2499 C C . ASN A 1 334 ? 0.647 -18.075 -6.008 1.00 81.62 334 ASN A C 1
ATOM 2501 O O . ASN A 1 334 ? 0.008 -17.850 -7.037 1.00 81.62 334 ASN A O 1
ATOM 2505 N N . GLY A 1 335 ? 1.311 -19.220 -5.827 1.00 81.44 335 GLY A N 1
ATOM 2506 C CA . GLY A 1 335 ? 1.352 -20.294 -6.821 1.00 81.44 335 GLY A CA 1
ATOM 2507 C C . GLY A 1 335 ? 2.022 -19.873 -8.136 1.00 81.44 335 GLY A C 1
ATOM 2508 O O . GLY A 1 335 ? 3.219 -19.561 -8.165 1.00 81.44 335 GLY A O 1
ATOM 2509 N N . ASP A 1 336 ? 1.242 -19.901 -9.219 1.00 74.94 336 ASP A N 1
ATOM 2510 C CA . ASP A 1 336 ? 1.654 -19.536 -10.584 1.00 74.94 336 ASP A CA 1
ATOM 2511 C C . ASP A 1 336 ? 1.342 -18.071 -10.939 1.00 74.94 336 ASP A C 1
ATOM 2513 O O . ASP A 1 336 ? 1.569 -17.671 -12.082 1.00 74.94 336 ASP A O 1
ATOM 2517 N N . SER A 1 337 ? 0.875 -17.279 -9.967 1.00 74.00 337 SER A N 1
ATOM 2518 C CA . SER A 1 337 ? 0.598 -15.850 -10.122 1.00 74.00 337 SER A CA 1
ATOM 2519 C C . SER A 1 337 ? 1.599 -14.987 -9.348 1.00 74.00 337 SER A C 1
ATOM 2521 O O . SER A 1 337 ? 2.012 -15.362 -8.247 1.00 74.00 337 SER A O 1
ATOM 2523 N N . ALA A 1 338 ? 1.938 -13.812 -9.882 1.00 76.44 338 ALA A N 1
ATOM 2524 C CA . ALA A 1 338 ? 2.763 -12.809 -9.215 1.00 76.44 338 ALA A CA 1
ATOM 2525 C C . ALA A 1 338 ? 2.285 -11.374 -9.497 1.00 76.44 338 ALA A C 1
ATOM 2527 O O . ALA A 1 338 ? 1.825 -11.076 -10.600 1.00 76.44 338 ALA A O 1
ATOM 2528 N N . ALA A 1 339 ? 2.421 -10.494 -8.506 1.00 76.88 339 ALA A N 1
ATOM 2529 C CA . ALA A 1 339 ? 2.226 -9.051 -8.624 1.00 76.88 339 ALA A CA 1
ATOM 2530 C C . ALA A 1 339 ? 3.559 -8.344 -8.365 1.00 76.88 339 ALA A C 1
ATOM 2532 O O . ALA A 1 339 ? 4.250 -8.678 -7.402 1.00 76.88 339 ALA A O 1
ATOM 2533 N N . VAL A 1 340 ? 3.922 -7.405 -9.234 1.00 73.88 340 VAL A N 1
ATOM 2534 C CA . VAL A 1 340 ? 5.208 -6.706 -9.205 1.00 73.88 340 VAL A CA 1
ATOM 2535 C C . VAL A 1 340 ? 4.966 -5.209 -9.136 1.00 73.88 340 VAL A C 1
ATOM 2537 O O . VAL A 1 340 ? 4.222 -4.654 -9.946 1.00 73.88 340 VAL A O 1
ATOM 2540 N N . PHE A 1 341 ? 5.637 -4.572 -8.190 1.00 73.25 341 PHE A N 1
ATOM 2541 C CA . PHE A 1 341 ? 5.512 -3.161 -7.870 1.00 73.25 341 PHE A CA 1
ATOM 2542 C C . PHE A 1 341 ? 6.884 -2.508 -7.906 1.00 73.25 341 PHE A C 1
ATOM 2544 O O . PHE A 1 341 ? 7.780 -2.985 -7.220 1.00 73.25 341 PHE A O 1
ATOM 2551 N N . SER A 1 342 ? 7.072 -1.416 -8.632 1.00 64.38 342 SER A N 1
ATOM 2552 C CA . SER A 1 342 ? 8.312 -0.645 -8.555 1.00 64.38 342 SER A CA 1
ATOM 2553 C C . SER A 1 342 ? 8.212 0.369 -7.430 1.00 64.38 342 SER A C 1
ATOM 2555 O O . SER A 1 342 ? 7.212 1.088 -7.322 1.00 64.38 342 SER A O 1
ATOM 2557 N N . THR A 1 343 ? 9.256 0.460 -6.613 1.00 58.66 343 THR A N 1
ATOM 2558 C CA . THR A 1 343 ? 9.370 1.537 -5.634 1.00 58.66 343 THR A CA 1
ATOM 2559 C C . THR A 1 343 ? 9.887 2.783 -6.339 1.00 58.66 343 THR A C 1
ATOM 2561 O O . THR A 1 343 ? 10.999 2.808 -6.867 1.00 58.66 343 THR A O 1
ATOM 2564 N N . VAL A 1 344 ? 9.067 3.830 -6.370 1.00 53.09 344 VAL A N 1
ATOM 2565 C CA . VAL A 1 344 ? 9.491 5.148 -6.832 1.00 53.09 344 VAL A CA 1
ATOM 2566 C C . VAL A 1 344 ? 9.634 6.018 -5.596 1.00 53.09 344 VAL A C 1
ATOM 2568 O O . VAL A 1 344 ? 8.666 6.331 -4.906 1.00 53.09 344 VAL A O 1
ATOM 2571 N N . HIS A 1 345 ? 10.866 6.386 -5.279 1.00 46.81 345 HIS A N 1
ATOM 2572 C CA . HIS A 1 345 ? 11.084 7.542 -4.423 1.00 46.81 345 HIS A CA 1
ATOM 2573 C C . HIS A 1 345 ? 10.926 8.787 -5.297 1.00 46.81 345 HIS A C 1
ATOM 2575 O O . HIS A 1 345 ? 11.185 8.694 -6.486 1.00 46.81 345 HIS A O 1
ATOM 2581 N N . ASP A 1 346 ? 10.448 9.898 -4.747 1.00 40.06 346 ASP A N 1
ATOM 2582 C CA . ASP A 1 346 ? 10.499 11.261 -5.288 1.00 40.06 346 ASP A CA 1
ATOM 2583 C C . ASP A 1 346 ? 10.708 12.209 -4.101 1.00 40.06 346 ASP A C 1
ATOM 2585 O O . ASP A 1 346 ? 9.771 12.547 -3.373 1.00 40.06 346 ASP A O 1
ATOM 2589 N N . GLY A 1 347 ? 11.962 12.551 -3.802 1.00 49.53 347 GLY A N 1
ATOM 2590 C CA . GLY A 1 347 ? 12.311 13.372 -2.643 1.00 49.53 347 GLY A CA 1
ATOM 2591 C C . GLY A 1 347 ? 11.730 12.867 -1.330 1.00 49.53 347 GLY A C 1
ATOM 2592 O O . GLY A 1 347 ? 12.116 11.815 -0.826 1.00 49.53 347 GLY A O 1
ATOM 2593 N N . SER A 1 348 ? 10.817 13.643 -0.742 1.00 37.59 348 SER A N 1
ATOM 2594 C CA . SER A 1 348 ? 10.160 13.285 0.528 1.00 37.59 348 SER A CA 1
ATOM 2595 C C . SER A 1 348 ? 8.953 12.346 0.369 1.00 37.59 348 SER A C 1
ATOM 2597 O O . SER A 1 348 ? 8.339 11.972 1.368 1.00 37.59 348 SER A O 1
ATOM 2599 N N . TRP A 1 349 ? 8.607 11.957 -0.861 1.00 38.09 349 TRP A N 1
ATOM 2600 C CA . TRP A 1 349 ? 7.405 11.197 -1.193 1.00 38.09 349 TRP A CA 1
ATOM 2601 C C . TRP A 1 349 ? 7.812 9.864 -1.824 1.00 38.09 349 TRP A C 1
ATOM 2603 O O . TRP A 1 349 ? 8.336 9.814 -2.927 1.00 38.09 349 TRP A O 1
ATOM 2613 N N . ALA A 1 350 ? 7.578 8.756 -1.124 1.00 46.41 350 ALA A N 1
ATOM 2614 C CA . ALA A 1 350 ? 7.701 7.420 -1.705 1.00 46.41 350 ALA A CA 1
ATOM 2615 C C . ALA A 1 350 ? 6.326 6.967 -2.209 1.00 46.41 350 ALA A C 1
ATOM 2617 O O . ALA A 1 350 ? 5.390 6.879 -1.413 1.00 46.41 350 ALA A O 1
ATOM 2618 N N . TRP A 1 351 ? 6.193 6.667 -3.498 1.00 58.25 351 TRP A N 1
ATOM 2619 C CA . TRP A 1 351 ? 4.994 6.055 -4.067 1.00 58.25 351 TRP A CA 1
ATOM 2620 C C . TRP A 1 351 ? 5.338 4.725 -4.741 1.00 58.25 351 TRP A C 1
ATOM 2622 O O . TRP A 1 351 ? 6.498 4.387 -4.978 1.00 58.25 351 TRP A O 1
ATOM 2632 N N . ILE A 1 352 ? 4.316 3.909 -4.975 1.00 56.56 352 ILE A N 1
ATOM 2633 C CA . ILE A 1 352 ? 4.470 2.615 -5.632 1.00 56.56 352 ILE A CA 1
ATOM 2634 C C . ILE A 1 352 ? 3.801 2.695 -6.992 1.00 56.56 352 ILE A C 1
ATOM 2636 O O . ILE A 1 352 ? 2.604 2.963 -7.067 1.00 56.56 352 ILE A O 1
ATOM 2640 N N . ALA A 1 353 ? 4.569 2.428 -8.048 1.00 59.38 353 ALA A N 1
ATOM 2641 C CA . ALA A 1 353 ? 4.000 2.173 -9.364 1.00 59.38 353 ALA A CA 1
ATOM 2642 C C . ALA A 1 353 ? 3.689 0.685 -9.483 1.00 59.38 353 ALA A C 1
ATOM 2644 O O . ALA A 1 353 ? 4.491 -0.168 -9.087 1.00 59.38 353 ALA A O 1
ATOM 2645 N N . TRP A 1 354 ? 2.544 0.355 -10.070 1.00 58.66 354 TRP A N 1
ATOM 2646 C CA . TRP A 1 354 ? 2.323 -1.008 -10.525 1.00 58.66 354 TRP A CA 1
ATOM 2647 C C . TRP A 1 354 ? 3.256 -1.287 -11.687 1.00 58.66 354 TRP A C 1
ATOM 2649 O O . TRP A 1 354 ? 3.264 -0.529 -12.646 1.00 58.66 354 TRP A O 1
ATOM 2659 N N . SER A 1 355 ? 4.023 -2.368 -11.638 1.00 59.94 355 SER A N 1
ATOM 2660 C CA . SER A 1 355 ? 4.911 -2.713 -12.744 1.00 59.94 355 SER A CA 1
ATOM 2661 C C . SER A 1 355 ? 4.297 -3.775 -13.644 1.00 59.94 355 SER A C 1
ATOM 2663 O O . SER A 1 355 ? 4.176 -3.594 -14.855 1.00 59.94 355 SER A O 1
ATOM 2665 N N . ALA A 1 356 ? 3.866 -4.895 -13.058 1.00 58.91 356 ALA A N 1
ATOM 2666 C CA . ALA A 1 356 ? 3.344 -6.018 -13.829 1.00 58.91 356 ALA A CA 1
ATOM 2667 C C . ALA A 1 356 ? 2.466 -6.965 -13.001 1.00 58.91 356 ALA A C 1
ATOM 2669 O O . ALA A 1 356 ? 2.712 -7.210 -11.820 1.00 58.91 356 ALA A O 1
ATOM 2670 N N . TYR A 1 357 ? 1.478 -7.570 -13.669 1.00 62.09 357 TYR A N 1
ATOM 2671 C CA . TYR A 1 357 ? 0.801 -8.777 -13.198 1.00 62.09 357 TYR A CA 1
ATOM 2672 C C . TYR A 1 357 ? 1.197 -9.967 -14.069 1.00 62.09 357 TYR A C 1
ATOM 2674 O O . TYR A 1 357 ? 1.113 -9.894 -15.295 1.00 62.09 357 TYR A O 1
ATOM 2682 N N . VAL A 1 358 ? 1.540 -11.093 -13.449 1.00 62.38 358 VAL A N 1
ATOM 2683 C CA . VAL A 1 358 ? 1.819 -12.349 -14.148 1.00 62.38 358 VAL A CA 1
ATOM 2684 C C . VAL A 1 358 ? 0.837 -13.408 -13.663 1.00 62.38 358 VAL A C 1
ATOM 2686 O O . VAL A 1 358 ? 0.895 -13.801 -12.507 1.00 62.38 358 VAL A O 1
ATOM 2689 N N . ARG A 1 359 ? -0.047 -13.903 -14.540 1.00 64.06 359 ARG A N 1
ATOM 2690 C CA . ARG A 1 359 ? -1.043 -14.945 -14.199 1.00 64.06 359 ARG A CA 1
ATOM 2691 C C . ARG A 1 359 ? -0.506 -16.380 -14.290 1.00 64.06 359 ARG A C 1
ATOM 2693 O O . ARG A 1 359 ? -1.001 -17.274 -13.611 1.00 64.06 359 ARG A O 1
ATOM 2700 N N . HIS A 1 360 ? 0.455 -16.620 -15.183 1.00 66.81 360 HIS A N 1
ATOM 2701 C CA . HIS A 1 360 ? 0.987 -17.956 -15.463 1.00 66.81 360 HIS A CA 1
ATOM 2702 C C . HIS A 1 360 ? 2.515 -17.931 -15.554 1.00 66.81 360 HIS A C 1
ATOM 2704 O O . HIS A 1 360 ? 3.099 -17.851 -16.637 1.00 66.81 360 HIS A O 1
ATOM 2710 N N . CYS A 1 361 ? 3.172 -18.048 -14.402 1.00 61.38 361 CYS A N 1
ATOM 2711 C CA . CYS A 1 361 ? 4.629 -18.105 -14.276 1.00 61.38 361 CYS A CA 1
ATOM 2712 C C . CYS A 1 361 ? 5.275 -19.237 -15.098 1.00 61.38 361 CYS A C 1
ATOM 2714 O O . CYS A 1 361 ? 6.424 -19.122 -15.519 1.00 61.38 361 CYS A O 1
ATOM 2716 N N . SER A 1 362 ? 4.534 -20.316 -15.360 1.00 58.72 362 SER A N 1
ATOM 2717 C CA . SER A 1 362 ? 4.959 -21.473 -16.156 1.00 58.72 362 SER A CA 1
ATOM 2718 C C . SER A 1 362 ? 4.934 -21.237 -17.672 1.00 58.72 362 SER A C 1
ATOM 2720 O O . SER A 1 362 ? 5.572 -21.988 -18.410 1.00 58.72 362 SER A O 1
ATOM 2722 N N . ALA A 1 363 ? 4.221 -20.211 -18.149 1.00 52.03 363 ALA A N 1
ATOM 2723 C CA . ALA A 1 363 ? 3.949 -20.043 -19.571 1.00 52.03 363 ALA A CA 1
ATOM 2724 C C . ALA A 1 363 ? 5.008 -19.235 -20.323 1.00 52.03 363 ALA A C 1
ATOM 2726 O O . ALA A 1 363 ? 5.144 -19.510 -21.506 1.00 52.03 363 ALA A O 1
ATOM 2727 N N . THR A 1 364 ? 5.737 -18.304 -19.670 1.00 50.31 364 THR A N 1
ATOM 2728 C CA . THR A 1 364 ? 6.927 -17.592 -20.217 1.00 50.31 364 THR A CA 1
ATOM 2729 C C . THR A 1 364 ? 7.564 -16.518 -19.310 1.00 50.31 364 THR A C 1
ATOM 2731 O O . THR A 1 364 ? 8.515 -15.876 -19.739 1.00 50.31 364 THR A O 1
ATOM 2734 N N . ALA A 1 365 ? 7.102 -16.330 -18.070 1.00 51.81 365 ALA A N 1
ATOM 2735 C CA . ALA A 1 365 ? 7.602 -15.308 -17.133 1.00 51.81 365 ALA A CA 1
ATOM 2736 C C . ALA A 1 365 ? 8.399 -15.917 -15.959 1.00 51.81 365 ALA A C 1
ATOM 2738 O O . ALA A 1 365 ? 8.353 -15.440 -14.824 1.00 51.81 365 ALA A O 1
ATOM 2739 N N . THR A 1 366 ? 9.128 -17.008 -16.215 1.00 50.84 366 THR A N 1
ATOM 2740 C CA . THR A 1 366 ? 9.963 -17.691 -15.211 1.00 50.84 366 THR A CA 1
ATOM 2741 C C . THR A 1 366 ? 11.025 -16.783 -14.592 1.00 50.84 366 THR A C 1
ATOM 2743 O O . THR A 1 366 ? 11.477 -17.065 -13.486 1.00 50.84 366 THR A O 1
ATOM 2746 N N . GLU A 1 367 ? 11.408 -15.705 -15.277 1.00 51.84 367 GLU A N 1
ATOM 2747 C CA . GLU A 1 367 ? 12.410 -14.747 -14.803 1.00 51.84 367 GLU A CA 1
ATOM 2748 C C . GLU A 1 367 ? 11.861 -13.807 -13.722 1.00 51.84 367 GLU A C 1
ATOM 2750 O O . GLU A 1 367 ? 12.518 -13.615 -12.705 1.00 51.84 367 GLU A O 1
ATOM 2755 N N . ILE A 1 368 ? 10.620 -13.334 -13.877 1.00 51.59 368 ILE A N 1
ATOM 2756 C CA . ILE A 1 368 ? 9.901 -12.542 -12.866 1.00 51.59 368 ILE A CA 1
ATOM 2757 C C . ILE A 1 368 ? 9.479 -13.422 -11.678 1.00 51.59 368 ILE A C 1
ATOM 2759 O O . ILE A 1 368 ? 9.531 -13.006 -10.522 1.00 51.59 368 ILE A O 1
ATOM 2763 N N . CYS A 1 369 ? 9.058 -14.660 -11.950 1.00 52.38 369 CYS A N 1
ATOM 2764 C CA . CYS A 1 369 ? 8.468 -15.530 -10.934 1.00 52.38 369 CYS A CA 1
ATOM 2765 C C . CYS A 1 369 ? 9.456 -16.446 -10.189 1.00 52.38 369 CYS A C 1
ATOM 2767 O O . CYS A 1 369 ? 9.073 -17.051 -9.185 1.00 52.38 369 CYS A O 1
ATOM 2769 N N . GLY A 1 370 ? 10.682 -16.644 -10.674 1.00 50.56 370 GLY A N 1
ATOM 2770 C CA . GLY A 1 370 ? 11.659 -17.561 -10.069 1.00 50.56 370 GLY A CA 1
ATOM 2771 C C . GLY A 1 370 ? 12.377 -16.981 -8.836 1.00 50.56 370 GLY A C 1
ATOM 2772 O O . GLY A 1 370 ? 12.350 -15.772 -8.622 1.00 50.56 370 GLY A O 1
ATOM 2773 N N . PRO A 1 371 ? 13.048 -17.795 -7.988 1.00 45.47 371 PRO A N 1
ATOM 2774 C CA . PRO A 1 371 ? 14.203 -17.296 -7.230 1.00 45.47 371 PRO A CA 1
ATOM 2775 C C . PRO A 1 371 ? 15.197 -16.782 -8.272 1.00 45.47 371 PRO A C 1
ATOM 2777 O O . PRO A 1 371 ? 15.489 -17.565 -9.169 1.00 45.47 371 PRO A O 1
ATOM 2780 N N . ASP A 1 372 ? 15.594 -15.502 -8.217 1.00 46.03 372 ASP A N 1
ATOM 2781 C CA . ASP A 1 372 ? 16.320 -14.810 -9.301 1.00 46.03 372 ASP A CA 1
ATOM 2782 C C . ASP A 1 372 ? 17.229 -15.776 -10.088 1.00 46.03 372 ASP A C 1
ATOM 2784 O O . ASP A 1 372 ? 18.261 -16.209 -9.563 1.00 46.03 372 ASP A O 1
ATOM 2788 N N . PRO A 1 373 ? 16.819 -16.207 -11.298 1.00 43.62 373 PRO A N 1
ATOM 2789 C CA . PRO A 1 373 ? 17.586 -17.210 -12.007 1.00 43.62 373 PRO A CA 1
ATOM 2790 C C . PRO A 1 373 ? 18.843 -16.642 -12.674 1.00 43.62 373 PRO A C 1
ATOM 2792 O O . PRO A 1 373 ? 19.609 -17.442 -13.208 1.00 43.62 373 PRO A O 1
ATOM 2795 N N . ASN A 1 374 ? 19.071 -15.318 -12.707 1.00 44.34 374 ASN A N 1
ATOM 2796 C CA . ASN A 1 374 ? 19.842 -14.765 -13.818 1.00 44.34 374 ASN A CA 1
ATOM 2797 C C . ASN A 1 374 ? 20.865 -13.641 -13.557 1.00 44.34 374 ASN A C 1
ATOM 2799 O O . ASN A 1 374 ? 21.554 -13.287 -14.518 1.00 44.34 374 ASN A O 1
ATOM 2803 N N . GLY A 1 375 ? 21.102 -13.116 -12.348 1.00 47.41 375 GLY A N 1
ATOM 2804 C CA . GLY A 1 375 ? 22.295 -12.265 -12.217 1.00 47.41 375 GLY A CA 1
ATOM 2805 C C . GLY A 1 375 ? 22.688 -11.728 -10.838 1.00 47.41 375 GLY A C 1
ATOM 2806 O O . GLY A 1 375 ? 21.834 -11.447 -10.011 1.00 47.41 375 GLY A O 1
ATOM 2807 N N . PRO A 1 376 ? 23.995 -11.491 -10.598 1.00 46.69 376 PRO A N 1
ATOM 2808 C CA . PRO A 1 376 ? 24.523 -10.850 -9.389 1.00 46.69 376 PRO A CA 1
ATOM 2809 C C . PRO A 1 376 ? 23.896 -9.503 -9.044 1.00 46.69 376 PRO A C 1
ATOM 2811 O O . PRO A 1 376 ? 23.937 -9.131 -7.882 1.00 46.69 376 PRO A O 1
ATOM 2814 N N . LEU A 1 377 ? 23.336 -8.779 -10.017 1.00 54.38 377 LEU A N 1
ATOM 2815 C CA . LEU A 1 377 ? 22.774 -7.440 -9.827 1.00 54.38 377 LEU A CA 1
ATOM 2816 C C . LEU A 1 377 ? 21.334 -7.428 -9.280 1.00 54.38 377 LEU A C 1
ATOM 2818 O O . LEU A 1 377 ? 20.829 -6.350 -8.977 1.00 54.38 377 LEU A O 1
ATOM 2822 N N . GLY A 1 378 ? 20.719 -8.602 -9.072 1.00 57.97 378 GLY A N 1
ATOM 2823 C CA . GLY A 1 378 ? 19.389 -8.787 -8.471 1.00 57.97 378 GLY A CA 1
ATOM 2824 C C . GLY A 1 378 ? 19.147 -8.035 -7.156 1.00 57.97 378 GLY A C 1
ATOM 2825 O O . GLY A 1 378 ? 18.024 -7.635 -6.844 1.00 57.97 378 GLY A O 1
ATOM 2826 N N . GLY A 1 379 ? 20.224 -7.842 -6.387 1.00 59.09 379 GLY A N 1
ATOM 2827 C CA . GLY A 1 379 ? 20.236 -7.161 -5.090 1.00 59.09 379 GLY A CA 1
ATOM 2828 C C . GLY A 1 379 ? 20.851 -5.760 -5.107 1.00 59.09 379 GLY A C 1
ATOM 2829 O O . GLY A 1 379 ? 21.256 -5.280 -4.050 1.00 59.09 379 GLY A O 1
ATOM 2830 N N . ALA A 1 380 ? 21.009 -5.133 -6.276 1.00 68.81 380 ALA A N 1
ATOM 2831 C CA . ALA A 1 380 ? 21.523 -3.771 -6.357 1.00 68.81 380 ALA A CA 1
ATOM 2832 C C . ALA A 1 380 ? 20.493 -2.742 -5.871 1.00 68.81 380 ALA A C 1
ATOM 2834 O O . ALA A 1 380 ? 19.320 -2.790 -6.243 1.00 68.81 380 ALA A O 1
ATOM 2835 N N . ASP A 1 381 ? 20.955 -1.778 -5.075 1.00 67.56 381 ASP A N 1
ATOM 2836 C CA . ASP A 1 381 ? 20.194 -0.574 -4.741 1.00 67.56 381 ASP A CA 1
ATOM 2837 C C . ASP A 1 381 ? 20.327 0.424 -5.896 1.00 67.56 381 ASP A C 1
ATOM 2839 O O . ASP A 1 381 ? 21.239 1.253 -5.941 1.00 67.56 381 ASP A O 1
ATOM 2843 N N . TRP A 1 382 ? 19.452 0.290 -6.892 1.00 73.19 382 TRP A N 1
ATOM 2844 C CA . TRP A 1 382 ? 19.536 1.097 -8.104 1.00 73.19 382 TRP A CA 1
ATOM 2845 C C . TRP A 1 382 ? 19.321 2.590 -7.861 1.00 73.19 382 TRP A C 1
ATOM 2847 O O . TRP A 1 382 ? 19.870 3.386 -8.616 1.00 73.19 382 TRP A O 1
ATOM 2857 N N . GLN A 1 383 ? 18.610 2.976 -6.798 1.00 67.69 383 GLN A N 1
ATOM 2858 C CA . GLN A 1 383 ? 18.470 4.381 -6.416 1.00 67.69 383 GLN A CA 1
ATOM 2859 C C . GLN A 1 383 ? 19.823 4.951 -5.984 1.00 67.69 383 GLN A C 1
ATOM 2861 O O . GLN A 1 383 ? 20.269 5.966 -6.520 1.00 67.69 383 GLN A O 1
ATOM 2866 N N . ALA A 1 384 ? 20.546 4.248 -5.108 1.00 70.94 384 ALA A N 1
ATOM 2867 C CA . ALA A 1 384 ? 21.894 4.652 -4.713 1.00 70.94 384 ALA A CA 1
ATOM 2868 C C . ALA A 1 384 ? 22.879 4.654 -5.898 1.00 70.94 384 ALA A C 1
ATOM 2870 O O . ALA A 1 384 ? 23.717 5.549 -6.022 1.00 70.94 384 ALA A O 1
ATOM 2871 N N . VAL A 1 385 ? 22.774 3.668 -6.793 1.00 79.50 385 VAL A N 1
ATOM 2872 C CA . VAL A 1 385 ? 23.647 3.531 -7.975 1.00 79.50 385 VAL A CA 1
ATOM 2873 C C . VAL A 1 385 ? 23.390 4.615 -9.018 1.00 79.50 385 VAL A C 1
ATOM 2875 O O . VAL A 1 385 ? 24.313 5.013 -9.728 1.00 79.50 385 VAL A O 1
ATOM 2878 N N . LEU A 1 386 ? 22.148 5.082 -9.120 1.00 78.81 386 LEU A N 1
ATOM 2879 C CA . LEU A 1 386 ? 21.727 6.118 -10.052 1.00 78.81 386 LEU A CA 1
ATOM 2880 C C . LEU A 1 386 ? 21.675 7.508 -9.418 1.00 78.81 386 LEU A C 1
ATOM 2882 O O . LEU A 1 386 ? 21.285 8.441 -10.102 1.00 78.81 386 LEU A O 1
ATOM 2886 N N . ALA A 1 387 ? 22.130 7.696 -8.178 1.00 74.25 387 ALA A N 1
ATOM 2887 C CA . ALA A 1 387 ? 22.144 9.010 -7.530 1.00 74.25 387 ALA A CA 1
ATOM 2888 C C . ALA A 1 387 ? 22.987 10.065 -8.283 1.00 74.25 387 ALA A C 1
ATOM 2890 O O . ALA A 1 387 ? 22.833 11.263 -8.062 1.00 74.25 387 ALA A O 1
ATOM 2891 N N . ASP A 1 388 ? 23.900 9.629 -9.162 1.00 73.50 388 ASP A N 1
ATOM 2892 C CA . ASP A 1 388 ? 24.668 10.495 -10.067 1.00 73.50 388 ASP A CA 1
ATOM 2893 C C . ASP A 1 388 ? 24.037 10.654 -11.461 1.00 73.50 388 ASP A C 1
ATOM 2895 O O . ASP A 1 388 ? 24.507 11.446 -12.289 1.00 73.50 388 ASP A O 1
ATOM 2899 N N . ALA A 1 389 ? 23.002 9.868 -11.753 1.00 67.56 389 ALA A N 1
ATOM 2900 C CA . ALA A 1 389 ? 22.179 10.067 -12.919 1.00 67.56 389 ALA A CA 1
ATOM 2901 C C . ALA A 1 389 ? 21.396 11.355 -12.735 1.00 67.56 389 ALA A C 1
ATOM 2903 O O . ALA A 1 389 ? 20.989 11.686 -11.629 1.00 67.56 389 ALA A O 1
ATOM 2904 N N . CYS A 1 390 ? 21.219 12.092 -13.833 1.00 63.69 390 CYS A N 1
ATOM 2905 C CA . CYS A 1 390 ? 20.378 13.285 -13.841 1.00 63.69 390 CYS A CA 1
ATOM 2906 C C . CYS A 1 390 ? 20.975 14.488 -13.082 1.00 63.69 390 CYS A C 1
ATOM 2908 O O . CYS A 1 390 ? 20.361 15.048 -12.190 1.00 63.69 390 CYS A O 1
ATOM 2910 N N . SER A 1 391 ? 22.185 14.942 -13.433 1.00 61.81 391 SER A N 1
ATOM 2911 C CA . SER A 1 391 ? 22.810 16.102 -12.767 1.00 61.81 391 SER A CA 1
ATOM 2912 C C . SER A 1 391 ? 22.601 17.439 -13.519 1.00 61.81 391 SER A C 1
ATOM 2914 O O . SER A 1 391 ? 22.784 17.453 -14.740 1.00 61.81 391 SER A O 1
ATOM 2916 N N . PRO A 1 392 ? 22.332 18.577 -12.834 1.00 51.72 392 PRO A N 1
ATOM 2917 C CA . PRO A 1 392 ? 21.977 18.716 -11.426 1.00 51.72 392 PRO A CA 1
ATOM 2918 C C . PRO A 1 392 ? 20.453 18.799 -11.299 1.00 51.72 392 PRO A C 1
ATOM 2920 O O . PRO A 1 392 ? 19.873 19.874 -11.426 1.00 51.72 392 PRO A O 1
ATOM 2923 N N . VAL A 1 393 ? 19.805 17.666 -11.070 1.00 51.28 393 VAL A N 1
ATOM 2924 C CA . VAL A 1 393 ? 18.498 17.658 -10.419 1.00 51.28 393 VAL A CA 1
ATOM 2925 C C . VAL A 1 393 ? 18.691 18.262 -9.022 1.00 51.28 393 VAL A C 1
ATOM 2927 O O . VAL A 1 393 ? 19.700 17.989 -8.357 1.00 51.28 393 VAL A O 1
ATOM 2930 N N . ASP A 1 394 ? 17.806 19.174 -8.619 1.00 49.09 394 ASP A N 1
ATOM 2931 C CA . ASP A 1 394 ? 17.854 19.776 -7.288 1.00 49.09 394 ASP A CA 1
ATOM 2932 C C . ASP A 1 394 ? 17.853 18.653 -6.237 1.00 49.09 394 ASP A C 1
ATOM 2934 O O . ASP A 1 394 ? 17.213 17.624 -6.424 1.00 49.09 394 ASP A O 1
ATOM 2938 N N . GLN A 1 395 ? 18.631 18.806 -5.157 1.00 43.03 395 GLN A N 1
ATOM 2939 C CA . GLN A 1 395 ? 18.785 17.787 -4.107 1.00 43.03 395 GLN A CA 1
ATOM 2940 C C . GLN A 1 395 ? 17.415 17.407 -3.526 1.00 43.03 395 GLN A C 1
ATOM 2942 O O . GLN A 1 395 ? 16.918 18.066 -2.614 1.00 43.03 395 GLN A O 1
ATOM 2947 N N . GLY A 1 396 ? 16.799 16.367 -4.075 1.00 48.12 396 GLY A N 1
ATOM 2948 C CA . GLY A 1 396 ? 15.408 16.058 -3.806 1.00 48.12 396 GLY A CA 1
ATOM 2949 C C . GLY A 1 396 ? 14.819 15.143 -4.861 1.00 48.12 396 GLY A C 1
ATOM 2950 O O . GLY A 1 396 ? 14.334 14.085 -4.487 1.00 48.12 396 GLY A O 1
ATOM 2951 N N . ASP A 1 397 ? 14.885 15.480 -6.148 1.00 52.22 397 ASP A N 1
ATOM 2952 C CA . ASP A 1 397 ? 14.106 14.693 -7.108 1.00 52.22 397 ASP A CA 1
ATOM 2953 C C . ASP A 1 397 ? 14.788 13.350 -7.356 1.00 52.22 397 ASP A C 1
ATOM 2955 O O . ASP A 1 397 ? 16.004 13.233 -7.543 1.00 52.22 397 ASP A O 1
ATOM 2959 N N . ALA A 1 398 ? 13.988 12.303 -7.264 1.00 55.81 398 ALA A N 1
ATOM 2960 C CA . ALA A 1 398 ? 14.498 10.957 -7.356 1.00 55.81 398 ALA A CA 1
ATOM 2961 C C . ALA A 1 398 ? 14.591 10.498 -8.803 1.00 55.81 398 ALA A C 1
ATOM 2963 O O . ALA A 1 398 ? 13.927 10.996 -9.714 1.00 55.81 398 ALA A O 1
ATOM 2964 N N . VAL A 1 399 ? 15.413 9.478 -8.993 1.00 64.06 399 VAL A N 1
ATOM 2965 C CA . VAL A 1 399 ? 15.665 8.921 -10.303 1.00 64.06 399 VAL A CA 1
ATOM 2966 C C . VAL A 1 399 ? 14.661 7.806 -10.576 1.00 64.06 399 VAL A C 1
ATOM 2968 O O . VAL A 1 399 ? 14.647 6.779 -9.895 1.00 64.06 399 VAL A O 1
ATOM 2971 N N . LEU A 1 400 ? 13.815 7.993 -11.588 1.00 65.31 400 LEU A N 1
ATOM 2972 C CA . LEU A 1 400 ? 12.851 6.977 -12.000 1.00 65.31 400 LEU A CA 1
ATOM 2973 C C . LEU A 1 400 ? 13.487 6.030 -13.014 1.00 65.31 400 LEU A C 1
ATOM 2975 O O . LEU A 1 400 ? 14.021 6.461 -14.035 1.00 65.31 400 LEU A O 1
ATOM 2979 N N . ILE A 1 401 ? 13.379 4.728 -12.768 1.00 71.31 401 ILE A N 1
ATOM 2980 C CA . ILE A 1 401 ? 13.687 3.709 -13.772 1.00 71.31 401 ILE A CA 1
ATOM 2981 C C . ILE A 1 401 ? 12.397 3.451 -14.551 1.00 71.31 401 ILE A C 1
ATOM 2983 O O . ILE A 1 401 ? 11.529 2.771 -14.029 1.00 71.31 401 ILE A O 1
ATOM 2987 N N . ASP A 1 402 ? 12.249 4.002 -15.759 1.00 66.88 402 ASP A N 1
ATOM 2988 C CA . ASP A 1 402 ? 11.014 3.854 -16.571 1.00 66.88 402 ASP A CA 1
ATOM 2989 C C . ASP A 1 402 ? 10.884 2.411 -17.118 1.00 66.88 402 ASP A C 1
ATOM 2991 O O . ASP A 1 402 ? 9.809 1.820 -17.162 1.00 66.88 402 ASP A O 1
ATOM 2995 N N . HIS A 1 403 ? 12.020 1.801 -17.473 1.00 69.31 403 HIS A N 1
ATOM 2996 C CA . HIS A 1 403 ? 12.134 0.463 -18.045 1.00 69.31 403 HIS A CA 1
ATOM 2997 C C . HIS A 1 403 ? 13.469 -0.176 -17.662 1.00 69.31 403 HIS A C 1
ATOM 2999 O O . HIS A 1 403 ? 14.499 0.496 -17.530 1.00 69.31 403 HIS A O 1
ATOM 3005 N N . SER A 1 404 ? 13.480 -1.504 -17.567 1.00 73.00 404 SER A N 1
ATOM 3006 C CA . SER A 1 404 ? 14.714 -2.276 -17.447 1.00 73.00 404 SER A CA 1
ATOM 3007 C C . SER A 1 404 ? 14.702 -3.524 -18.324 1.00 73.00 404 SER A C 1
ATOM 3009 O O . SER A 1 404 ? 13.651 -4.091 -18.624 1.00 73.00 404 SER A O 1
ATOM 3011 N N . LEU A 1 405 ? 15.893 -3.943 -18.742 1.00 75.25 405 LEU A N 1
ATOM 3012 C CA . LEU A 1 405 ? 16.141 -5.182 -19.464 1.00 75.25 405 LEU A CA 1
ATOM 3013 C C . LEU A 1 405 ? 17.391 -5.844 -18.890 1.00 75.25 405 LEU A C 1
ATOM 3015 O O . LEU A 1 405 ? 18.450 -5.224 -18.830 1.00 75.25 405 LEU A O 1
ATOM 3019 N N . PHE A 1 406 ? 17.283 -7.119 -18.522 1.00 78.00 406 PHE A N 1
ATOM 3020 C CA . PHE A 1 406 ? 18.420 -7.914 -18.072 1.00 78.00 406 PHE A CA 1
ATOM 3021 C C . PHE A 1 406 ? 18.783 -8.934 -19.145 1.00 78.00 406 PHE A C 1
ATOM 3023 O O . PHE A 1 406 ? 17.987 -9.813 -19.478 1.00 78.00 406 PHE A O 1
ATOM 3030 N N . HIS A 1 407 ? 19.989 -8.834 -19.700 1.00 81.38 407 HIS A N 1
ATOM 3031 C CA . HIS A 1 407 ? 20.438 -9.711 -20.781 1.00 81.38 407 HIS A CA 1
ATOM 3032 C C . HIS A 1 407 ? 21.964 -9.837 -20.788 1.00 81.38 407 HIS A C 1
ATOM 3034 O O . HIS A 1 407 ? 22.654 -8.889 -20.435 1.00 81.38 407 HIS A O 1
ATOM 3040 N N . ASP A 1 408 ? 22.507 -10.988 -21.190 1.00 88.69 408 ASP A N 1
ATOM 3041 C CA . ASP A 1 408 ? 23.960 -11.175 -21.339 1.00 88.69 408 ASP A CA 1
ATOM 3042 C C . ASP A 1 408 ? 24.444 -10.491 -22.626 1.00 88.69 408 ASP A C 1
ATOM 3044 O O . ASP A 1 408 ? 24.525 -11.096 -23.697 1.00 88.69 408 ASP A O 1
ATOM 3048 N N . VAL A 1 409 ? 24.691 -9.184 -22.543 1.00 90.44 409 VAL A N 1
ATOM 3049 C CA . VAL A 1 409 ? 25.107 -8.364 -23.690 1.00 90.44 409 VAL A CA 1
ATOM 3050 C C . VAL A 1 409 ? 26.626 -8.285 -23.781 1.00 90.44 409 VAL A C 1
ATOM 3052 O O . VAL A 1 409 ? 27.173 -7.938 -24.831 1.00 90.44 409 VAL A O 1
ATOM 3055 N N . THR A 1 410 ? 27.326 -8.631 -22.701 1.00 91.00 410 THR A N 1
ATOM 3056 C CA . THR A 1 410 ? 28.781 -8.770 -22.662 1.00 91.00 410 THR A CA 1
ATOM 3057 C C . THR A 1 410 ? 29.278 -10.119 -23.188 1.00 91.00 410 THR A C 1
ATOM 3059 O O . THR A 1 410 ? 30.422 -10.189 -23.662 1.00 91.00 410 THR A O 1
ATOM 3062 N N . GLY A 1 411 ? 28.423 -11.142 -23.205 1.00 90.38 411 GLY A N 1
ATOM 3063 C CA . GLY A 1 411 ? 28.715 -12.505 -23.646 1.00 90.38 411 GLY A CA 1
ATOM 3064 C C . GLY A 1 411 ? 29.513 -13.317 -22.625 1.00 90.38 411 GLY A C 1
ATOM 3065 O O . GLY A 1 411 ? 30.252 -14.223 -23.021 1.00 90.38 411 GLY A O 1
ATOM 3066 N N . ASP A 1 412 ? 29.451 -12.955 -21.343 1.00 87.00 412 ASP A N 1
ATOM 3067 C CA . ASP A 1 412 ? 30.222 -13.590 -20.269 1.00 87.00 412 ASP A CA 1
ATOM 3068 C C . ASP A 1 412 ? 29.424 -14.643 -19.475 1.00 87.00 412 ASP A C 1
ATOM 3070 O O . ASP A 1 412 ? 29.953 -15.279 -18.554 1.00 87.00 412 ASP A O 1
ATOM 3074 N N . GLY A 1 413 ? 28.174 -14.883 -19.878 1.00 84.50 413 GLY A N 1
ATOM 3075 C CA . GLY A 1 413 ? 27.251 -15.813 -19.245 1.00 84.50 413 GLY A CA 1
ATOM 3076 C C . GLY A 1 413 ? 26.498 -15.228 -18.050 1.00 84.50 413 GLY A C 1
ATOM 3077 O O . GLY A 1 413 ? 25.772 -15.977 -17.391 1.00 84.50 413 GLY A O 1
ATOM 3078 N N . ARG A 1 414 ? 26.658 -13.935 -17.740 1.00 82.44 414 ARG A N 1
ATOM 3079 C CA . ARG A 1 414 ? 25.908 -13.221 -16.698 1.00 82.44 414 ARG A CA 1
ATOM 3080 C C . ARG A 1 414 ? 25.059 -12.128 -17.329 1.00 82.44 414 ARG A C 1
ATOM 3082 O O . ARG A 1 414 ? 25.477 -11.466 -18.268 1.00 82.44 414 ARG A O 1
ATOM 3089 N N . LYS A 1 415 ? 23.849 -11.921 -16.807 1.00 80.75 415 LYS A N 1
ATOM 3090 C CA . LYS A 1 415 ? 22.985 -10.864 -17.329 1.00 80.75 415 LYS A CA 1
ATOM 3091 C C . LYS A 1 415 ? 23.441 -9.494 -16.849 1.00 80.75 415 LYS A C 1
ATOM 3093 O O . LYS A 1 415 ? 23.502 -9.243 -15.648 1.00 80.75 415 LYS A O 1
ATOM 3098 N N . ASP A 1 416 ? 23.706 -8.620 -17.804 1.00 86.56 416 ASP A N 1
ATOM 3099 C CA . ASP A 1 416 ? 23.913 -7.193 -17.611 1.00 86.56 416 ASP A CA 1
ATOM 3100 C C . ASP A 1 416 ? 22.568 -6.487 -17.412 1.00 86.56 416 ASP A C 1
ATOM 3102 O O . ASP A 1 416 ? 21.541 -6.955 -17.908 1.00 86.56 416 ASP A O 1
ATOM 3106 N N . ALA A 1 417 ? 22.574 -5.345 -16.725 1.00 84.56 417 ALA A N 1
ATOM 3107 C CA . ALA A 1 417 ? 21.378 -4.527 -16.537 1.00 84.56 417 ALA A CA 1
ATOM 3108 C C . ALA A 1 417 ? 21.371 -3.354 -17.518 1.00 84.56 417 ALA A C 1
ATOM 3110 O O . ALA A 1 417 ? 22.318 -2.568 -17.565 1.00 84.56 417 ALA A O 1
ATOM 3111 N N . LEU A 1 418 ? 20.298 -3.217 -18.287 1.00 86.69 418 LEU A N 1
ATOM 3112 C CA . LEU A 1 418 ? 20.034 -2.081 -19.157 1.00 86.69 418 LEU A CA 1
ATOM 3113 C C . LEU A 1 418 ? 18.867 -1.311 -18.558 1.00 86.69 418 LEU A C 1
ATOM 3115 O O . LEU A 1 418 ? 17.773 -1.854 -18.452 1.00 86.69 418 LEU A O 1
ATOM 3119 N N . LEU A 1 419 ? 19.100 -0.069 -18.153 1.00 84.19 419 LEU A N 1
ATOM 3120 C CA . LEU A 1 419 ? 18.124 0.742 -17.431 1.00 84.19 419 LEU A CA 1
ATOM 3121 C C . LEU A 1 419 ? 17.819 1.999 -18.231 1.00 84.19 419 LEU A C 1
ATOM 3123 O O . LEU A 1 419 ? 18.748 2.715 -18.617 1.00 84.19 419 LEU A O 1
ATOM 3127 N N . THR A 1 420 ? 16.539 2.280 -18.458 1.00 81.50 420 THR A N 1
ATOM 3128 C CA . THR A 1 420 ? 16.103 3.607 -18.889 1.00 81.50 420 THR A CA 1
ATOM 3129 C C . THR A 1 420 ? 15.796 4.439 -17.659 1.00 81.50 420 THR A C 1
ATOM 3131 O O . THR A 1 420 ? 15.060 4.009 -16.776 1.00 81.50 420 THR A O 1
ATOM 3134 N N . VAL A 1 421 ? 16.343 5.638 -17.616 1.00 78.62 421 VAL A N 1
ATOM 3135 C CA . VAL A 1 421 ? 16.342 6.489 -16.439 1.00 78.62 421 VAL A CA 1
ATOM 3136 C C . VAL A 1 421 ? 15.708 7.821 -16.801 1.00 78.62 421 VAL A C 1
ATOM 3138 O O . VAL A 1 421 ? 16.203 8.485 -17.706 1.00 78.62 421 VAL A O 1
ATOM 3141 N N . ALA A 1 422 ? 14.636 8.219 -16.124 1.00 74.00 422 ALA A N 1
ATOM 3142 C CA . ALA A 1 422 ? 13.999 9.517 -16.304 1.00 74.00 422 ALA A CA 1
ATOM 3143 C C . ALA A 1 422 ? 14.481 10.503 -15.231 1.00 74.00 422 ALA A C 1
ATOM 3145 O O . ALA A 1 422 ? 14.546 10.178 -14.047 1.00 74.00 422 ALA A O 1
ATOM 3146 N N . CYS A 1 423 ? 14.839 11.703 -15.690 1.00 67.25 423 CYS A N 1
ATOM 3147 C CA . CYS A 1 423 ? 15.540 12.727 -14.913 1.00 67.25 423 CYS A CA 1
ATOM 3148 C C . CYS A 1 423 ? 14.677 13.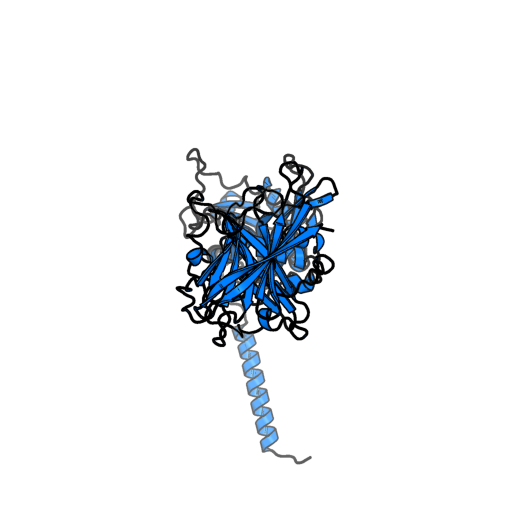931 -14.516 1.00 67.25 423 CYS A C 1
ATOM 3150 O O . CYS A 1 423 ? 15.192 14.877 -13.934 1.00 67.25 423 CYS A O 1
ATOM 3152 N N . ASP A 1 424 ? 13.401 13.932 -14.888 1.00 62.91 424 ASP A N 1
ATOM 3153 C CA . ASP A 1 424 ? 12.456 15.006 -14.597 1.00 62.91 424 ASP A CA 1
ATOM 3154 C C . ASP A 1 424 ? 11.092 14.360 -14.335 1.00 62.91 424 ASP A C 1
ATOM 3156 O O . ASP A 1 424 ? 10.533 13.710 -15.223 1.00 62.91 424 ASP A O 1
ATOM 3160 N N . LEU A 1 425 ? 10.622 14.473 -13.091 1.00 53.44 425 LEU A N 1
ATOM 3161 C CA . LEU A 1 425 ? 9.332 13.955 -12.620 1.00 53.44 425 LEU A CA 1
ATOM 3162 C C . LEU A 1 425 ? 8.210 14.987 -12.771 1.00 53.44 425 LEU A C 1
ATOM 3164 O O . LEU A 1 425 ? 7.029 14.661 -12.628 1.00 53.44 425 LEU A O 1
ATOM 3168 N N . GLY A 1 426 ? 8.558 16.237 -13.096 1.00 44.94 426 GLY A N 1
ATOM 3169 C CA . GLY A 1 426 ? 7.578 17.210 -13.531 1.00 44.94 426 GLY A CA 1
ATOM 3170 C C . GLY A 1 426 ? 6.899 16.692 -14.792 1.00 44.94 426 GLY A C 1
ATOM 3171 O O . GLY A 1 426 ? 7.500 15.998 -15.600 1.00 44.94 426 GLY A O 1
ATOM 3172 N N . ASN A 1 427 ? 5.632 17.051 -15.003 1.00 45.72 427 ASN A N 1
ATOM 3173 C CA . ASN A 1 427 ? 4.839 16.647 -16.171 1.00 45.72 427 ASN A CA 1
ATOM 3174 C C . ASN A 1 427 ? 5.533 16.847 -17.540 1.00 45.72 427 ASN A C 1
ATOM 3176 O O . ASN A 1 427 ? 4.948 16.522 -18.572 1.00 45.72 427 ASN A O 1
ATOM 3180 N N . THR A 1 428 ? 6.686 17.514 -17.608 1.00 47.66 428 THR A N 1
ATOM 3181 C CA . THR A 1 428 ? 7.612 17.649 -18.734 1.00 47.66 428 THR A CA 1
ATOM 3182 C C . THR A 1 428 ? 7.983 16.304 -19.361 1.00 47.66 428 THR A C 1
ATOM 3184 O O . THR A 1 428 ? 7.956 15.241 -18.760 1.00 47.66 428 THR A O 1
ATOM 3187 N N . ILE A 1 429 ? 8.215 16.359 -20.669 1.00 53.94 429 ILE A N 1
ATOM 3188 C CA . ILE A 1 429 ? 8.560 15.215 -21.503 1.00 53.94 429 ILE A CA 1
ATOM 3189 C C . ILE A 1 429 ? 9.939 14.739 -21.034 1.00 53.94 429 ILE A C 1
ATOM 3191 O O . ILE A 1 429 ? 10.946 15.298 -21.463 1.00 53.94 429 ILE A O 1
ATOM 3195 N N . GLY A 1 430 ? 9.973 13.797 -20.090 1.00 56.47 430 GLY A N 1
ATOM 3196 C CA . GLY A 1 430 ? 11.206 13.341 -19.460 1.00 56.47 430 GLY A CA 1
ATOM 3197 C C . GLY A 1 430 ? 12.178 12.830 -20.515 1.00 56.47 430 GLY A C 1
ATOM 3198 O O . GLY A 1 430 ? 11.948 11.788 -21.130 1.00 56.47 430 GLY A O 1
ATOM 3199 N N . ILE A 1 431 ? 13.248 13.590 -20.754 1.00 60.28 431 ILE A N 1
ATOM 3200 C CA . ILE A 1 431 ? 14.357 13.123 -21.578 1.00 60.28 431 ILE A CA 1
ATOM 3201 C C . ILE A 1 431 ? 15.099 12.091 -20.741 1.00 60.28 431 ILE A C 1
ATOM 3203 O O . ILE A 1 431 ? 15.592 12.410 -19.658 1.00 60.28 431 ILE A O 1
ATOM 3207 N N . GLY A 1 432 ? 15.131 10.854 -21.224 1.00 73.00 432 GLY A N 1
ATOM 3208 C CA . GLY A 1 432 ? 15.708 9.742 -20.482 1.00 73.00 432 GLY A CA 1
ATOM 3209 C C . GLY A 1 432 ? 17.177 9.495 -20.817 1.00 73.00 432 GLY A C 1
ATOM 3210 O O . GLY A 1 432 ? 17.634 9.757 -21.933 1.00 73.00 432 GLY A O 1
ATOM 3211 N N . GLU A 1 433 ? 17.920 8.942 -19.863 1.00 87.31 433 GLU A N 1
ATOM 3212 C CA . GLU A 1 433 ? 19.182 8.257 -20.133 1.00 87.31 433 GLU A CA 1
ATOM 3213 C C . GLU A 1 433 ? 18.934 6.761 -20.342 1.00 87.31 433 GLU A C 1
ATOM 3215 O O . GLU A 1 433 ? 18.013 6.190 -19.765 1.00 87.31 433 GLU A O 1
ATOM 3220 N N . VAL A 1 434 ? 19.785 6.094 -21.121 1.00 89.81 434 VAL A N 1
ATOM 3221 C CA . VAL A 1 434 ? 19.853 4.625 -21.117 1.00 89.81 434 VAL A CA 1
ATOM 3222 C C . VAL A 1 434 ? 21.246 4.199 -20.708 1.00 89.81 434 VAL A C 1
ATOM 3224 O O . VAL A 1 434 ? 22.228 4.586 -21.342 1.00 89.81 434 VAL A O 1
ATOM 3227 N N . ARG A 1 435 ? 21.343 3.403 -19.646 1.00 92.69 435 ARG A N 1
ATOM 3228 C CA . ARG A 1 435 ? 22.603 2.969 -19.035 1.00 92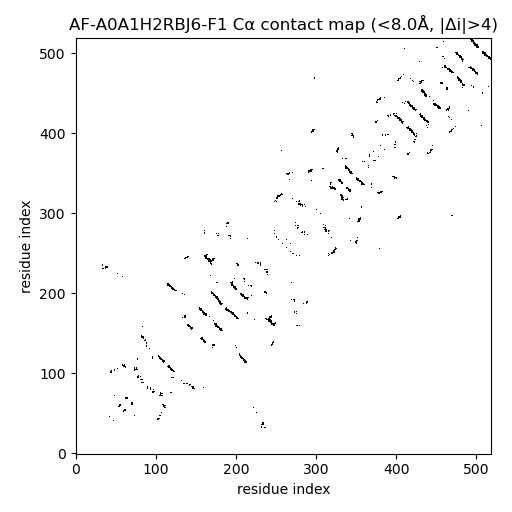.69 435 ARG A CA 1
ATOM 3229 C C . ARG A 1 435 ? 22.728 1.453 -19.075 1.00 92.69 435 ARG A C 1
ATOM 3231 O O . ARG A 1 435 ? 21.735 0.753 -18.927 1.00 92.69 435 ARG A O 1
ATOM 3238 N N . VAL A 1 436 ? 23.950 0.956 -19.253 1.00 93.44 436 VAL A N 1
ATOM 3239 C CA . VAL A 1 436 ? 24.281 -0.476 -19.240 1.00 93.44 436 VAL A CA 1
ATOM 3240 C C . VAL A 1 436 ? 25.259 -0.753 -18.107 1.00 93.44 436 VAL A C 1
ATOM 3242 O O . VAL A 1 436 ? 26.316 -0.123 -18.052 1.00 93.44 436 VAL A O 1
ATOM 3245 N N . TYR A 1 437 ? 24.941 -1.708 -17.242 1.00 92.69 437 TYR A N 1
ATOM 3246 C CA . TYR A 1 437 ? 25.743 -2.128 -16.095 1.00 92.69 437 TYR A CA 1
ATOM 3247 C C . TYR A 1 437 ? 26.162 -3.590 -16.216 1.00 92.69 437 TYR A C 1
ATOM 3249 O O . TYR A 1 437 ? 25.391 -4.430 -16.664 1.00 92.69 437 TYR A O 1
ATOM 3257 N N . ASP A 1 438 ? 27.384 -3.871 -15.779 1.00 92.06 438 ASP A N 1
ATOM 3258 C CA . ASP A 1 438 ? 28.046 -5.168 -15.880 1.00 92.06 438 ASP A CA 1
ATOM 3259 C C . ASP A 1 438 ? 27.439 -6.213 -14.943 1.00 92.06 438 ASP A C 1
ATOM 3261 O O . ASP A 1 438 ? 27.590 -6.123 -13.718 1.00 92.06 438 ASP A O 1
ATOM 3265 N N . GLY A 1 439 ? 26.843 -7.251 -15.521 1.00 85.56 439 GLY A N 1
ATOM 3266 C CA . GLY A 1 439 ? 26.261 -8.373 -14.796 1.00 85.56 439 GLY A CA 1
ATOM 3267 C C . GLY A 1 439 ? 27.252 -9.118 -13.911 1.00 85.56 439 GLY A C 1
ATOM 3268 O O . GLY A 1 439 ? 26.860 -9.721 -12.916 1.00 85.56 439 GLY A O 1
ATOM 3269 N N . ALA A 1 440 ? 28.551 -9.075 -14.212 1.00 87.62 440 ALA A N 1
ATOM 3270 C CA . ALA A 1 440 ? 29.571 -9.736 -13.407 1.00 87.62 440 ALA A CA 1
ATOM 3271 C C . ALA A 1 440 ? 29.965 -8.992 -12.126 1.00 87.62 440 ALA A C 1
ATOM 3273 O O . ALA A 1 440 ? 30.666 -9.574 -11.289 1.00 87.62 440 ALA A O 1
ATOM 3274 N N . SER A 1 441 ? 29.537 -7.739 -11.963 1.00 87.06 441 SER A N 1
ATOM 3275 C CA . SER A 1 441 ? 29.940 -6.886 -10.842 1.00 87.06 441 SER A CA 1
ATOM 3276 C C . SER A 1 441 ? 29.204 -7.194 -9.524 1.00 87.06 441 SER A C 1
ATOM 3278 O O . SER A 1 441 ? 28.238 -7.954 -9.489 1.00 87.06 441 SER A O 1
ATOM 3280 N N . ASP A 1 442 ? 29.721 -6.671 -8.402 1.00 80.62 442 ASP A N 1
ATOM 3281 C CA . ASP A 1 442 ? 29.086 -6.813 -7.079 1.00 80.62 442 ASP A CA 1
ATOM 3282 C C . ASP A 1 442 ? 27.785 -5.987 -7.060 1.00 80.62 442 ASP A C 1
ATOM 3284 O O . ASP A 1 442 ? 27.856 -4.795 -7.362 1.00 80.62 442 ASP A O 1
ATOM 3288 N N . PRO A 1 443 ? 26.622 -6.551 -6.676 1.00 74.38 443 PRO A N 1
ATOM 3289 C CA . PRO A 1 443 ? 25.352 -5.817 -6.610 1.00 74.38 443 PRO A CA 1
ATOM 3290 C C . PRO A 1 443 ? 25.413 -4.553 -5.761 1.00 74.38 443 PRO A C 1
ATOM 3292 O O . PRO A 1 443 ? 24.712 -3.590 -6.039 1.00 74.38 443 PRO A O 1
ATOM 3295 N N . ARG A 1 444 ? 26.254 -4.523 -4.725 1.00 76.19 444 ARG A N 1
ATOM 3296 C CA . ARG A 1 444 ? 26.382 -3.340 -3.863 1.00 76.19 444 ARG A CA 1
ATOM 3297 C C . ARG A 1 444 ? 27.120 -2.196 -4.550 1.00 76.19 444 ARG A C 1
ATOM 3299 O O . ARG A 1 444 ? 27.071 -1.076 -4.064 1.00 76.19 444 ARG A O 1
ATOM 3306 N N . ASN A 1 445 ? 27.858 -2.492 -5.620 1.00 81.44 445 ASN A N 1
ATOM 3307 C CA . ASN A 1 445 ? 28.599 -1.520 -6.419 1.00 81.44 445 ASN A CA 1
ATOM 3308 C C . ASN A 1 445 ? 28.594 -1.939 -7.904 1.00 81.44 445 ASN A C 1
ATOM 3310 O O . ASN A 1 445 ? 29.648 -2.328 -8.429 1.00 81.44 445 ASN A O 1
ATOM 3314 N N . PRO A 1 446 ? 27.436 -1.892 -8.591 1.00 87.25 446 PRO A N 1
ATOM 3315 C CA . PRO A 1 446 ? 27.333 -2.273 -9.989 1.00 87.25 446 PRO A CA 1
ATOM 3316 C C . PRO A 1 446 ? 28.243 -1.408 -10.857 1.00 87.25 446 PRO A C 1
ATOM 3318 O O . PRO A 1 446 ? 28.267 -0.180 -10.754 1.00 87.25 446 PRO A O 1
ATOM 3321 N N . ARG A 1 447 ? 29.004 -2.043 -11.745 1.00 93.00 447 ARG A N 1
ATOM 3322 C CA . ARG A 1 447 ? 29.937 -1.340 -12.626 1.00 93.00 447 ARG A CA 1
ATOM 3323 C C . ARG A 1 447 ? 29.208 -0.847 -13.872 1.00 93.00 447 ARG A C 1
ATOM 3325 O O . ARG A 1 447 ? 28.810 -1.653 -14.707 1.00 93.00 447 ARG A O 1
ATOM 3332 N N . LEU A 1 448 ? 29.094 0.471 -14.036 1.00 94.56 448 LEU A N 1
ATOM 3333 C CA . LEU A 1 448 ? 28.600 1.073 -15.278 1.00 94.56 448 LEU A CA 1
ATOM 3334 C C . LEU A 1 448 ? 29.549 0.731 -16.439 1.00 94.56 448 LEU A C 1
ATOM 3336 O O . LEU A 1 448 ? 30.743 1.036 -16.388 1.00 94.56 448 LEU A O 1
ATOM 3340 N N . LEU A 1 449 ? 29.016 0.110 -17.490 1.00 95.56 449 LEU A N 1
ATOM 3341 C CA . LEU A 1 449 ? 29.731 -0.159 -18.737 1.00 95.56 449 LEU A CA 1
ATOM 3342 C C . LEU A 1 449 ? 29.669 1.047 -19.671 1.00 95.56 449 LEU A C 1
ATOM 3344 O O . LEU A 1 449 ? 30.704 1.494 -20.165 1.00 95.56 449 LEU A O 1
ATOM 3348 N N . GLN A 1 450 ? 28.463 1.561 -19.930 1.00 96.12 450 GLN A N 1
ATOM 3349 C CA . GLN A 1 450 ? 28.259 2.666 -20.864 1.00 96.12 450 GLN A CA 1
ATOM 3350 C C . GLN A 1 450 ? 26.905 3.357 -20.663 1.00 96.12 450 GLN A C 1
ATOM 3352 O O . GLN A 1 450 ? 25.921 2.727 -20.286 1.00 96.12 450 GLN A O 1
ATOM 3357 N N . VAL A 1 451 ? 26.855 4.648 -20.991 1.00 94.12 451 VAL A N 1
ATOM 3358 C CA . VAL A 1 451 ? 25.611 5.397 -21.213 1.00 94.12 451 VAL A CA 1
ATOM 3359 C C . VAL A 1 451 ? 25.361 5.449 -22.719 1.00 94.12 451 VAL A C 1
ATOM 3361 O O . VAL A 1 451 ? 26.204 5.950 -23.464 1.00 94.12 451 VAL A O 1
ATOM 3364 N N . LEU A 1 452 ? 24.264 4.845 -23.173 1.00 94.19 452 LEU A N 1
ATOM 3365 C CA . LEU A 1 452 ? 23.911 4.712 -24.590 1.00 94.19 452 LEU A CA 1
ATOM 3366 C C . LEU A 1 452 ? 23.190 5.949 -25.117 1.00 94.19 452 LEU A C 1
ATOM 3368 O O . LEU A 1 452 ? 23.477 6.375 -26.231 1.00 94.19 452 LEU A O 1
ATOM 3372 N N . LEU A 1 453 ? 22.287 6.505 -24.308 1.00 90.69 453 LEU A N 1
ATOM 3373 C CA . LEU A 1 453 ? 21.562 7.744 -24.579 1.00 90.69 453 LEU A CA 1
ATOM 3374 C C . LEU A 1 453 ? 21.660 8.658 -23.355 1.00 90.69 453 LEU A C 1
ATOM 3376 O O . LEU A 1 453 ? 21.562 8.172 -22.227 1.00 90.69 453 LEU A O 1
ATOM 3380 N N . ARG A 1 454 ? 21.859 9.959 -23.574 1.00 87.31 454 ARG A N 1
ATOM 3381 C CA . ARG A 1 454 ? 21.853 11.019 -22.558 1.00 87.31 454 ARG A CA 1
ATOM 3382 C C . ARG A 1 454 ? 21.524 12.357 -23.204 1.00 87.31 454 ARG A C 1
ATOM 3384 O O . ARG A 1 454 ? 22.375 12.956 -23.861 1.00 87.31 454 ARG A O 1
ATOM 3391 N N . GLY A 1 455 ? 20.318 12.865 -22.959 1.00 75.00 455 GLY A N 1
ATOM 3392 C CA . GLY A 1 455 ? 19.937 14.192 -23.451 1.00 75.00 455 GLY A CA 1
ATOM 3393 C C . GLY A 1 455 ? 19.880 14.292 -24.981 1.00 75.00 455 GLY A C 1
ATOM 3394 O O . GLY A 1 455 ? 19.894 15.399 -25.518 1.00 75.00 455 GLY A O 1
ATOM 3395 N N . ASP A 1 456 ? 19.872 13.158 -25.688 1.00 83.50 456 ASP A N 1
ATOM 3396 C CA . ASP A 1 456 ? 19.903 13.119 -27.144 1.00 83.50 456 ASP A CA 1
ATOM 3397 C C . ASP A 1 456 ? 18.621 13.709 -27.738 1.00 83.50 456 ASP A C 1
ATOM 3399 O O . ASP A 1 456 ? 17.511 13.478 -27.249 1.00 83.50 456 ASP A O 1
ATOM 3403 N N . GLN A 1 457 ? 18.777 14.451 -28.836 1.00 82.38 457 GLN A N 1
ATOM 3404 C CA . GLN A 1 457 ? 17.645 14.931 -29.620 1.00 82.38 457 GLN A CA 1
ATOM 3405 C C . GLN A 1 457 ? 17.045 13.782 -30.436 1.00 82.38 457 GLN A C 1
ATOM 3407 O O . GLN A 1 457 ? 17.750 13.022 -31.118 1.00 82.38 457 GLN A O 1
ATOM 3412 N N . GLY A 1 458 ? 15.723 13.673 -30.369 1.00 82.62 458 GLY A N 1
ATOM 3413 C CA . GLY A 1 458 ? 14.943 12.837 -31.260 1.00 82.62 458 GLY A CA 1
ATOM 3414 C C . GLY A 1 458 ? 14.799 13.441 -32.646 1.00 82.62 458 GLY A C 1
ATOM 3415 O O . GLY A 1 458 ? 15.130 14.602 -32.883 1.00 82.62 458 GLY A O 1
ATOM 3416 N N . GLU A 1 459 ? 14.276 12.636 -33.568 1.00 86.94 459 GLU A N 1
ATOM 3417 C CA . GLU A 1 459 ? 14.062 13.012 -34.970 1.00 86.94 459 GLU A CA 1
ATOM 3418 C C . GLU A 1 459 ? 13.301 14.336 -35.141 1.00 86.94 459 GLU A C 1
ATOM 3420 O O . GLU A 1 459 ? 13.555 15.098 -36.071 1.00 86.94 459 GLU A O 1
ATOM 3425 N N . LEU A 1 460 ? 12.370 14.623 -34.232 1.00 83.50 460 LEU A N 1
ATOM 3426 C CA . LEU A 1 460 ? 11.520 15.810 -34.277 1.00 83.50 460 LEU A CA 1
ATOM 3427 C C . LEU A 1 460 ? 12.091 17.019 -33.513 1.00 83.50 460 LEU A C 1
ATOM 3429 O O . LEU A 1 460 ? 11.396 18.016 -33.349 1.00 83.50 460 LEU A O 1
ATOM 3433 N N . GLY A 1 461 ? 13.349 16.959 -33.070 1.00 74.38 461 GLY A N 1
ATOM 3434 C CA . GLY A 1 461 ? 14.043 18.068 -32.405 1.00 74.38 461 GLY A CA 1
ATOM 3435 C C . GLY A 1 461 ? 13.792 18.173 -30.898 1.00 74.38 461 GLY A C 1
ATOM 3436 O O . GLY A 1 461 ? 14.619 18.754 -30.193 1.00 74.38 461 GLY A O 1
ATOM 3437 N N . THR A 1 462 ? 12.731 17.546 -30.380 1.00 70.00 462 THR A N 1
ATOM 3438 C CA . THR A 1 462 ? 12.534 17.347 -28.936 1.00 70.00 462 THR A CA 1
ATOM 3439 C C . THR A 1 462 ? 13.420 16.210 -28.427 1.00 70.00 462 THR A C 1
ATOM 3441 O O . THR A 1 462 ? 13.827 15.345 -29.201 1.00 70.00 462 THR A O 1
ATOM 3444 N N . GLY A 1 463 ? 13.707 16.157 -27.126 1.00 71.06 463 GLY A N 1
ATOM 3445 C CA . GLY A 1 463 ? 14.471 15.043 -26.552 1.00 71.06 463 GLY A CA 1
ATOM 3446 C C . GLY A 1 463 ? 13.784 13.674 -26.678 1.00 71.06 463 GLY A C 1
ATOM 3447 O O . GLY A 1 463 ? 12.613 13.578 -27.055 1.00 71.06 463 GLY A O 1
ATOM 3448 N N . LEU A 1 464 ? 14.543 12.614 -26.385 1.00 81.19 464 LEU A N 1
ATOM 3449 C CA . LEU A 1 464 ? 14.090 11.220 -26.412 1.00 81.19 464 LEU A CA 1
ATOM 3450 C C . LEU A 1 464 ? 13.528 10.770 -25.061 1.00 81.19 464 LEU A C 1
ATOM 3452 O O . LEU A 1 464 ? 14.222 10.877 -24.051 1.00 81.19 464 LEU A O 1
ATOM 3456 N N . ARG A 1 465 ? 12.341 10.153 -25.060 1.00 82.31 465 ARG A N 1
ATOM 3457 C CA . ARG A 1 465 ? 11.888 9.310 -23.942 1.00 82.31 465 ARG A CA 1
ATOM 3458 C C . ARG A 1 465 ? 11.992 7.841 -24.346 1.00 82.31 465 ARG A C 1
ATOM 3460 O O . ARG A 1 465 ? 11.167 7.405 -25.152 1.00 82.31 465 ARG A O 1
ATOM 3467 N N . PRO A 1 466 ? 12.987 7.091 -23.853 1.00 84.19 466 PRO A N 1
ATOM 3468 C CA . PRO A 1 466 ? 13.034 5.647 -24.038 1.00 84.19 466 PRO A CA 1
ATOM 3469 C C . PRO A 1 466 ? 11.742 4.993 -23.528 1.00 84.19 466 PRO A C 1
ATOM 3471 O O . PRO A 1 466 ? 11.277 5.329 -22.450 1.00 84.19 466 PRO A O 1
ATOM 3474 N N . ASP A 1 467 ? 11.177 4.095 -24.325 1.00 75.50 467 ASP A N 1
ATOM 3475 C CA . ASP A 1 467 ? 9.877 3.432 -24.109 1.00 75.50 467 ASP A CA 1
ATOM 3476 C C . ASP A 1 467 ? 9.979 1.903 -24.294 1.00 75.50 467 ASP A C 1
ATOM 3478 O O . ASP A 1 467 ? 9.094 1.138 -23.921 1.00 75.50 467 ASP A O 1
ATOM 3482 N N . LEU A 1 468 ? 11.071 1.421 -24.899 1.00 79.00 468 LEU A N 1
ATOM 3483 C CA . LEU A 1 468 ? 11.343 -0.007 -25.033 1.00 79.00 468 LEU A CA 1
ATOM 3484 C C . LEU A 1 468 ? 12.843 -0.286 -25.081 1.00 79.00 468 LEU A C 1
ATOM 3486 O O . LEU A 1 468 ? 13.580 0.377 -25.814 1.00 79.00 468 LEU A O 1
ATOM 3490 N N . LEU A 1 469 ? 13.256 -1.349 -24.393 1.00 81.38 469 LEU A N 1
ATOM 3491 C CA . LEU A 1 469 ? 14.568 -1.974 -24.519 1.00 81.38 469 LEU A CA 1
ATOM 3492 C C . LEU A 1 469 ? 14.408 -3.403 -25.049 1.00 81.38 469 LEU A C 1
ATOM 3494 O O . LEU A 1 469 ? 13.573 -4.155 -24.554 1.00 81.38 469 LEU A O 1
ATOM 3498 N N . ALA A 1 470 ? 15.218 -3.797 -26.031 1.00 84.56 470 ALA A N 1
ATOM 3499 C CA . ALA A 1 470 ? 15.241 -5.168 -26.542 1.00 84.56 470 ALA A CA 1
ATOM 3500 C C . ALA A 1 470 ? 16.639 -5.583 -27.024 1.00 84.56 470 ALA A C 1
ATOM 3502 O O . ALA A 1 470 ? 17.453 -4.738 -27.399 1.00 84.56 470 ALA A O 1
ATOM 3503 N N . VAL A 1 471 ? 16.899 -6.895 -27.071 1.00 86.25 471 VAL A N 1
ATOM 3504 C CA . VAL A 1 471 ? 18.053 -7.470 -27.783 1.00 86.25 471 VAL A CA 1
ATOM 3505 C C . VAL A 1 471 ? 17.546 -8.271 -28.976 1.00 86.25 471 VAL A C 1
ATOM 3507 O O . VAL A 1 471 ? 16.853 -9.271 -28.804 1.00 86.25 471 VAL A O 1
ATOM 3510 N N . ILE A 1 472 ? 17.887 -7.843 -30.192 1.00 86.69 472 ILE A N 1
ATOM 3511 C CA . ILE A 1 472 ? 17.458 -8.493 -31.438 1.00 86.69 472 ILE A CA 1
ATOM 3512 C C . ILE A 1 472 ? 18.694 -8.759 -32.288 1.00 86.69 472 ILE A C 1
ATOM 3514 O O . ILE A 1 472 ? 19.465 -7.843 -32.572 1.00 86.69 472 ILE A O 1
ATOM 3518 N N . ASP A 1 473 ? 18.898 -10.023 -32.663 1.00 89.94 473 ASP A N 1
ATOM 3519 C CA . ASP A 1 473 ? 20.044 -10.480 -33.461 1.00 89.94 473 ASP A CA 1
ATOM 3520 C C . ASP A 1 473 ? 21.414 -10.039 -32.896 1.00 89.94 473 ASP A C 1
ATOM 3522 O O . ASP A 1 473 ? 22.364 -9.775 -33.634 1.00 89.94 473 ASP A O 1
ATOM 3526 N N . GLY A 1 474 ? 21.523 -9.960 -31.564 1.00 87.81 474 GLY A N 1
ATOM 3527 C CA . GLY A 1 474 ? 22.741 -9.539 -30.860 1.00 87.81 474 GLY A CA 1
ATOM 3528 C C . GLY A 1 474 ? 22.995 -8.025 -30.858 1.00 87.81 474 GLY A C 1
ATOM 3529 O O . GLY A 1 474 ? 24.073 -7.588 -30.454 1.00 87.81 474 GLY A O 1
ATOM 3530 N N . GLU A 1 475 ? 22.031 -7.219 -31.301 1.00 93.56 475 GLU A N 1
ATOM 3531 C CA . GLU A 1 475 ? 22.054 -5.760 -31.189 1.00 93.56 475 GLU A CA 1
ATOM 3532 C C . GLU A 1 475 ? 21.089 -5.292 -30.102 1.00 93.56 475 GLU A C 1
ATOM 3534 O O . GLU A 1 475 ? 20.016 -5.864 -29.923 1.00 93.56 475 GLU A O 1
ATOM 3539 N N . LEU A 1 476 ? 21.454 -4.217 -29.405 1.00 94.38 476 LEU A N 1
ATOM 3540 C CA . LEU A 1 476 ? 20.557 -3.526 -28.484 1.00 94.38 476 LEU A CA 1
ATOM 3541 C C . LEU A 1 476 ? 19.668 -2.576 -29.264 1.00 94.38 476 LEU A C 1
ATOM 3543 O O . LEU A 1 476 ? 20.168 -1.755 -30.030 1.00 94.38 476 LEU A O 1
ATOM 3547 N N . TRP A 1 477 ? 18.367 -2.679 -29.054 1.00 94.56 477 TRP A N 1
ATOM 3548 C CA . TRP A 1 477 ? 17.358 -1.831 -29.663 1.00 94.56 477 TRP A CA 1
ATOM 3549 C C . TRP A 1 477 ? 16.724 -0.989 -28.565 1.00 94.56 477 TRP A C 1
ATOM 3551 O O . TRP A 1 477 ? 16.209 -1.528 -27.586 1.00 94.56 477 TRP A O 1
ATOM 3561 N N . ILE A 1 478 ? 16.769 0.327 -28.740 1.00 92.38 478 ILE A N 1
ATOM 3562 C CA . ILE A 1 478 ? 16.129 1.292 -27.852 1.00 92.38 478 ILE A CA 1
ATOM 3563 C C . ILE A 1 478 ? 15.058 2.004 -28.663 1.00 92.38 478 ILE A C 1
ATOM 3565 O O . ILE A 1 478 ? 15.391 2.783 -29.559 1.00 92.38 478 ILE A O 1
ATOM 3569 N N . ALA A 1 479 ? 13.786 1.723 -28.383 1.00 89.69 479 ALA A N 1
ATOM 3570 C CA . ALA A 1 479 ? 12.704 2.518 -28.944 1.00 89.69 479 ALA A CA 1
ATOM 3571 C C . ALA A 1 479 ? 12.424 3.701 -28.020 1.00 89.69 479 ALA A C 1
ATOM 3573 O O . ALA A 1 479 ? 12.281 3.524 -26.815 1.00 89.69 479 ALA A O 1
ATOM 3574 N N . SER A 1 480 ? 12.314 4.887 -28.599 1.00 87.75 480 SER A N 1
ATOM 3575 C CA . SER A 1 480 ? 12.063 6.135 -27.898 1.00 87.75 480 SER A CA 1
ATOM 3576 C C . SER A 1 480 ? 10.907 6.878 -28.550 1.00 87.75 480 SER A C 1
ATOM 3578 O O . SER A 1 480 ? 10.778 6.915 -29.776 1.00 87.75 480 SER A O 1
ATOM 3580 N N . LEU A 1 481 ? 10.068 7.496 -27.733 1.00 86.31 481 LEU A N 1
ATOM 3581 C CA . LEU A 1 481 ? 9.020 8.398 -28.181 1.00 86.31 481 LEU A CA 1
ATOM 3582 C C . LEU A 1 481 ? 9.609 9.790 -28.427 1.00 86.31 481 LEU A C 1
ATOM 3584 O O . LEU A 1 481 ? 10.515 10.232 -27.716 1.00 86.31 481 LEU A O 1
ATOM 3588 N N . THR A 1 482 ? 9.105 10.456 -29.465 1.00 84.88 482 THR A N 1
ATOM 3589 C CA . THR A 1 482 ? 9.521 11.802 -29.876 1.00 84.88 482 THR A CA 1
ATOM 3590 C C . THR A 1 482 ? 8.297 12.654 -30.222 1.00 84.88 482 THR A C 1
ATOM 3592 O O . THR A 1 482 ? 7.270 12.137 -30.683 1.00 84.88 482 THR A O 1
ATOM 3595 N N . TRP A 1 483 ? 8.411 13.964 -30.015 1.00 83.31 483 TRP A N 1
ATOM 3596 C CA . TRP A 1 483 ? 7.332 14.942 -30.142 1.00 83.31 483 TRP A CA 1
ATOM 3597 C C . TRP A 1 483 ? 7.759 16.077 -31.057 1.00 83.31 483 TRP A C 1
ATOM 3599 O O . TRP A 1 483 ? 8.944 16.322 -31.247 1.00 83.31 483 TRP A O 1
ATOM 3609 N N . ARG A 1 484 ? 6.799 16.799 -31.617 1.00 81.62 484 ARG A N 1
ATOM 3610 C CA . ARG A 1 484 ? 7.066 18.114 -32.195 1.00 81.62 484 ARG A CA 1
ATOM 3611 C C . ARG A 1 484 ? 7.003 19.173 -31.105 1.00 81.62 484 ARG A C 1
ATOM 3613 O O . ARG A 1 484 ? 6.257 19.028 -30.138 1.00 81.62 484 ARG A O 1
ATOM 3620 N N . ASP A 1 485 ? 7.714 20.274 -31.311 1.00 75.00 485 ASP A N 1
ATOM 3621 C CA . ASP A 1 485 ? 7.648 21.441 -30.423 1.00 75.00 485 ASP A CA 1
ATOM 3622 C C . ASP A 1 485 ? 6.214 21.998 -30.274 1.00 75.00 485 ASP A C 1
ATOM 3624 O O . ASP A 1 485 ? 5.901 22.642 -29.274 1.00 75.00 485 ASP A O 1
ATOM 3628 N N . ASP A 1 486 ? 5.333 21.748 -31.252 1.00 75.62 486 ASP A N 1
ATOM 3629 C CA . ASP A 1 486 ? 3.935 22.187 -31.274 1.00 75.62 486 ASP A CA 1
ATOM 3630 C C . ASP A 1 486 ? 2.913 21.109 -30.861 1.00 75.62 486 ASP A C 1
ATOM 3632 O O . ASP A 1 486 ? 1.705 21.368 -30.913 1.00 75.62 486 ASP A O 1
ATOM 3636 N N . ASP A 1 487 ? 3.354 19.928 -30.403 1.00 69.94 487 ASP A N 1
ATOM 3637 C CA . ASP A 1 487 ? 2.453 18.859 -29.956 1.00 69.94 487 ASP A CA 1
ATOM 3638 C C . ASP A 1 487 ? 1.757 19.241 -28.636 1.00 69.94 487 ASP A C 1
ATOM 3640 O O . ASP A 1 487 ? 2.225 18.976 -27.521 1.00 69.94 487 ASP A O 1
ATOM 3644 N N . ALA A 1 488 ? 0.576 19.855 -28.762 1.00 52.50 488 ALA A N 1
ATOM 3645 C CA . ALA A 1 488 ? -0.313 20.126 -27.641 1.00 52.50 488 ALA A CA 1
ATOM 3646 C C . ALA A 1 488 ? -0.611 18.820 -26.880 1.00 52.50 488 ALA A C 1
ATOM 3648 O O . ALA A 1 488 ? -0.940 17.796 -27.481 1.00 52.50 488 ALA A O 1
ATOM 3649 N N . TRP A 1 489 ? -0.530 18.867 -25.547 1.00 56.56 489 TRP A N 1
ATOM 3650 C CA . TRP A 1 489 ? -0.782 17.730 -24.646 1.00 56.56 489 TRP A CA 1
ATOM 3651 C C . TRP A 1 489 ? 0.259 16.603 -24.663 1.00 56.56 489 TRP A C 1
ATOM 3653 O O . TRP A 1 489 ? -0.034 15.529 -24.144 1.00 56.56 489 TRP A O 1
ATOM 3663 N N . LYS A 1 490 ? 1.465 16.820 -25.214 1.00 65.06 490 LYS A N 1
ATOM 3664 C CA . LYS A 1 490 ? 2.579 15.852 -25.113 1.00 65.06 490 LYS A CA 1
ATOM 3665 C C . LYS A 1 490 ? 2.222 14.470 -25.684 1.00 65.06 490 LYS A C 1
ATOM 3667 O O . LYS A 1 490 ? 2.656 13.439 -25.171 1.00 65.06 490 LYS A O 1
ATOM 3672 N N . ARG A 1 491 ? 1.442 14.421 -26.768 1.00 70.88 491 ARG A N 1
ATOM 3673 C CA . ARG A 1 491 ? 1.177 13.174 -27.505 1.00 70.88 491 ARG A CA 1
ATOM 3674 C C . ARG A 1 491 ? 2.344 12.882 -28.449 1.00 70.88 491 ARG A C 1
ATOM 3676 O O . ARG A 1 491 ? 2.637 13.744 -29.271 1.00 70.88 491 ARG A O 1
ATOM 3683 N N . PRO A 1 492 ? 3.009 11.721 -28.353 1.00 75.56 492 PRO A N 1
ATOM 3684 C CA . PRO A 1 492 ? 4.165 11.436 -29.191 1.00 75.56 492 PRO A CA 1
ATOM 3685 C C . PRO A 1 492 ? 3.738 11.305 -30.652 1.00 75.56 492 PRO A C 1
ATOM 3687 O O . PRO A 1 492 ? 2.828 10.547 -30.982 1.00 75.56 492 PRO A O 1
ATOM 3690 N N . SER A 1 493 ? 4.406 12.048 -31.528 1.00 80.75 493 SER A N 1
ATOM 3691 C CA . SER A 1 493 ? 4.146 12.034 -32.970 1.00 80.75 493 SER A CA 1
ATOM 3692 C C . SER A 1 493 ? 4.818 10.843 -33.657 1.00 80.75 493 SER A C 1
ATOM 3694 O O . SER A 1 493 ? 4.328 10.321 -34.662 1.00 80.75 493 SER A O 1
ATOM 3696 N N . VAL A 1 494 ? 5.976 10.428 -33.144 1.00 85.94 494 VAL A N 1
ATOM 3697 C CA . VAL A 1 494 ? 6.872 9.485 -33.814 1.00 85.94 494 VAL A CA 1
ATOM 3698 C C . VAL A 1 494 ? 7.606 8.622 -32.792 1.00 85.94 494 VAL A C 1
ATOM 3700 O O . VAL A 1 494 ? 8.086 9.128 -31.777 1.00 85.94 494 VAL A O 1
ATOM 3703 N N . ARG A 1 495 ? 7.751 7.331 -33.102 1.00 89.06 495 ARG A N 1
ATOM 3704 C CA . ARG A 1 495 ? 8.639 6.405 -32.402 1.00 89.06 495 ARG A CA 1
ATOM 3705 C C . ARG A 1 495 ? 9.940 6.268 -33.192 1.00 89.06 495 ARG A C 1
ATOM 3707 O O . ARG A 1 495 ? 9.937 5.933 -34.374 1.00 89.06 495 ARG A O 1
ATOM 3714 N N . GLN A 1 496 ? 11.056 6.521 -32.533 1.00 92.44 496 GLN A N 1
ATOM 3715 C CA . GLN A 1 496 ? 12.402 6.334 -33.057 1.00 92.44 496 GLN A CA 1
ATOM 3716 C C . GLN A 1 496 ? 12.997 5.057 -32.472 1.00 92.44 496 GLN A C 1
ATOM 3718 O O . GLN A 1 496 ? 12.759 4.758 -31.311 1.00 92.44 496 GLN A O 1
ATOM 3723 N N . VAL A 1 497 ? 13.783 4.315 -33.245 1.00 94.31 497 VAL A N 1
ATOM 3724 C CA . VAL A 1 497 ? 14.518 3.141 -32.766 1.00 94.31 497 VAL A CA 1
ATOM 3725 C C . VAL A 1 497 ? 16.003 3.337 -33.034 1.00 94.31 497 VAL A C 1
ATOM 3727 O O . VAL A 1 497 ? 16.426 3.422 -34.189 1.00 94.31 497 VAL A O 1
ATOM 3730 N N . ASP A 1 498 ? 16.794 3.399 -31.968 1.00 95.12 498 ASP A N 1
ATOM 3731 C CA . ASP A 1 498 ? 18.252 3.427 -32.013 1.00 95.12 498 ASP A CA 1
ATOM 3732 C C . ASP A 1 498 ? 18.808 2.020 -31.780 1.00 95.12 498 ASP A C 1
ATOM 3734 O O . ASP A 1 498 ? 18.400 1.314 -30.859 1.00 95.12 498 ASP A O 1
ATOM 3738 N N . ARG A 1 499 ? 19.749 1.606 -32.631 1.00 96.81 499 ARG A N 1
ATOM 3739 C CA . ARG A 1 499 ? 20.398 0.292 -32.560 1.00 96.81 499 ARG A CA 1
ATOM 3740 C C . ARG A 1 499 ? 21.839 0.445 -32.121 1.00 96.81 499 ARG A C 1
ATOM 3742 O O . ARG A 1 499 ? 22.553 1.287 -32.666 1.00 96.81 499 ARG A O 1
ATOM 3749 N N . PHE A 1 500 ? 22.295 -0.399 -31.205 1.00 97.50 500 PHE A N 1
ATOM 3750 C CA . PHE A 1 500 ? 23.673 -0.422 -30.735 1.00 97.50 500 PHE A CA 1
ATOM 3751 C C . PHE A 1 500 ? 24.269 -1.815 -30.876 1.00 97.50 500 PHE A C 1
ATOM 3753 O O . PHE A 1 500 ? 23.676 -2.815 -30.479 1.00 97.50 500 PHE A O 1
ATOM 3760 N N . ARG A 1 501 ? 25.485 -1.872 -31.412 1.00 96.88 501 ARG A N 1
ATOM 3761 C CA . ARG A 1 501 ? 26.255 -3.105 -31.551 1.00 96.88 501 ARG A CA 1
ATOM 3762 C C . ARG A 1 501 ? 27.440 -3.082 -30.604 1.00 96.88 501 ARG A C 1
ATOM 3764 O O . ARG A 1 501 ? 28.175 -2.095 -30.555 1.00 96.88 501 ARG A O 1
ATOM 3771 N N . ARG A 1 502 ? 27.673 -4.187 -29.897 1.00 95.94 502 ARG A N 1
ATOM 3772 C CA . ARG A 1 502 ? 28.871 -4.336 -29.072 1.00 95.94 502 ARG A CA 1
ATOM 3773 C C . ARG A 1 502 ? 30.104 -4.596 -29.936 1.00 95.94 502 ARG A C 1
ATOM 3775 O O . ARG A 1 502 ? 30.115 -5.469 -30.801 1.00 95.94 502 ARG A O 1
ATOM 3782 N N . LEU A 1 503 ? 31.153 -3.827 -29.693 1.00 96.00 503 LEU A N 1
ATOM 3783 C CA . LEU A 1 503 ? 32.444 -3.929 -30.353 1.00 96.00 503 LEU A CA 1
ATOM 3784 C C . LEU A 1 503 ? 33.373 -4.904 -29.609 1.00 96.00 503 LEU A C 1
ATOM 3786 O O . LEU A 1 503 ? 33.199 -5.131 -28.411 1.00 96.00 503 LEU A O 1
ATOM 3790 N N . PRO A 1 504 ? 34.426 -5.431 -30.267 1.00 94.88 504 PRO A N 1
ATOM 3791 C CA . PRO A 1 504 ? 35.388 -6.333 -29.624 1.00 94.88 504 PRO A CA 1
ATOM 3792 C C . PRO A 1 504 ? 36.118 -5.742 -28.409 1.00 94.88 504 PRO A C 1
ATOM 3794 O O . PRO A 1 504 ? 36.613 -6.486 -27.571 1.00 94.88 504 PRO A O 1
ATOM 3797 N N . ASN A 1 505 ? 36.201 -4.411 -28.304 1.00 93.38 505 ASN A N 1
ATOM 3798 C CA . ASN A 1 505 ? 36.778 -3.722 -27.145 1.00 93.38 505 ASN A CA 1
ATOM 3799 C C . ASN A 1 505 ? 35.793 -3.587 -25.965 1.00 93.38 505 ASN A C 1
ATOM 3801 O O . ASN A 1 505 ? 36.134 -2.961 -24.965 1.00 93.38 505 ASN A O 1
ATOM 3805 N N . GLY A 1 506 ? 34.582 -4.136 -26.090 1.00 92.44 506 GLY A N 1
ATOM 3806 C CA . GLY A 1 506 ? 33.536 -4.117 -25.072 1.00 92.44 506 GLY A CA 1
ATOM 3807 C C . GLY A 1 506 ? 32.598 -2.911 -25.121 1.00 92.44 506 GLY A C 1
ATOM 3808 O O . GLY A 1 506 ? 31.586 -2.943 -24.428 1.00 92.44 506 GLY A O 1
ATOM 3809 N N . ALA A 1 507 ? 32.888 -1.887 -25.932 1.00 95.94 507 ALA A N 1
ATOM 3810 C CA . ALA A 1 507 ? 32.042 -0.700 -26.064 1.00 95.94 507 ALA A CA 1
ATOM 3811 C C . ALA A 1 507 ? 30.827 -0.959 -26.966 1.00 95.94 507 ALA A C 1
ATOM 3813 O O . ALA A 1 507 ? 30.901 -1.738 -27.914 1.00 95.94 507 ALA A O 1
ATOM 3814 N N . PHE A 1 508 ? 29.729 -0.253 -26.725 1.00 96.75 508 PHE A N 1
ATOM 3815 C CA . PHE A 1 508 ? 28.555 -0.233 -27.590 1.00 96.75 508 PHE A CA 1
ATOM 3816 C C . PHE A 1 508 ? 28.655 0.932 -28.575 1.00 96.75 508 PHE A C 1
ATOM 3818 O O . PHE A 1 508 ? 28.831 2.088 -28.189 1.00 96.75 508 PHE A O 1
ATOM 3825 N N . GLN A 1 509 ? 28.539 0.635 -29.866 1.00 97.31 509 GLN A N 1
ATOM 3826 C CA . GLN A 1 509 ? 28.543 1.626 -30.936 1.00 97.31 509 GLN A CA 1
ATOM 3827 C C . GLN A 1 509 ? 27.146 1.755 -31.536 1.00 97.31 509 GLN A C 1
ATOM 3829 O O . GLN A 1 509 ? 26.525 0.745 -31.865 1.00 97.31 509 GLN A O 1
ATOM 3834 N N . HIS A 1 510 ? 26.683 2.991 -31.733 1.00 96.44 510 HIS A N 1
ATOM 3835 C CA . HIS A 1 510 ? 25.453 3.266 -32.476 1.00 96.44 510 HIS A CA 1
ATOM 3836 C C . HIS A 1 510 ? 25.581 2.740 -33.913 1.00 96.44 510 HIS A C 1
ATOM 3838 O O . HIS A 1 510 ? 26.455 3.158 -34.672 1.00 96.44 510 HIS A O 1
ATOM 3844 N N . ALA A 1 511 ? 24.747 1.761 -34.249 1.00 95.31 511 ALA A N 1
ATOM 3845 C CA . ALA A 1 511 ? 24.739 1.046 -35.519 1.00 95.31 511 ALA A CA 1
ATOM 3846 C C . ALA A 1 511 ? 23.737 1.647 -36.516 1.00 95.31 511 ALA A C 1
ATOM 3848 O O . ALA A 1 511 ? 23.884 1.470 -37.727 1.00 95.31 511 ALA A O 1
ATOM 3849 N N . GLY A 1 512 ? 22.728 2.371 -36.028 1.00 95.25 512 GLY A N 1
ATOM 3850 C CA . GLY A 1 512 ? 21.812 3.126 -36.871 1.00 95.25 512 GLY A CA 1
ATOM 3851 C C . GLY A 1 512 ? 20.519 3.513 -36.169 1.00 95.25 512 GLY A C 1
ATOM 3852 O O . GLY A 1 512 ? 20.227 3.064 -35.065 1.00 95.25 512 GLY A O 1
ATOM 3853 N N . ARG A 1 513 ? 19.721 4.316 -36.873 1.00 95.19 513 ARG A N 1
ATOM 3854 C CA . ARG A 1 513 ? 18.436 4.847 -36.416 1.00 95.19 513 ARG A CA 1
ATOM 3855 C C . ARG A 1 513 ? 17.346 4.568 -37.447 1.00 95.19 513 ARG A C 1
ATOM 3857 O O . ARG A 1 513 ? 17.613 4.643 -38.647 1.00 95.19 513 ARG A O 1
ATOM 3864 N N . SER A 1 514 ? 16.145 4.243 -36.991 1.00 95.12 514 SER A N 1
ATOM 3865 C CA . SER A 1 514 ? 14.931 4.178 -37.814 1.00 95.12 514 SER A CA 1
ATOM 3866 C C . SER A 1 514 ? 13.781 4.899 -37.124 1.00 95.12 514 SER A C 1
ATOM 3868 O O . SER A 1 514 ? 13.821 5.133 -35.920 1.00 95.12 514 SER A O 1
ATOM 3870 N N . VAL A 1 515 ? 12.777 5.293 -37.903 1.00 92.38 515 VAL A N 1
ATOM 3871 C CA . VAL A 1 515 ? 11.703 6.178 -37.457 1.00 92.38 515 VAL A CA 1
ATOM 3872 C C . VAL A 1 515 ? 10.375 5.657 -37.990 1.00 92.38 515 VAL A C 1
ATOM 3874 O O . VAL A 1 515 ? 10.256 5.372 -39.182 1.00 92.38 515 VAL A O 1
ATOM 3877 N N . GLU A 1 516 ? 9.382 5.546 -37.115 1.00 89.19 516 GLU A N 1
ATOM 3878 C CA . GLU A 1 516 ? 8.053 5.032 -37.426 1.00 89.19 516 GLU A CA 1
ATOM 3879 C C . GLU A 1 516 ? 6.969 5.941 -36.817 1.00 89.19 516 GLU A C 1
ATOM 3881 O O . GLU A 1 516 ? 7.140 6.456 -35.711 1.00 89.19 516 GLU A O 1
ATOM 3886 N N . PRO A 1 517 ? 5.841 6.176 -37.509 1.00 82.81 517 PRO A N 1
ATOM 3887 C CA . PRO A 1 517 ? 4.725 6.912 -36.921 1.00 82.81 517 PRO A CA 1
ATOM 3888 C C . PRO A 1 517 ? 4.116 6.127 -35.749 1.00 82.81 517 PRO A C 1
ATOM 3890 O O . PRO A 1 517 ? 3.914 4.915 -35.858 1.00 82.81 517 PRO A O 1
ATOM 3893 N N . VAL A 1 518 ? 3.786 6.820 -34.653 1.00 74.31 518 VAL A N 1
ATOM 3894 C CA . VAL A 1 518 ? 3.013 6.228 -33.547 1.00 74.31 518 VAL A CA 1
ATOM 3895 C C . VAL A 1 518 ? 1.586 6.003 -34.049 1.00 74.31 518 VAL A C 1
ATOM 3897 O O . VAL A 1 518 ? 0.977 6.926 -34.594 1.00 74.31 518 VAL A O 1
ATOM 3900 N N . ARG A 1 519 ? 1.089 4.767 -33.954 1.00 61.59 519 ARG A N 1
ATOM 3901 C CA . ARG A 1 519 ? -0.269 4.400 -34.382 1.00 61.59 519 ARG A CA 1
ATOM 3902 C C . ARG A 1 519 ? -1.278 4.532 -33.261 1.00 61.59 519 ARG A C 1
ATOM 3904 O O . ARG A 1 519 ? -0.902 4.208 -32.113 1.00 61.59 519 ARG A O 1
#

Mean predicted aligned error: 14.18 Å

pLDDT: mean 74.24, std 15.74, range [33.47, 97.5]

Radius of gyration: 29.09 Å; Cα contacts (8 Å, |Δi|>4): 1102; chains: 1; bounding box: 67×90×82 Å